Protein AF-0000000070788300 (afdb_homodimer)

InterPro domains:
  IPR000768 NAD:arginine ADP-ribosyltransferase, ART [PF01129] (28-247)
  IPR000768 NAD:arginine ADP-ribosyltransferase, ART [PR00970] (29-50)
  IPR000768 NAD:arginine ADP-ribosyltransferase, ART [PR00970] (87-101)
  IPR000768 NAD:arginine ADP-ribosyltransferase, ART [PR00970] (126-142)
  IPR000768 NAD:arginine ADP-ribosyltransferase, ART [PR00970] (170-185)
  IPR000768 NAD:arginine ADP-ribosyltransferase, ART [PR00970] (192-208)
  IPR000768 NAD:arginine ADP-ribosyltransferase, ART [PR00970] (213-228)
  IPR000768 NAD:arginine ADP-ribosyltransferase, ART [PS01291] (126-138)
  IPR050999 Arg-specific ADP-ribosyltransferase [PTHR10339] (3-259)

Nearest PDB structures (foldseek):
  6gnk-assembly1_C  TM=7.078E-01  e=1.134E-10  Pseudomonas aeruginosa
  6drh-assembly3_F  TM=7.535E-01  e=4.298E-09  Serratia proteamaculans 568
  6dre-assembly1_B  TM=7.570E-01  e=4.053E-09  Serratia proteamaculans 568
  6drh-assembly4_H  TM=7.034E-01  e=7.285E-09  Serratia proteamaculans 568
  6gn8-assembly1_C  TM=6.584E-01  e=7.285E-09  Pseudomonas aeruginosa

Structure (mmCIF, N/CA/C/O backbone):
data_AF-0000000070788300-model_v1
#
loop_
_entity.id
_entity.type
_entity.pdbx_description
1 polymer 'NAD(P)(+)--arginine ADP-ribosyltransferase'
#
loop_
_atom_site.group_PDB
_atom_site.id
_atom_site.type_symbol
_atom_site.label_atom_id
_atom_site.label_alt_id
_atom_site.label_comp_id
_atom_site.label_asym_id
_atom_site.label_entity_id
_atom_site.label_seq_id
_atom_site.pdbx_PDB_ins_code
_atom_site.Cartn_x
_atom_site.Cartn_y
_atom_site.Cartn_z
_atom_site.occupancy
_atom_site.B_iso_or_equiv
_atom_site.auth_seq_id
_atom_site.auth_comp_id
_atom_site.auth_asym_id
_atom_site.auth_atom_id
_atom_site.pdbx_PDB_model_num
ATOM 1 N N . PRO A 1 1 ? 12.633 0.857 -17.484 1 13.09 1 PRO A N 1
ATOM 2 C CA . PRO A 1 1 ? 13.727 -0.118 -17.406 1 13.09 1 PRO A CA 1
ATOM 3 C C . PRO A 1 1 ? 14.43 -0.106 -16.047 1 13.09 1 PRO A C 1
ATOM 5 O O . PRO A 1 1 ? 14.484 -1.135 -15.367 1 13.09 1 PRO A O 1
ATOM 8 N N . ILE A 1 2 ? 15.875 0.257 -16.109 1 16 2 ILE A N 1
ATOM 9 C CA . ILE A 1 2 ? 17.047 -0.441 -16.609 1 16 2 ILE A CA 1
ATOM 10 C C . ILE A 1 2 ? 18.125 -0.491 -15.523 1 16 2 ILE A C 1
ATOM 12 O O . ILE A 1 2 ? 19.156 -1.132 -15.703 1 16 2 ILE A O 1
ATOM 16 N N . PHE A 1 3 ? 18.188 0.513 -14.758 1 18.77 3 PHE A N 1
ATOM 17 C CA . PHE A 1 3 ? 19.234 0.702 -13.758 1 18.77 3 PHE A CA 1
ATOM 18 C C . PHE A 1 3 ? 19.125 -0.352 -12.656 1 18.77 3 PHE A C 1
ATOM 20 O O . PHE A 1 3 ? 18.172 -0.355 -11.883 1 18.77 3 PHE A O 1
ATOM 27 N N . ARG A 1 4 ? 19.625 -1.566 -12.977 1 19.88 4 ARG A N 1
ATOM 28 C CA . ARG A 1 4 ? 20.062 -2.898 -12.555 1 19.88 4 ARG A CA 1
ATOM 29 C C . ARG A 1 4 ? 20.734 -2.854 -11.188 1 19.88 4 ARG A C 1
ATOM 31 O O . ARG A 1 4 ? 21.938 -2.611 -11.086 1 19.88 4 ARG A O 1
ATOM 38 N N . HIS A 1 5 ? 20.391 -1.975 -10.227 1 21.88 5 HIS A N 1
ATOM 39 C CA . HIS A 1 5 ? 21.312 -2.252 -9.125 1 21.88 5 HIS A CA 1
ATOM 40 C C . HIS A 1 5 ? 21.391 -3.748 -8.836 1 21.88 5 HIS A C 1
ATOM 42 O O . HIS A 1 5 ? 20.359 -4.426 -8.766 1 21.88 5 HIS A O 1
ATOM 48 N N . LEU A 1 6 ? 22.297 -4.434 -9.516 1 23.8 6 LEU A N 1
ATOM 49 C CA . LEU A 1 6 ? 22.891 -5.727 -9.203 1 23.8 6 LEU A CA 1
ATOM 50 C C . LEU A 1 6 ? 22.812 -6.012 -7.707 1 23.8 6 LEU A C 1
ATOM 52 O O . LEU A 1 6 ? 23.438 -5.312 -6.902 1 23.8 6 LEU A O 1
ATOM 56 N N . TRP A 1 7 ? 21.688 -6.195 -7.27 1 24.55 7 TRP A N 1
ATOM 57 C CA . TRP A 1 7 ? 21.766 -6.699 -5.902 1 24.55 7 TRP A CA 1
ATOM 58 C C . TRP A 1 7 ? 22.688 -7.902 -5.812 1 24.55 7 TRP A C 1
ATOM 60 O O . TRP A 1 7 ? 22.391 -8.977 -6.344 1 24.55 7 TRP A O 1
ATOM 70 N N . SER A 1 8 ? 24.047 -7.711 -6.219 1 24.8 8 SER A N 1
ATOM 71 C CA . SER A 1 8 ? 25.047 -8.656 -5.711 1 24.8 8 SER A CA 1
ATOM 72 C C . SER A 1 8 ? 24.562 -9.328 -4.43 1 24.8 8 SER A C 1
ATOM 74 O O . SER A 1 8 ? 23.922 -8.688 -3.59 1 24.8 8 SER A O 1
ATOM 76 N N . CYS A 1 9 ? 24.203 -10.523 -4.625 1 30.78 9 CYS A N 1
ATOM 77 C CA . CYS A 1 9 ? 24.281 -11.328 -3.412 1 30.78 9 CYS A CA 1
ATOM 78 C C . CYS A 1 9 ? 25.453 -10.867 -2.537 1 30.78 9 CYS A C 1
ATOM 80 O O . CYS A 1 9 ? 26.609 -11.016 -2.914 1 30.78 9 CYS A O 1
ATOM 82 N N . CYS A 1 10 ? 25.562 -9.594 -2.215 1 30.41 10 CYS A N 1
ATOM 83 C CA . CYS A 1 10 ? 26.688 -9.227 -1.367 1 30.41 10 CYS A CA 1
ATOM 84 C C . CYS A 1 10 ? 27.172 -10.422 -0.556 1 30.41 10 CYS A C 1
ATOM 86 O O . CYS A 1 10 ? 26.375 -11.141 0.036 1 30.41 10 CYS A O 1
ATOM 88 N N . PRO A 1 11 ? 28.266 -11.148 -1.001 1 29.61 11 PRO A N 1
ATOM 89 C CA . PRO A 1 11 ? 28.906 -11.953 0.049 1 29.61 11 PRO A CA 1
ATOM 90 C C . PRO A 1 11 ? 28.594 -11.43 1.452 1 29.61 11 PRO A C 1
ATOM 92 O O . PRO A 1 11 ? 28.656 -10.219 1.692 1 29.61 11 PRO A O 1
ATOM 95 N N . MET A 1 12 ? 27.703 -12.094 2.098 1 28.84 12 MET A N 1
ATOM 96 C CA . MET A 1 12 ? 27.812 -11.828 3.529 1 28.84 12 MET A CA 1
ATOM 97 C C . MET A 1 12 ? 29.266 -11.773 3.965 1 28.84 12 MET A C 1
ATOM 99 O O . MET A 1 12 ? 29.938 -12.805 4.047 1 28.84 12 MET A O 1
ATOM 103 N N . GLN A 1 13 ? 30.172 -11.078 3.469 1 27.64 13 GLN A N 1
ATOM 104 C CA . GLN A 1 13 ? 31.188 -10.914 4.496 1 27.64 13 GLN A CA 1
ATOM 105 C C . GLN A 1 13 ? 30.609 -11.117 5.891 1 27.64 13 GLN A C 1
ATOM 107 O O . GLN A 1 13 ? 29.422 -10.898 6.109 1 27.64 13 GLN A O 1
ATOM 112 N N . SER A 1 14 ? 31.25 -11.906 6.773 1 27.66 14 SER A N 1
ATOM 113 C CA . SER A 1 14 ? 31 -11.953 8.211 1 27.66 14 SER A CA 1
ATOM 114 C C . SER A 1 14 ? 30.422 -10.625 8.703 1 27.66 14 SER A C 1
ATOM 116 O O . SER A 1 14 ? 31.172 -9.727 9.086 1 27.66 14 SER A O 1
ATOM 118 N N . PHE A 1 15 ? 29.703 -10.031 7.945 1 29.98 15 PHE A N 1
ATOM 119 C CA . PHE A 1 15 ? 29.141 -8.914 8.688 1 29.98 15 PHE A CA 1
ATOM 120 C C . PHE A 1 15 ? 28.484 -9.398 9.977 1 29.98 15 PHE A C 1
ATOM 122 O O . PHE A 1 15 ? 27.719 -10.359 9.969 1 29.98 15 PHE A O 1
ATOM 129 N N . SER A 1 16 ? 29.094 -9.445 11.039 1 30.36 16 SER A N 1
ATOM 130 C CA . SER A 1 16 ? 28.453 -9.5 12.344 1 30.36 16 SER A CA 1
ATOM 131 C C . SER A 1 16 ? 27.031 -8.938 12.273 1 30.36 16 SER A C 1
ATOM 133 O O . SER A 1 16 ? 26.828 -7.797 11.852 1 30.36 16 SER A O 1
ATOM 135 N N . PHE A 1 17 ? 26.031 -9.664 11.82 1 34.34 17 PHE A N 1
ATOM 136 C CA . PHE A 1 17 ? 24.578 -9.555 11.883 1 34.34 17 PHE A CA 1
ATOM 137 C C . PHE A 1 17 ? 24.156 -8.602 12.992 1 34.34 17 PHE A C 1
ATOM 139 O O . PHE A 1 17 ? 22.969 -8.555 13.359 1 34.34 17 PHE A O 1
ATOM 146 N N . ASN A 1 18 ? 25.078 -8.266 13.797 1 33.75 18 ASN A N 1
ATOM 147 C CA . ASN A 1 18 ? 24.656 -7.172 14.672 1 33.75 18 ASN A CA 1
ATOM 148 C C . ASN A 1 18 ? 24.156 -5.977 13.867 1 33.75 18 ASN A C 1
ATOM 150 O O . ASN A 1 18 ? 24.875 -4.977 13.734 1 33.75 18 ASN A O 1
ATOM 154 N N . GLN A 1 19 ? 23.844 -6.148 12.672 1 36.19 19 GLN A N 1
ATOM 155 C CA . GLN A 1 19 ? 23.297 -4.906 12.125 1 36.19 19 GLN A CA 1
ATOM 156 C C . GLN A 1 19 ? 22.344 -4.242 13.117 1 36.19 19 GLN A C 1
ATOM 158 O O . GLN A 1 19 ? 21.219 -4.699 13.297 1 36.19 19 GLN A O 1
ATOM 163 N N . VAL A 1 20 ? 22.688 -3.834 14.109 1 39.84 20 VAL A N 1
ATOM 164 C CA . VAL A 1 20 ? 21.969 -2.818 14.883 1 39.84 20 VAL A CA 1
ATOM 165 C C . VAL A 1 20 ? 21.156 -1.937 13.938 1 39.84 20 VAL A C 1
ATOM 167 O O . VAL A 1 20 ? 21.703 -1.294 13.047 1 39.84 20 VAL A O 1
ATOM 170 N N . LEU A 1 21 ? 20.109 -2.477 13.414 1 52.16 21 LEU A N 1
ATOM 171 C CA . LEU A 1 21 ? 19.172 -1.57 12.758 1 52.16 21 LEU A CA 1
ATOM 172 C C . LEU A 1 21 ? 19.453 -0.124 13.156 1 52.16 21 LEU A C 1
ATOM 174 O O . LEU A 1 21 ? 19.312 0.238 14.328 1 52.16 21 LEU A O 1
ATOM 178 N N . ARG A 1 22 ? 20.516 0.427 12.656 1 61.66 22 ARG A N 1
ATOM 179 C CA . ARG A 1 22 ? 20.969 1.78 12.977 1 61.66 22 ARG A CA 1
ATOM 180 C C . ARG A 1 22 ? 19.812 2.77 12.891 1 61.66 22 ARG A C 1
ATOM 182 O O . ARG A 1 22 ? 19.125 2.85 11.875 1 61.66 22 ARG A O 1
ATOM 189 N N . LEU A 1 23 ? 19.328 3.133 13.961 1 81.12 23 LEU A N 1
ATOM 190 C CA . LEU A 1 23 ? 18.391 4.234 14.141 1 81.12 23 LEU A CA 1
ATOM 191 C C . LEU A 1 23 ? 18.906 5.504 13.469 1 81.12 23 LEU A C 1
ATOM 193 O O . LEU A 1 23 ? 20.109 5.801 13.523 1 81.12 23 LEU A O 1
ATOM 197 N N . THR A 1 24 ? 18.172 6.086 12.562 1 88.75 24 THR A N 1
ATOM 198 C CA . THR A 1 24 ? 18.484 7.375 11.953 1 88.75 24 THR A CA 1
ATOM 199 C C . THR A 1 24 ? 17.984 8.523 12.82 1 88.75 24 THR A C 1
ATOM 201 O O . THR A 1 24 ? 16.828 8.531 13.234 1 88.75 24 THR A O 1
ATOM 204 N N . ASP A 1 25 ? 18.875 9.453 13.07 1 92.12 25 ASP A N 1
ATOM 205 C CA . ASP A 1 25 ? 18.469 10.633 13.828 1 92.12 25 ASP A CA 1
ATOM 206 C C . ASP A 1 25 ? 17.719 11.625 12.938 1 92.12 25 ASP A C 1
ATOM 208 O O . ASP A 1 25 ? 18.172 11.938 11.828 1 92.12 25 ASP A O 1
ATOM 212 N N . VAL A 1 26 ? 16.594 12.102 13.453 1 95 26 VAL A N 1
ATOM 213 C CA . VAL A 1 26 ? 15.773 13.078 12.742 1 95 26 VAL A CA 1
ATOM 214 C C . VAL A 1 26 ? 15.5 14.273 13.656 1 95 26 VAL A C 1
ATOM 216 O O . VAL A 1 26 ? 14.68 14.18 14.57 1 95 26 VAL A O 1
ATOM 219 N N . PRO A 1 27 ? 16.125 15.375 13.359 1 96.19 27 PRO A N 1
ATOM 220 C CA . PRO A 1 27 ? 15.844 16.547 14.188 1 96.19 27 PRO A CA 1
ATOM 221 C C . PRO A 1 27 ? 14.445 17.125 13.945 1 96.19 27 PRO A C 1
ATOM 223 O O . PRO A 1 27 ? 14.047 17.312 12.797 1 96.19 27 PRO A O 1
ATOM 226 N N . LEU A 1 28 ? 13.727 17.359 15.016 1 97.5 28 LEU A N 1
ATOM 227 C CA . LEU A 1 28 ? 12.469 18.094 14.953 1 97.5 28 LEU A CA 1
ATOM 228 C C . LEU A 1 28 ? 12.719 19.609 14.977 1 97.5 28 LEU A C 1
ATOM 230 O O . LEU A 1 28 ? 13.25 20.125 15.953 1 97.5 28 LEU A O 1
ATOM 234 N N . THR A 1 29 ? 12.383 20.25 13.906 1 97.62 29 THR A N 1
ATOM 235 C CA . THR A 1 29 ? 12.578 21.688 13.727 1 97.62 29 THR A CA 1
ATOM 236 C C . THR A 1 29 ? 11.281 22.359 13.266 1 97.62 29 THR A C 1
ATOM 238 O O . THR A 1 29 ? 10.203 21.766 13.352 1 97.62 29 THR A O 1
ATOM 241 N N . MET A 1 30 ? 11.367 23.578 12.844 1 98.12 30 MET A N 1
ATOM 242 C CA . ME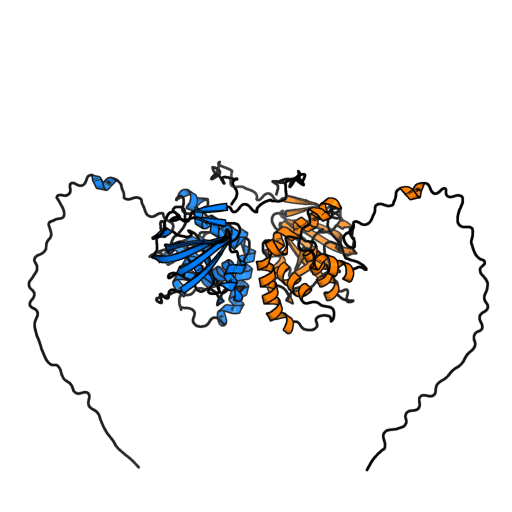T A 1 30 ? 10.211 24.266 12.297 1 98.12 30 MET A CA 1
ATOM 243 C C . MET A 1 30 ? 9.992 23.906 10.836 1 98.12 30 MET A C 1
ATOM 245 O O . MET A 1 30 ? 9.211 24.547 10.133 1 98.12 30 MET A O 1
ATOM 249 N N . ALA A 1 31 ? 10.703 22.953 10.297 1 97.81 31 ALA A N 1
ATOM 250 C CA . ALA A 1 31 ? 10.555 22.391 8.961 1 97.81 31 ALA A CA 1
ATOM 251 C C . ALA A 1 31 ? 10.523 23.484 7.898 1 97.81 31 ALA A C 1
ATOM 253 O O . ALA A 1 31 ? 9.539 23.625 7.168 1 97.81 31 ALA A O 1
ATOM 254 N N . PRO A 1 32 ? 11.578 24.203 7.746 1 97.06 32 PRO A N 1
ATOM 255 C CA . PRO A 1 32 ? 11.578 25.375 6.863 1 97.06 32 PRO A CA 1
ATOM 256 C C . PRO A 1 32 ? 11.359 25.016 5.398 1 97.06 32 PRO A C 1
ATOM 258 O O . PRO A 1 32 ? 10.953 25.859 4.602 1 97.06 32 PRO A O 1
ATOM 261 N N . ASN A 1 33 ? 11.578 23.797 5.023 1 97.5 33 ASN A N 1
ATOM 262 C CA . ASN A 1 33 ? 11.492 23.406 3.621 1 97.5 33 ASN A CA 1
ATOM 263 C C . ASN A 1 33 ? 10.133 22.766 3.299 1 97.5 33 ASN A C 1
ATOM 265 O O . ASN A 1 33 ? 9.898 22.344 2.166 1 97.5 33 ASN A O 1
ATOM 269 N N . SER A 1 34 ? 9.219 22.75 4.227 1 98.25 34 SER A N 1
ATOM 270 C CA . SER A 1 34 ? 7.926 22.109 4.059 1 98.25 34 SER A CA 1
ATOM 271 C C . SER A 1 34 ? 7.031 22.891 3.102 1 98.25 34 SER A C 1
ATOM 273 O O . SER A 1 34 ? 6.992 24.109 3.148 1 98.25 34 SER A O 1
ATOM 275 N N . TYR A 1 35 ? 6.434 22.172 2.168 1 98.38 35 TYR A N 1
ATOM 276 C CA . TYR A 1 35 ? 5.293 22.797 1.503 1 98.38 35 TYR A CA 1
ATOM 277 C C . TYR A 1 35 ? 4.059 22.766 2.396 1 98.38 35 TYR A C 1
ATOM 279 O O . TYR A 1 35 ? 3.387 21.734 2.502 1 98.38 35 TYR A O 1
ATOM 287 N N . ASP A 1 36 ? 3.717 23.906 2.92 1 98.31 36 ASP A N 1
ATOM 288 C CA . ASP A 1 36 ? 2.779 23.984 4.035 1 98.31 36 ASP A CA 1
ATOM 289 C C . ASP A 1 36 ? 1.624 24.922 3.719 1 98.31 36 ASP A C 1
ATOM 291 O O . ASP A 1 36 ? 1.098 25.594 4.609 1 98.31 36 ASP A O 1
ATOM 295 N N . ASP A 1 37 ? 1.242 25 2.443 1 98.06 37 ASP A N 1
ATOM 296 C CA . ASP A 1 37 ? 0.211 25.922 1.977 1 98.06 37 ASP A CA 1
ATOM 297 C C . ASP A 1 37 ? -1.139 25.594 2.615 1 98.06 37 ASP A C 1
ATOM 299 O O . ASP A 1 37 ? -1.554 24.438 2.658 1 98.06 37 ASP A O 1
ATOM 303 N N . GLN A 1 38 ? -1.784 26.641 3.113 1 97.31 38 GLN A N 1
ATOM 304 C CA . GLN A 1 38 ? -3.131 26.516 3.658 1 97.31 38 GLN A CA 1
ATOM 305 C C . GLN A 1 38 ? -4.176 27.031 2.674 1 97.31 38 GLN A C 1
ATOM 307 O O . GLN A 1 38 ? -5.379 26.844 2.885 1 97.31 38 GLN A O 1
ATOM 312 N N . TYR A 1 39 ? -3.73 27.656 1.678 1 97.31 39 TYR A N 1
ATOM 313 C CA . TYR A 1 39 ? -4.582 28.188 0.624 1 97.31 39 TYR A CA 1
ATOM 314 C C . TYR A 1 39 ? -5.59 29.188 1.191 1 97.31 39 TYR A C 1
ATOM 316 O O . TYR A 1 39 ? -6.785 29.109 0.896 1 97.31 39 TYR A O 1
ATOM 324 N N . GLU A 1 40 ? -5.074 30.031 2.043 1 96.06 40 GLU A N 1
ATOM 325 C CA . GLU A 1 40 ? -5.906 31.062 2.662 1 96.06 40 GLU A CA 1
ATOM 326 C C . GLU A 1 40 ? -6.359 32.094 1.634 1 96.06 40 GLU A C 1
ATOM 328 O O . GLU A 1 40 ? -5.543 32.656 0.898 1 96.06 40 GLU A O 1
ATOM 333 N N . LYS A 1 41 ? -7.664 32.312 1.54 1 96.06 41 LYS A N 1
ATOM 334 C CA . LYS A 1 41 ? -8.32 33.344 0.729 1 96.06 41 LYS A CA 1
ATOM 335 C C . LYS A 1 41 ? -8.195 33.031 -0.759 1 96.06 41 LYS A C 1
ATOM 337 O O . LYS A 1 41 ? -8.328 33.906 -1.601 1 96.06 41 LYS A O 1
ATOM 342 N N . CYS A 1 42 ? -7.902 31.812 -1.091 1 97.31 42 CYS A N 1
ATOM 343 C CA . CYS A 1 42 ? -7.789 31.5 -2.512 1 97.31 42 CYS A CA 1
ATOM 344 C C . CYS A 1 42 ? -8.25 30.078 -2.797 1 97.31 42 CYS A C 1
ATOM 346 O O . CYS A 1 42 ? -7.738 29.422 -3.709 1 97.31 42 CYS A O 1
ATOM 348 N N . PRO A 1 43 ? -9.047 29.453 -2.037 1 96.06 43 PRO A N 1
ATOM 349 C CA . PRO A 1 43 ? -9.367 28.031 -2.246 1 96.06 43 PRO A CA 1
ATOM 350 C C . PRO A 1 43 ? -9.992 27.766 -3.613 1 96.06 43 PRO A C 1
ATOM 352 O O . PRO A 1 43 ? -9.656 26.781 -4.266 1 96.06 43 PRO A O 1
ATOM 355 N N . SER A 1 44 ? -10.891 28.609 -4.047 1 95.25 44 SER A N 1
ATOM 356 C CA . SER A 1 44 ? -11.57 28.391 -5.316 1 95.25 44 SER A CA 1
ATOM 357 C C . SER A 1 44 ? -10.609 28.562 -6.492 1 95.25 44 SER A C 1
ATOM 359 O O . SER A 1 44 ? -10.625 27.766 -7.434 1 95.25 44 SER A O 1
ATOM 361 N N . GLU A 1 45 ? -9.867 29.594 -6.406 1 95.69 45 GLU A N 1
ATOM 362 C CA . GLU A 1 45 ? -8.891 29.859 -7.461 1 95.69 45 GLU A CA 1
ATOM 363 C C . GLU A 1 45 ? -7.891 28.703 -7.574 1 95.69 45 GLU A C 1
ATOM 365 O O . GLU A 1 45 ? -7.598 28.234 -8.68 1 95.69 45 GLU A O 1
ATOM 370 N N . MET A 1 46 ? -7.367 28.25 -6.453 1 96.25 46 MET A N 1
ATOM 371 C CA . MET A 1 46 ? -6.375 27.188 -6.441 1 96.25 46 MET A CA 1
ATOM 372 C C . MET A 1 46 ? -6.992 25.875 -6.914 1 96.25 46 MET A C 1
ATOM 374 O O . MET A 1 46 ? -6.34 25.078 -7.609 1 96.25 46 MET A O 1
ATOM 378 N N . GLU A 1 47 ? -8.195 25.641 -6.551 1 94.69 47 GLU A N 1
ATOM 379 C CA . GLU A 1 47 ? -8.883 24.438 -7.031 1 94.69 47 GLU A CA 1
ATOM 380 C C . GLU A 1 47 ? -8.953 24.422 -8.555 1 94.69 47 GLU A C 1
ATOM 382 O O . GLU A 1 47 ? -8.633 23.406 -9.18 1 94.69 47 GLU A O 1
ATOM 387 N N . ASN A 1 48 ? -9.398 25.484 -9.086 1 93 48 ASN A N 1
ATOM 388 C CA . ASN A 1 48 ? -9.492 25.578 -10.539 1 93 48 ASN A CA 1
ATOM 389 C C . ASN A 1 48 ? -8.133 25.375 -11.203 1 93 48 ASN A C 1
ATOM 391 O O . ASN A 1 48 ? -8.031 24.672 -12.211 1 93 48 ASN A O 1
ATOM 395 N N . LYS A 1 49 ? -7.156 25.922 -10.656 1 92 49 LYS A N 1
ATOM 396 C CA . LYS A 1 49 ? -5.805 25.828 -11.203 1 92 49 LYS A CA 1
ATOM 397 C C . LYS A 1 49 ? -5.258 24.406 -11.078 1 92 49 LYS A C 1
ATOM 399 O O . LYS A 1 49 ? -4.719 23.859 -12.047 1 92 49 LYS A O 1
ATOM 404 N N . LEU A 1 50 ? -5.426 23.734 -9.945 1 91.81 50 LEU A N 1
ATOM 405 C CA . LEU A 1 50 ? -4.73 22.5 -9.625 1 91.81 50 LEU A CA 1
ATOM 406 C C . LEU A 1 50 ? -5.508 21.281 -10.133 1 91.81 50 LEU A C 1
ATOM 408 O O . LEU A 1 50 ? -4.926 20.25 -10.422 1 91.81 50 LEU A O 1
ATOM 412 N N . MET A 1 51 ? -6.801 21.359 -10.25 1 88.12 51 MET A N 1
ATOM 413 C CA . MET A 1 51 ? -7.594 20.25 -10.758 1 88.12 51 MET A CA 1
ATOM 414 C C . MET A 1 51 ? -7.453 20.125 -12.273 1 88.12 51 MET A C 1
ATOM 416 O O . MET A 1 51 ? -7.773 19.094 -12.852 1 88.12 51 MET A O 1
ATOM 420 N N . ASN A 1 52 ? -6.973 21.062 -12.836 1 79.06 52 ASN A N 1
ATOM 421 C CA . ASN A 1 52 ? -6.793 21.062 -14.281 1 79.06 52 ASN A CA 1
ATOM 422 C C . ASN A 1 52 ? -5.332 20.859 -14.664 1 79.06 52 ASN A C 1
ATOM 424 O O . ASN A 1 52 ? -4.973 20.953 -15.844 1 79.06 52 ASN A O 1
ATOM 428 N N . LEU A 1 53 ? -4.637 20.609 -13.586 1 72 53 LEU A N 1
ATOM 429 C CA . LEU A 1 53 ? -3.223 20.359 -13.859 1 72 53 LEU A CA 1
ATOM 430 C C . LEU A 1 53 ? -3.029 19.031 -14.57 1 72 53 LEU A C 1
ATOM 432 O O . LEU A 1 53 ? -3.52 18 -14.094 1 72 53 LEU A O 1
ATOM 436 N N . THR A 1 54 ? -2.689 18.953 -15.805 1 57.84 54 THR A N 1
ATOM 437 C CA . THR A 1 54 ? -2.4 17.734 -16.562 1 57.84 54 THR A CA 1
ATOM 438 C C . THR A 1 54 ? -1.025 17.188 -16.203 1 57.84 54 THR A C 1
ATOM 440 O O . THR A 1 54 ? -0.757 16 -16.406 1 57.84 54 THR A O 1
ATOM 443 N N . THR A 1 55 ? -0.218 18.016 -15.641 1 50.59 55 THR A N 1
ATOM 444 C CA . THR A 1 55 ? 1.208 17.734 -15.531 1 50.59 55 THR A CA 1
ATOM 445 C C . THR A 1 55 ? 1.54 17.141 -14.164 1 50.59 55 THR A C 1
ATOM 447 O O . THR A 1 55 ? 2.703 16.844 -13.875 1 50.59 55 THR A O 1
ATOM 450 N N . ASP A 1 56 ? 0.641 16.953 -13.305 1 58.44 56 ASP A N 1
ATOM 451 C CA . ASP A 1 56 ? 1.191 16.625 -11.992 1 58.44 56 ASP A CA 1
ATOM 452 C C . ASP A 1 56 ? 1.539 15.141 -11.906 1 58.44 56 ASP A C 1
ATOM 454 O O . ASP A 1 56 ? 2.236 14.711 -10.984 1 58.44 56 ASP A O 1
ATOM 458 N N . GLY A 1 57 ? 1.602 14.477 -12.969 1 62.28 57 GLY A N 1
ATOM 459 C CA . GLY A 1 57 ? 2.018 13.078 -13.016 1 62.28 57 GLY A CA 1
ATOM 460 C C . GLY A 1 57 ? 1.375 12.227 -11.945 1 62.28 57 GLY A C 1
ATOM 461 O O . GLY A 1 57 ? 1.489 11 -11.961 1 62.28 57 GLY A O 1
ATOM 462 N N . PHE A 1 58 ? 0.754 12.852 -10.922 1 70.75 58 PHE A N 1
ATOM 463 C CA . PHE A 1 58 ? 0.11 12.141 -9.82 1 70.75 58 PHE A CA 1
ATOM 464 C C . PHE A 1 58 ? -0.921 11.148 -10.352 1 70.75 58 PHE A C 1
ATOM 466 O O . PHE A 1 58 ? -0.907 9.969 -9.977 1 70.75 58 PHE A O 1
ATOM 473 N N . LYS A 1 59 ? -1.675 11.602 -11.242 1 67.62 59 LYS A N 1
ATOM 474 C CA . LYS A 1 59 ? -2.781 10.789 -11.742 1 67.62 59 LYS A CA 1
ATOM 475 C C . LYS A 1 59 ? -2.268 9.586 -12.531 1 67.62 59 LYS A C 1
ATOM 477 O O . LYS A 1 59 ? -2.889 8.523 -12.523 1 67.62 59 LYS A O 1
ATOM 482 N N . GLU A 1 60 ? -1.203 9.852 -13.094 1 71.44 60 GLU A N 1
ATOM 483 C CA . GLU A 1 60 ? -0.672 8.742 -13.883 1 71.44 60 GLU A CA 1
ATOM 484 C C . GLU A 1 60 ? -0.001 7.699 -13 1 71.44 60 GLU A C 1
ATOM 486 O O . GLU A 1 60 ? -0.245 6.5 -13.148 1 71.44 60 GLU A O 1
ATOM 491 N N . ARG A 1 61 ? 0.736 8.172 -12.07 1 76.88 61 ARG A N 1
ATOM 492 C CA . ARG A 1 61 ? 1.537 7.27 -11.242 1 76.88 61 ARG A CA 1
ATOM 493 C C . ARG A 1 61 ? 0.673 6.57 -10.203 1 76.88 61 ARG A C 1
ATOM 495 O O . ARG A 1 61 ? 0.924 5.414 -9.859 1 76.88 61 ARG A O 1
ATOM 502 N N . TYR A 1 62 ? -0.353 7.27 -9.805 1 87.62 62 TYR A N 1
ATOM 503 C CA . TYR A 1 62 ? -1.145 6.723 -8.711 1 87.62 62 TYR A CA 1
ATOM 504 C C . TYR A 1 62 ? -2.59 6.5 -9.141 1 87.62 62 TYR A C 1
ATOM 506 O O . TYR A 1 62 ? -3.51 6.625 -8.328 1 87.62 62 TYR A O 1
ATOM 514 N N . ASN A 1 63 ? -2.771 6.172 -10.414 1 85.69 63 ASN A N 1
ATOM 515 C CA . ASN A 1 63 ? -4.102 6.02 -10.984 1 85.69 63 ASN A CA 1
ATOM 516 C C . ASN A 1 63 ? -4.875 4.883 -10.32 1 85.69 63 ASN A C 1
ATOM 518 O O . ASN A 1 63 ? -6.066 5.023 -10.039 1 85.69 63 ASN A O 1
ATOM 522 N N . ILE A 1 64 ? -4.195 3.812 -10.086 1 86.44 64 ILE A N 1
ATOM 523 C CA . ILE A 1 64 ? -4.859 2.664 -9.484 1 86.44 64 ILE A CA 1
ATOM 524 C C . ILE A 1 64 ? -5.289 3.006 -8.062 1 86.44 64 ILE A C 1
ATOM 526 O O . ILE A 1 64 ? -6.422 2.719 -7.66 1 86.44 64 ILE A O 1
ATOM 530 N N . THR A 1 65 ? -4.398 3.613 -7.34 1 89.81 65 THR A N 1
ATOM 531 C CA . THR A 1 65 ? -4.734 4.047 -5.988 1 89.81 65 THR A CA 1
ATOM 532 C C . THR A 1 65 ? -5.945 4.973 -6.004 1 89.81 65 THR A C 1
ATOM 534 O O . THR A 1 65 ? -6.863 4.82 -5.1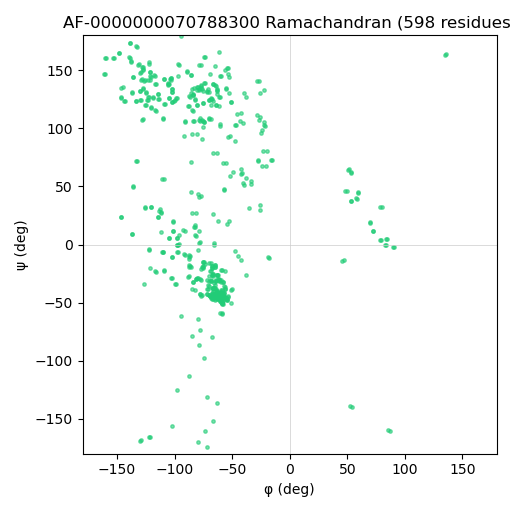91 1 89.81 65 THR A O 1
ATOM 537 N N . TRP A 1 66 ? -5.926 5.875 -6.922 1 91.19 66 TRP A N 1
ATOM 538 C CA . TRP A 1 66 ? -7.027 6.828 -7.012 1 91.19 66 TRP A CA 1
ATOM 539 C C . TRP A 1 66 ? -8.328 6.125 -7.391 1 91.19 66 TRP A C 1
ATOM 541 O O . TRP A 1 66 ? -9.383 6.418 -6.836 1 91.19 66 TRP A O 1
ATOM 551 N N . GLU A 1 67 ? -8.266 5.242 -8.289 1 89.88 67 GLU A N 1
ATOM 552 C CA . GLU A 1 67 ? -9.445 4.488 -8.703 1 89.88 67 GLU A CA 1
ATOM 553 C C . GLU A 1 67 ? -10.008 3.66 -7.555 1 89.88 67 GLU A C 1
ATOM 555 O O . GLU A 1 67 ? -11.227 3.623 -7.344 1 89.88 67 GLU A O 1
ATOM 560 N N . ASN A 1 68 ? -9.133 2.992 -6.906 1 90.56 68 ASN A N 1
ATOM 561 C CA . ASN A 1 68 ? -9.562 2.225 -5.742 1 90.56 68 ASN A CA 1
ATOM 562 C C . ASN A 1 68 ? -10.25 3.113 -4.711 1 90.56 68 ASN A C 1
ATOM 564 O O . ASN A 1 68 ? -11.289 2.746 -4.156 1 90.56 68 ASN A O 1
ATOM 568 N N . ALA A 1 69 ? -9.648 4.23 -4.473 1 93.69 69 ALA A N 1
ATOM 569 C CA . ALA A 1 69 ? -10.219 5.168 -3.51 1 93.69 69 ALA A CA 1
ATOM 570 C C . ALA A 1 69 ? -11.578 5.672 -3.977 1 93.69 69 ALA A C 1
ATOM 572 O O . ALA A 1 69 ? -12.5 5.836 -3.17 1 93.69 69 ALA A O 1
ATOM 573 N N . THR A 1 70 ? -11.695 5.934 -5.242 1 94.12 70 THR A N 1
ATOM 574 C CA . THR A 1 70 ? -12.961 6.371 -5.812 1 94.12 70 THR A CA 1
ATOM 575 C C . THR A 1 70 ? -14.039 5.312 -5.602 1 94.12 70 THR A C 1
ATOM 577 O O . THR A 1 70 ? -15.148 5.625 -5.16 1 94.12 70 THR A O 1
ATOM 580 N N . ASN A 1 71 ? -13.703 4.094 -5.922 1 92.56 71 ASN A N 1
ATOM 581 C CA . ASN A 1 71 ? -14.648 3 -5.734 1 92.56 71 ASN A CA 1
ATOM 582 C C . ASN A 1 71 ? -15.062 2.857 -4.27 1 92.56 71 ASN A C 1
ATOM 584 O O . ASN A 1 71 ? -16.234 2.629 -3.969 1 92.56 71 ASN A O 1
ATOM 588 N N . ARG A 1 72 ? -14.141 2.996 -3.434 1 92.94 72 ARG A N 1
ATOM 589 C CA . ARG A 1 72 ? -14.438 2.93 -2.008 1 92.94 72 ARG A CA 1
ATOM 590 C C . ARG A 1 72 ? -15.336 4.09 -1.581 1 92.94 72 ARG A C 1
ATOM 592 O O . ARG A 1 72 ? -16.266 3.906 -0.8 1 92.94 72 ARG A O 1
ATOM 599 N N . TRP A 1 73 ? -15.039 5.25 -2.035 1 95.94 73 TRP A N 1
ATOM 600 C CA . TRP A 1 73 ? -15.844 6.426 -1.717 1 95.94 73 TRP A CA 1
ATOM 601 C C . TRP A 1 73 ? -17.297 6.211 -2.107 1 95.94 73 TRP A C 1
ATOM 603 O O . TRP A 1 73 ? -18.203 6.465 -1.311 1 95.94 73 TRP A O 1
ATOM 613 N N . ILE A 1 74 ? -17.531 5.715 -3.262 1 95.56 74 ILE A N 1
ATOM 614 C CA . ILE A 1 74 ? -18.891 5.469 -3.752 1 95.56 74 ILE A CA 1
ATOM 615 C C . ILE A 1 74 ? -19.625 4.539 -2.791 1 95.56 74 ILE A C 1
ATOM 617 O O . ILE A 1 74 ? -20.812 4.719 -2.535 1 95.56 74 ILE A O 1
ATOM 621 N N . LYS A 1 75 ? -18.938 3.691 -2.195 1 91.94 75 LYS A N 1
ATOM 622 C CA . LYS A 1 75 ? -19.547 2.686 -1.327 1 91.94 75 LYS A CA 1
ATOM 623 C C . LYS A 1 75 ? -19.844 3.264 0.051 1 91.94 75 LYS A C 1
ATOM 625 O O . LYS A 1 75 ? -20.828 2.865 0.693 1 91.94 75 LYS A O 1
ATOM 630 N N . ILE A 1 76 ? -19.031 4.227 0.445 1 94.31 76 ILE A N 1
ATOM 631 C CA . ILE A 1 76 ? -19.156 4.566 1.858 1 94.31 76 ILE A CA 1
ATOM 632 C C . ILE A 1 76 ? -19.812 5.938 2.002 1 94.31 76 ILE A C 1
ATOM 634 O O . ILE A 1 76 ? -20.266 6.305 3.09 1 94.31 76 ILE A O 1
ATOM 638 N N . GLU A 1 77 ? -19.75 6.738 1.011 1 94.62 77 GLU A N 1
ATOM 639 C CA . GLU A 1 77 ? -20.203 8.125 1.108 1 94.62 77 GLU A CA 1
ATOM 640 C C . GLU A 1 77 ? -21.609 8.203 1.692 1 94.62 77 GLU A C 1
ATOM 642 O O . GLU A 1 77 ? -21.906 9.086 2.508 1 94.62 77 GLU A O 1
ATOM 647 N N . GLY A 1 78 ? -22.469 7.324 1.349 1 92.75 78 GLY A N 1
ATOM 648 C CA . GLY A 1 78 ? -23.844 7.344 1.827 1 92.75 78 GLY A CA 1
ATOM 649 C C . GLY A 1 78 ? -23.969 7.059 3.312 1 92.75 78 GLY A C 1
ATOM 650 O O . GLY A 1 78 ? -24.938 7.465 3.953 1 92.75 78 GLY A O 1
ATOM 651 N N . SER A 1 79 ? -23.031 6.375 3.773 1 91.62 79 SER A N 1
ATOM 652 C CA . SER A 1 79 ? -23.094 5.98 5.176 1 91.62 79 SER A CA 1
ATOM 653 C C . SER A 1 79 ? -22.5 7.062 6.078 1 91.62 79 SER A C 1
ATOM 655 O O . SER A 1 79 ? -22.656 7.016 7.301 1 91.62 79 SER A O 1
ATOM 657 N N . LEU A 1 80 ? -21.734 7.918 5.449 1 91 80 LEU A N 1
ATOM 658 C CA . LEU A 1 80 ? -21.125 8.984 6.23 1 91 80 LEU A CA 1
ATOM 659 C C . LEU A 1 80 ? -22.156 10.055 6.586 1 91 80 LEU A C 1
ATOM 661 O O . LEU A 1 80 ? -22.766 10.656 5.699 1 91 80 LEU A O 1
ATOM 665 N N . LYS A 1 81 ? -22.609 10.008 7.762 1 80.12 81 LYS A N 1
ATOM 666 C CA . LYS A 1 81 ? -23.609 10.945 8.258 1 80.12 81 LYS A CA 1
ATOM 667 C C . LYS A 1 81 ? -22.984 12.312 8.539 1 80.12 81 LYS A C 1
ATOM 669 O O . LYS A 1 81 ? -21.844 12.391 9 1 80.12 81 LYS A O 1
ATOM 674 N N . SER A 1 82 ? -23.609 13.305 8.07 1 82.94 82 SER A N 1
ATOM 675 C CA . SER A 1 82 ? -23.359 14.648 8.562 1 82.94 82 SER A CA 1
ATOM 676 C C . SER A 1 82 ? -22.094 15.242 7.938 1 82.94 82 SER A C 1
ATOM 678 O O . SER A 1 82 ? -21.312 15.898 8.617 1 82.94 82 SER A O 1
ATOM 680 N N . LEU A 1 83 ? -21.781 14.898 6.703 1 89.44 83 LEU A N 1
ATOM 681 C CA . LEU A 1 83 ? -20.703 15.656 6.055 1 89.44 83 LEU A CA 1
ATOM 682 C C . LEU A 1 83 ? -21.125 17.109 5.828 1 89.44 83 LEU A C 1
ATOM 684 O O . LEU A 1 83 ? -22.297 17.391 5.574 1 89.44 83 LEU A O 1
ATOM 688 N N . PRO A 1 84 ? -20.188 18 6.086 1 90.81 84 PRO A N 1
ATOM 689 C CA . PRO A 1 84 ? -20.516 19.406 5.809 1 90.81 84 PRO A CA 1
ATOM 690 C C . PRO A 1 84 ? -21.016 19.625 4.383 1 90.81 84 PRO A C 1
ATOM 692 O O . PRO A 1 84 ? -20.641 18.875 3.475 1 90.81 84 PRO A O 1
ATOM 695 N N . ASN A 1 85 ? -21.828 20.609 4.184 1 89.5 85 ASN A N 1
ATOM 696 C CA . ASN A 1 85 ? -22.438 20.891 2.887 1 89.5 85 ASN A CA 1
ATOM 697 C C . ASN A 1 85 ? -21.375 21.156 1.822 1 89.5 85 ASN A C 1
ATOM 699 O O . ASN A 1 85 ? -21.578 20.844 0.648 1 89.5 85 ASN A O 1
ATOM 703 N N . ASP A 1 86 ? -20.297 21.719 2.24 1 90.94 86 ASP A N 1
ATOM 704 C CA . ASP A 1 86 ? -19.266 22.094 1.269 1 90.94 86 ASP A CA 1
ATOM 705 C C . ASP A 1 86 ? -18.25 20.969 1.071 1 90.94 86 ASP A C 1
ATOM 707 O O . ASP A 1 86 ? -17.234 21.156 0.406 1 90.94 86 ASP A O 1
ATOM 711 N N . PHE A 1 87 ? -18.562 19.828 1.572 1 95.12 87 PHE A N 1
ATOM 712 C CA . PHE A 1 87 ? -17.641 18.703 1.413 1 95.12 87 PHE A CA 1
ATOM 713 C C . PHE A 1 87 ? -17.797 18.078 0.031 1 95.12 87 PHE A C 1
ATOM 715 O O . PHE A 1 87 ? -18.859 17.578 -0.319 1 95.12 87 PHE A O 1
ATOM 722 N N . LYS A 1 88 ? -16.734 18.078 -0.708 1 95.81 88 LYS A N 1
ATOM 723 C CA . LYS A 1 88 ? -16.781 17.594 -2.08 1 95.81 88 LYS A CA 1
ATOM 724 C C . LYS A 1 88 ? -16.312 16.141 -2.154 1 95.81 88 LYS A C 1
ATOM 726 O O . LYS A 1 88 ? -15.5 15.695 -1.341 1 95.81 88 LYS A O 1
ATOM 731 N N . ASP A 1 89 ? -16.781 15.445 -3.189 1 96.25 89 ASP A N 1
ATOM 732 C CA . ASP A 1 89 ? -16.422 14.047 -3.387 1 96.25 89 ASP A CA 1
ATOM 733 C C . ASP A 1 89 ? -14.906 13.867 -3.479 1 96.25 89 ASP A C 1
ATOM 735 O O . ASP A 1 89 ? -14.352 12.93 -2.898 1 96.25 89 ASP A O 1
ATOM 739 N N . LYS A 1 90 ? -14.266 14.781 -4.184 1 95.69 90 LYS A N 1
ATOM 740 C CA . LYS A 1 90 ? -12.828 14.664 -4.395 1 95.69 90 LYS A CA 1
ATOM 741 C C . LYS A 1 90 ? -12.07 14.742 -3.072 1 95.69 90 LYS A C 1
ATOM 743 O O . LYS A 1 90 ? -10.977 14.195 -2.945 1 95.69 90 LYS A O 1
ATOM 748 N N . TYR A 1 91 ? -12.633 15.414 -2.043 1 96.19 91 TYR A N 1
ATOM 749 C CA . TYR A 1 91 ? -12.023 15.453 -0.718 1 96.19 91 TYR A CA 1
ATOM 750 C C . TYR A 1 91 ? -12.039 14.078 -0.062 1 96.19 91 TYR A C 1
ATOM 752 O O . TYR A 1 91 ? -11.023 13.625 0.469 1 96.19 91 TYR A O 1
ATOM 760 N N . GLY A 1 92 ? -13.227 13.438 -0.143 1 96.12 92 GLY A N 1
ATOM 761 C CA . GLY A 1 92 ? -13.352 12.094 0.404 1 96.12 92 GLY A CA 1
ATOM 762 C C . GLY A 1 92 ? -12.43 11.094 -0.266 1 96.12 92 GLY A C 1
ATOM 763 O O . GLY A 1 92 ? -11.781 10.289 0.409 1 96.12 92 GLY A O 1
ATOM 764 N N . ILE A 1 93 ? -12.336 11.188 -1.536 1 95.75 93 ILE A N 1
ATOM 765 C CA . ILE A 1 93 ? -11.484 10.297 -2.309 1 95.75 93 ILE A CA 1
ATOM 766 C C . ILE A 1 93 ? -10.023 10.5 -1.902 1 95.75 93 ILE A C 1
ATOM 768 O O . ILE A 1 93 ? -9.281 9.531 -1.709 1 95.75 93 ILE A O 1
ATOM 772 N N . ALA A 1 94 ? -9.602 11.727 -1.743 1 95.25 94 ALA A N 1
ATOM 773 C CA . ALA A 1 94 ? -8.227 12.031 -1.349 1 95.25 94 ALA A CA 1
ATOM 774 C C . ALA A 1 94 ? -7.918 11.469 0.035 1 95.25 94 ALA A C 1
ATOM 776 O O . ALA A 1 94 ? -6.844 10.906 0.257 1 95.25 94 ALA A O 1
ATOM 777 N N . LEU A 1 95 ? -8.852 11.602 0.955 1 95.56 95 LEU A N 1
ATOM 778 C CA . LEU A 1 95 ? -8.656 11.07 2.299 1 95.56 95 LEU A CA 1
ATOM 779 C C . LEU A 1 95 ? -8.508 9.547 2.268 1 95.56 95 LEU A C 1
ATOM 781 O O . LEU A 1 95 ? -7.602 9 2.898 1 95.56 95 LEU A O 1
ATOM 785 N N . ILE A 1 96 ? -9.305 8.922 1.517 1 94.62 96 ILE A N 1
ATOM 786 C CA . ILE A 1 96 ? -9.242 7.469 1.395 1 94.62 96 ILE A CA 1
ATOM 787 C C . ILE A 1 96 ? -7.914 7.059 0.765 1 94.62 96 ILE A C 1
ATOM 789 O O . ILE A 1 96 ? -7.242 6.145 1.255 1 94.62 96 ILE A O 1
ATOM 793 N N . ALA A 1 97 ? -7.539 7.703 -0.308 1 93.25 97 ALA A N 1
ATOM 794 C CA . ALA A 1 97 ? -6.277 7.398 -0.983 1 93.25 97 ALA A CA 1
ATOM 795 C C . ALA A 1 97 ? -5.098 7.52 -0.023 1 93.25 97 ALA A C 1
ATOM 797 O O . ALA A 1 97 ? -4.18 6.699 -0.055 1 93.25 97 ALA A O 1
ATOM 798 N N . TYR A 1 98 ? -5.141 8.445 0.805 1 92.88 98 TYR A N 1
ATOM 799 C CA . TYR A 1 98 ? -4.059 8.68 1.758 1 92.88 98 TYR A CA 1
ATOM 800 C C . TYR A 1 98 ? -3.92 7.512 2.723 1 92.88 98 TYR A C 1
ATOM 802 O O . TYR A 1 98 ? -2.814 7.188 3.16 1 92.88 98 TYR A O 1
ATOM 810 N N . THR A 1 99 ? -4.977 6.816 3.07 1 90.88 99 THR A N 1
ATOM 811 C CA . THR A 1 99 ? -4.957 5.785 4.098 1 90.88 99 THR A CA 1
ATOM 812 C C . THR A 1 99 ? -4.562 4.438 3.504 1 90.88 99 THR A C 1
ATOM 814 O O . THR A 1 99 ? -4.328 3.473 4.234 1 90.88 99 THR A O 1
ATOM 817 N N . ALA A 1 100 ? -4.504 4.203 2.225 1 82.5 100 ALA A N 1
ATOM 818 C CA . ALA A 1 100 ? -4.312 2.924 1.547 1 82.5 100 ALA A CA 1
ATOM 819 C C . ALA A 1 100 ? -2.93 2.35 1.839 1 82.5 100 ALA A C 1
ATOM 821 O O . ALA A 1 100 ? -2.662 1.181 1.551 1 82.5 100 ALA A O 1
ATOM 822 N N . ASN A 1 101 ? -2.078 2.938 2.619 1 68.88 101 ASN A N 1
ATOM 823 C CA . ASN A 1 101 ? -0.777 2.432 3.043 1 68.88 101 ASN A CA 1
ATOM 824 C C . ASN A 1 101 ? 0.033 1.908 1.861 1 68.88 101 ASN A C 1
ATOM 826 O O . ASN A 1 101 ? 0.564 0.797 1.911 1 68.88 101 ASN A O 1
ATOM 830 N N . ASN A 1 102 ? 0.127 2.58 0.779 1 78.88 102 ASN A N 1
ATOM 831 C CA . ASN A 1 102 ? 0.858 2.191 -0.422 1 78.88 102 ASN A CA 1
ATOM 832 C C . ASN A 1 102 ? 1.913 3.227 -0.796 1 78.88 102 ASN A C 1
ATOM 834 O O . ASN A 1 102 ? 2.334 4.023 0.045 1 78.88 102 ASN A O 1
ATOM 838 N N . SER A 1 103 ? 2.398 3.115 -1.986 1 77.56 103 SER A N 1
ATOM 839 C CA . SER A 1 103 ? 3.518 3.941 -2.43 1 77.56 103 SER A CA 1
ATOM 840 C C . SER A 1 103 ? 3.156 5.422 -2.398 1 77.56 103 SER A C 1
ATOM 842 O O . SER A 1 103 ? 4.023 6.273 -2.184 1 77.56 103 SER A O 1
ATOM 844 N N . LEU A 1 104 ? 1.85 5.73 -2.623 1 84.06 104 LEU A N 1
ATOM 845 C CA . LEU A 1 104 ? 1.432 7.125 -2.527 1 84.06 104 LEU A CA 1
ATOM 846 C C . LEU A 1 104 ? 1.741 7.691 -1.146 1 84.06 104 LEU A C 1
ATOM 848 O O . LEU A 1 104 ? 2.346 8.766 -1.03 1 84.06 104 LEU A O 1
ATOM 852 N N . TYR A 1 105 ? 1.374 6.98 -0.178 1 81.44 105 TYR A N 1
ATOM 853 C CA . TYR A 1 105 ? 1.627 7.387 1.2 1 81.44 105 TYR A CA 1
ATOM 854 C C . TYR A 1 105 ? 3.121 7.531 1.461 1 81.44 105 TYR A C 1
ATOM 856 O O . TYR A 1 105 ? 3.562 8.531 2.035 1 81.44 105 TYR A O 1
ATOM 864 N N . GLU A 1 106 ? 3.889 6.633 0.97 1 84.38 106 GLU A N 1
ATOM 865 C CA . GLU A 1 106 ? 5.324 6.59 1.228 1 84.38 106 GLU A CA 1
ATOM 866 C C . GL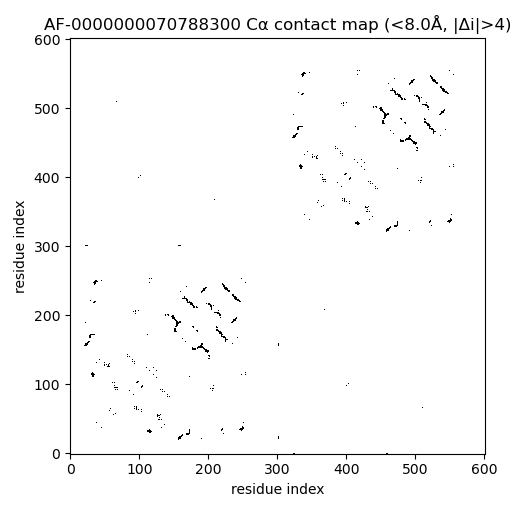U A 1 106 ? 6.051 7.73 0.518 1 84.38 106 GLU A C 1
ATOM 868 O O . GLU A 1 106 ? 7.031 8.266 1.037 1 84.38 106 GLU A O 1
ATOM 873 N N . ASP A 1 107 ? 5.586 8.086 -0.652 1 88.31 107 ASP A N 1
ATOM 874 C CA . ASP A 1 107 ? 6.246 9.102 -1.467 1 88.31 107 ASP A CA 1
ATOM 875 C C . ASP A 1 107 ? 5.812 10.5 -1.052 1 88.31 107 ASP A C 1
ATOM 877 O O . ASP A 1 107 ? 6.586 11.453 -1.159 1 88.31 107 ASP A O 1
ATOM 881 N N . PHE A 1 108 ? 4.625 10.617 -0.628 1 94.12 108 PHE A N 1
ATOM 882 C CA . PHE A 1 108 ? 3.982 11.914 -0.438 1 94.12 108 PHE A CA 1
ATOM 883 C C . PHE A 1 108 ? 4.609 12.656 0.734 1 94.12 108 PHE A C 1
ATOM 885 O O . PHE A 1 108 ? 4.926 13.844 0.623 1 94.12 108 PHE A O 1
ATOM 892 N N . GLY A 1 109 ? 4.879 12.016 1.834 1 93.62 109 GLY A N 1
ATOM 893 C CA . GLY A 1 109 ? 5.422 12.641 3.029 1 93.62 109 GLY A CA 1
ATOM 894 C C . GLY A 1 109 ? 6.754 13.328 2.793 1 93.62 109 GLY A C 1
ATOM 895 O O . GLY A 1 109 ? 6.867 14.547 2.949 1 93.62 109 GLY A O 1
ATOM 896 N N . PRO A 1 110 ? 7.738 12.547 2.359 1 93.19 110 PRO A N 1
ATOM 897 C CA . PRO A 1 110 ? 9.031 13.156 2.057 1 93.19 110 PRO A CA 1
ATOM 898 C C . PRO A 1 110 ? 8.938 14.273 1.021 1 93.19 110 PRO A C 1
ATOM 900 O O . PRO A 1 110 ? 9.633 15.289 1.133 1 93.19 110 PRO A O 1
ATOM 903 N N . ALA A 1 111 ? 8.062 14.094 0.064 1 94.19 111 ALA A N 1
ATOM 904 C CA . ALA A 1 111 ? 7.883 15.133 -0.945 1 94.19 111 ALA A CA 1
ATOM 905 C C . ALA A 1 111 ? 7.387 16.438 -0.313 1 94.19 111 ALA A C 1
ATOM 907 O O . ALA A 1 111 ? 7.871 17.516 -0.646 1 94.19 111 ALA A O 1
ATOM 908 N N . VAL A 1 112 ? 6.473 16.359 0.589 1 97.56 112 VAL A N 1
ATOM 909 C CA . VAL A 1 112 ? 5.918 17.531 1.249 1 97.56 112 VAL A CA 1
ATOM 910 C C . VAL A 1 112 ? 6.984 18.188 2.125 1 97.56 112 VAL A C 1
ATOM 912 O O . VAL A 1 112 ? 7.102 19.406 2.166 1 97.56 112 VAL A O 1
ATOM 915 N N . ARG A 1 113 ? 7.801 17.438 2.762 1 96.94 113 ARG A N 1
ATOM 916 C CA . ARG A 1 113 ? 8.836 17.953 3.652 1 96.94 113 ARG A CA 1
ATOM 917 C C . ARG A 1 113 ? 9.828 18.812 2.893 1 96.94 113 ARG A C 1
ATOM 919 O O . ARG A 1 113 ? 10.383 19.766 3.447 1 96.94 113 ARG A O 1
ATOM 926 N N . GLU A 1 114 ? 9.984 18.484 1.665 1 96.56 114 GLU A N 1
ATOM 927 C CA . GLU A 1 114 ? 11 19.188 0.888 1 96.56 114 GLU A CA 1
ATOM 928 C C . GLU A 1 114 ? 10.359 20.109 -0.157 1 96.56 114 GLU A C 1
ATOM 930 O O . GLU A 1 114 ? 11.062 20.875 -0.827 1 96.56 114 GLU A O 1
ATOM 935 N N . GLY A 1 115 ? 9.086 20.047 -0.304 1 96.25 115 GLY A N 1
ATOM 936 C CA . GLY A 1 115 ? 8.398 20.656 -1.431 1 96.25 115 GLY A CA 1
ATOM 937 C C . GLY A 1 115 ? 8.469 22.172 -1.427 1 96.25 115 GLY A C 1
ATOM 938 O O . GLY A 1 115 ? 8.344 22.812 -2.475 1 96.25 115 GLY A O 1
ATOM 939 N N . GLY A 1 116 ? 8.641 22.781 -0.252 1 96.56 116 GLY A N 1
ATOM 940 C CA . GLY A 1 116 ? 8.68 24.234 -0.13 1 96.56 116 GLY A CA 1
ATOM 941 C C . GLY A 1 116 ? 10.086 24.781 0.006 1 96.56 116 GLY A C 1
ATOM 942 O O . GLY A 1 116 ? 10.273 25.891 0.502 1 96.56 116 GLY A O 1
ATOM 943 N N . ARG A 1 117 ? 11.086 24.062 -0.375 1 96.31 117 ARG A N 1
ATOM 944 C CA . ARG A 1 117 ? 12.461 24.516 -0.179 1 96.31 117 ARG A CA 1
ATOM 945 C C . ARG A 1 117 ? 12.75 25.766 -1.017 1 96.31 117 ARG A C 1
ATOM 947 O O . ARG A 1 117 ? 13.523 26.625 -0.6 1 96.31 117 ARG A O 1
ATOM 954 N N . SER A 1 118 ? 12.203 25.797 -2.197 1 94.06 118 SER A N 1
ATOM 955 C CA . SER A 1 118 ? 12.266 26.969 -3.062 1 94.06 118 SER A CA 1
ATOM 956 C C . SER A 1 118 ? 11.078 27.016 -4.012 1 94.06 118 SER A C 1
ATOM 958 O O . SER A 1 118 ? 10.383 26.016 -4.203 1 94.06 118 SER A O 1
ATOM 960 N N . SER A 1 119 ? 10.891 28.203 -4.492 1 94.12 119 SER A N 1
ATOM 961 C CA . SER A 1 119 ? 9.836 28.344 -5.492 1 94.12 119 SER A CA 1
ATOM 962 C C . SER A 1 119 ? 10.109 27.469 -6.707 1 94.12 119 SER A C 1
ATOM 964 O O . SER A 1 119 ? 9.188 26.875 -7.27 1 94.12 119 SER A O 1
ATOM 966 N N . GLU A 1 120 ? 11.305 27.406 -7.082 1 93.62 120 GLU A N 1
ATOM 967 C CA . GLU A 1 120 ? 11.703 26.594 -8.227 1 93.62 120 GLU A CA 1
ATOM 968 C C . GLU A 1 120 ? 11.438 25.109 -7.98 1 93.62 120 GLU A C 1
ATOM 970 O O . GLU A 1 120 ? 10.906 24.422 -8.852 1 93.62 120 GLU A O 1
ATOM 975 N N . HIS A 1 121 ? 11.82 24.703 -6.832 1 93.5 121 HIS A N 1
ATOM 976 C CA . HIS A 1 121 ? 11.594 23.297 -6.504 1 93.5 121 HIS A CA 1
ATOM 977 C C . HIS A 1 121 ? 10.109 22.969 -6.48 1 93.5 121 HIS A C 1
ATOM 979 O O . HIS A 1 121 ? 9.688 21.922 -6.988 1 93.5 121 HIS A O 1
ATOM 985 N N . TYR A 1 122 ? 9.344 23.828 -5.879 1 93.94 122 TYR A N 1
ATOM 986 C CA . TYR A 1 122 ? 7.898 23.641 -5.871 1 93.94 122 TYR A CA 1
ATOM 987 C C . TYR A 1 122 ? 7.359 23.516 -7.293 1 93.94 122 TYR A C 1
ATOM 989 O O . TYR A 1 122 ? 6.602 22.594 -7.594 1 93.94 122 TYR A O 1
ATOM 997 N N . GLU A 1 123 ? 7.781 24.359 -8.117 1 90.88 123 GLU A N 1
ATOM 998 C CA . GLU A 1 123 ? 7.234 24.422 -9.477 1 90.88 123 GLU A CA 1
ATOM 999 C C . GLU A 1 123 ? 7.68 23.219 -10.305 1 90.88 123 GLU A C 1
ATOM 1001 O O . GLU A 1 123 ? 6.875 22.625 -11.016 1 90.88 123 GLU A O 1
ATOM 1006 N N . LYS A 1 124 ? 8.844 22.828 -10.133 1 88.06 124 LYS A N 1
ATOM 1007 C CA . LYS A 1 124 ? 9.422 21.891 -11.102 1 88.06 124 LYS A CA 1
ATOM 1008 C C . LYS A 1 124 ? 9.438 20.469 -10.547 1 88.06 124 LYS A C 1
ATOM 1010 O O . LYS A 1 124 ? 9.383 19.5 -11.305 1 88.06 124 LYS A O 1
ATOM 1015 N N . CYS A 1 125 ? 9.523 20.438 -9.203 1 88.25 125 CYS A N 1
ATOM 1016 C CA . CYS A 1 125 ? 9.844 19.109 -8.664 1 88.25 125 CYS A CA 1
ATOM 1017 C C . CYS A 1 125 ? 8.703 18.594 -7.793 1 88.25 125 CYS A C 1
ATOM 1019 O O . CYS A 1 125 ? 8.586 17.391 -7.578 1 88.25 125 CYS A O 1
ATOM 1021 N N . PHE A 1 126 ? 7.879 19.422 -7.266 1 92.75 126 PHE A N 1
ATOM 1022 C CA . PHE A 1 126 ? 6.781 18.969 -6.414 1 92.75 126 PHE A CA 1
ATOM 1023 C C . PHE A 1 126 ? 5.582 18.547 -7.254 1 92.75 126 PHE A C 1
ATOM 1025 O O . PHE A 1 126 ? 4.797 19.391 -7.688 1 92.75 126 PHE A O 1
ATOM 1032 N N . THR A 1 127 ? 5.348 17.234 -7.352 1 89.81 127 THR A N 1
ATOM 1033 C CA . THR A 1 127 ? 4.359 16.719 -8.289 1 89.81 127 THR A CA 1
ATOM 1034 C C . THR A 1 127 ? 3.062 16.359 -7.566 1 89.81 127 THR A C 1
ATOM 1036 O O . THR A 1 127 ? 2.164 15.758 -8.148 1 89.81 127 THR A O 1
ATOM 1039 N N . PHE A 1 128 ? 2.924 16.781 -6.27 1 93.75 128 PHE A N 1
ATOM 1040 C CA . PHE A 1 128 ? 1.759 16.391 -5.48 1 93.75 128 PHE A CA 1
ATOM 1041 C C . PHE A 1 128 ? 0.878 17.594 -5.188 1 93.75 128 PHE A C 1
ATOM 1043 O O . PHE A 1 128 ? 0.174 17.625 -4.176 1 93.75 128 PHE A O 1
ATOM 1050 N N . LYS A 1 129 ? 0.92 18.562 -6.059 1 94.38 129 LYS A N 1
ATOM 1051 C CA . LYS A 1 129 ? 0.231 19.828 -5.797 1 94.38 129 LYS A CA 1
ATOM 1052 C C . LYS A 1 129 ? -1.266 19.609 -5.602 1 94.38 129 LYS A C 1
ATOM 1054 O O . LYS A 1 129 ? -1.844 20.078 -4.617 1 94.38 129 LYS A O 1
ATOM 1059 N N . SER A 1 130 ? -1.863 18.891 -6.492 1 93.75 130 SER A N 1
ATOM 1060 C CA . SER A 1 130 ? -3.305 18.672 -6.418 1 93.75 130 SER A CA 1
ATOM 1061 C C . SER A 1 130 ? -3.676 17.844 -5.199 1 93.75 130 SER A C 1
ATOM 1063 O O . SER A 1 130 ? -4.645 18.141 -4.5 1 93.75 130 SER A O 1
ATOM 1065 N N . PHE A 1 131 ? -2.922 16.797 -4.973 1 94.75 131 PHE A N 1
ATOM 1066 C CA . PHE A 1 131 ? -3.219 15.922 -3.85 1 94.75 131 P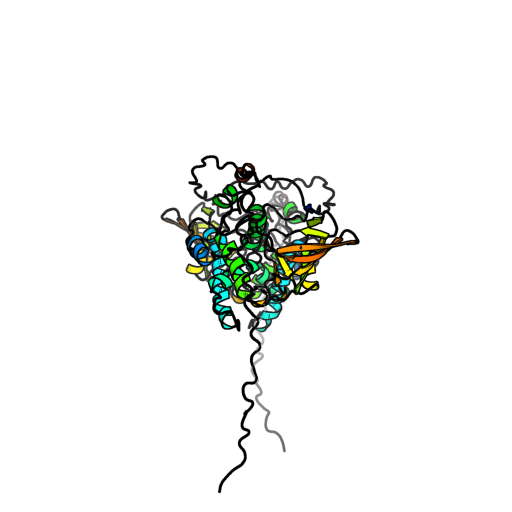HE A CA 1
ATOM 1067 C C . PHE A 1 131 ? -3.061 16.656 -2.527 1 94.75 131 PHE A C 1
ATOM 1069 O O . PHE A 1 131 ? -3.898 16.531 -1.633 1 94.75 131 PHE A O 1
ATOM 1076 N N . HIS A 1 132 ? -1.967 17.438 -2.357 1 96.19 132 HIS A N 1
ATOM 1077 C CA . HIS A 1 132 ? -1.771 18.281 -1.183 1 96.19 132 HIS A CA 1
ATOM 1078 C C . HIS A 1 132 ? -2.961 19.219 -0.968 1 96.19 132 HIS A C 1
ATOM 1080 O O . HIS A 1 132 ? -3.467 19.328 0.15 1 96.19 132 HIS A O 1
ATOM 1086 N N . PHE A 1 133 ? -3.377 19.859 -2.01 1 96.38 133 PHE A N 1
ATOM 1087 C CA . PHE A 1 133 ? -4.508 20.781 -1.951 1 96.38 133 PHE A CA 1
ATOM 1088 C C . PHE A 1 133 ? -5.762 20.062 -1.459 1 96.38 133 PHE A C 1
ATOM 1090 O O . PHE A 1 133 ? -6.438 20.547 -0.545 1 96.38 133 PHE A O 1
ATOM 1097 N N . LEU A 1 134 ? -6.055 18.969 -2.072 1 95.81 134 LEU A N 1
ATOM 1098 C CA . LEU A 1 134 ? -7.277 18.25 -1.752 1 95.81 134 LEU A CA 1
ATOM 1099 C C . LEU A 1 134 ? -7.277 17.797 -0.295 1 95.81 134 LEU A C 1
ATOM 1101 O O . LEU A 1 134 ? -8.289 17.906 0.397 1 95.81 134 LEU A O 1
ATOM 1105 N N . LEU A 1 135 ? -6.164 17.297 0.229 1 96 135 LEU A N 1
ATOM 1106 C CA . LEU A 1 135 ? -6.086 16.859 1.619 1 96 135 LEU A CA 1
ATOM 1107 C C . LEU A 1 135 ? -6.234 18.047 2.568 1 96 135 LEU A C 1
ATOM 1109 O O . LEU A 1 135 ? -6.914 17.953 3.592 1 96 135 LEU A O 1
ATOM 1113 N N . THR A 1 136 ? -5.559 19.109 2.23 1 96.75 136 THR A N 1
ATOM 1114 C CA . THR A 1 136 ? -5.641 20.312 3.053 1 96.75 136 THR A CA 1
ATOM 1115 C C . THR A 1 136 ? -7.078 20.812 3.125 1 96.75 136 THR A C 1
ATOM 1117 O O . THR A 1 136 ? -7.602 21.062 4.215 1 96.75 136 THR A O 1
ATOM 1120 N N . ARG A 1 137 ? -7.695 20.875 1.99 1 95.88 137 ARG A N 1
ATOM 1121 C CA . ARG A 1 137 ? -9.062 21.375 1.949 1 95.88 137 ARG A CA 1
ATOM 1122 C C . ARG A 1 137 ? -10.016 20.406 2.652 1 95.88 137 ARG A C 1
ATOM 1124 O O . ARG A 1 137 ? -10.93 20.844 3.369 1 95.88 137 ARG A O 1
ATOM 1131 N N . ALA A 1 138 ? -9.812 19.109 2.385 1 95.19 138 ALA A N 1
ATOM 1132 C CA . ALA A 1 138 ? -10.641 18.109 3.076 1 95.19 138 ALA A CA 1
ATOM 1133 C C . ALA A 1 138 ? -10.578 18.312 4.586 1 95.19 138 ALA A C 1
ATOM 1135 O O . ALA A 1 138 ? -11.617 18.312 5.258 1 95.19 138 ALA A O 1
ATOM 1136 N N . SER A 1 139 ? -9.414 18.516 5.043 1 90.94 139 SER A N 1
ATOM 1137 C CA . SER A 1 139 ? -9.195 18.703 6.473 1 90.94 139 SER A CA 1
ATOM 1138 C C . SER A 1 139 ? -9.859 19.984 6.977 1 90.94 139 SER A C 1
ATOM 1140 O O . SER A 1 139 ? -10.516 19.969 8.023 1 90.94 139 SER A O 1
ATOM 1142 N N . GLN A 1 140 ? -9.75 20.969 6.297 1 92.12 140 GLN A N 1
ATOM 1143 C CA . GLN A 1 140 ? -10.312 22.266 6.676 1 92.12 140 GLN A CA 1
ATOM 1144 C C . GLN A 1 140 ? -11.836 22.234 6.664 1 92.12 140 GLN A C 1
ATOM 1146 O O . GLN A 1 140 ? -12.484 22.766 7.574 1 92.12 140 GLN A O 1
ATOM 1151 N N . VAL A 1 141 ? -12.359 21.609 5.688 1 91.94 141 VAL A N 1
ATOM 1152 C CA . VAL A 1 141 ? -13.805 21.562 5.555 1 91.94 141 VAL A CA 1
ATOM 1153 C C . VAL A 1 141 ? -14.398 20.656 6.629 1 91.94 141 VAL A C 1
ATOM 1155 O O . VAL A 1 141 ? -15.438 20.969 7.219 1 91.94 141 VAL A O 1
ATOM 1158 N N . LEU A 1 142 ? -13.797 19.531 6.879 1 88.75 142 LEU A N 1
ATOM 1159 C CA . LEU A 1 142 ? -14.266 18.609 7.906 1 88.75 142 LEU A CA 1
ATOM 1160 C C . LEU A 1 142 ? -14.234 19.266 9.281 1 88.75 142 LEU A C 1
ATOM 1162 O O . LEU A 1 142 ? -15.125 19.047 10.109 1 88.75 142 LEU A O 1
ATOM 1166 N N . LYS A 1 143 ? -13.219 19.953 9.578 1 84.94 143 LYS A N 1
ATOM 1167 C CA . LYS A 1 143 ? -13.062 20.578 10.883 1 84.94 143 LYS A CA 1
ATOM 1168 C C . LYS A 1 143 ? -14.109 21.672 11.094 1 84.94 143 LYS A C 1
ATOM 1170 O O . LYS A 1 143 ? -14.648 21.812 12.195 1 84.94 143 LYS A O 1
ATOM 1175 N N . GLY A 1 144 ? -14.438 22.297 10.039 1 78.44 144 GLY A N 1
ATOM 1176 C CA . GLY A 1 144 ? -15.375 23.406 10.172 1 78.44 144 GLY A CA 1
ATOM 1177 C C . GLY A 1 144 ? -14.945 24.422 11.211 1 78.44 144 GLY A C 1
ATOM 1178 O O . GLY A 1 144 ? -13.805 24.875 11.211 1 78.44 144 GLY A O 1
ATOM 1179 N N . SER A 1 145 ? -16.078 24.875 11.992 1 64.25 145 SER A N 1
ATOM 1180 C CA . SER A 1 145 ? -15.836 25.922 12.977 1 64.25 145 SER A CA 1
ATOM 1181 C C . SER A 1 145 ? -15.5 25.344 14.344 1 64.25 145 SER A C 1
ATOM 1183 O O . SER A 1 145 ? -15.109 26.078 15.258 1 64.25 145 SER A O 1
ATOM 1185 N N . LYS A 1 146 ? -15.664 23.984 14.406 1 63.91 146 LYS A N 1
ATOM 1186 C CA . LYS A 1 146 ? -15.383 23.359 15.688 1 63.91 146 LYS A CA 1
ATOM 1187 C C . LYS A 1 146 ? -13.891 23.109 15.867 1 63.91 146 LYS A C 1
ATOM 1189 O O . LYS A 1 146 ? -13.188 22.828 14.898 1 63.91 146 LYS A O 1
ATOM 1194 N N . GLU A 1 147 ? -13.344 23.688 17.062 1 62.69 147 GLU A N 1
ATOM 1195 C CA . GLU A 1 147 ? -11.898 23.531 17.219 1 62.69 147 GLU A CA 1
ATOM 1196 C C . GLU A 1 147 ? -11.562 22.578 18.359 1 62.69 147 GLU A C 1
ATOM 1198 O O . GLU A 1 147 ? -10.883 22.969 19.312 1 62.69 147 GLU A O 1
ATOM 1203 N N . PRO A 1 148 ? -12.109 21.328 18.281 1 78 148 PRO A N 1
ATOM 1204 C CA . PRO A 1 148 ? -11.648 20.484 19.375 1 78 148 PRO A CA 1
ATOM 1205 C C . PRO A 1 148 ? -10.203 20.031 19.219 1 78 148 PRO A C 1
ATOM 1207 O O . PRO A 1 148 ? -9.68 20 18.094 1 78 148 PRO A O 1
ATOM 1210 N N . CYS A 1 149 ? -9.523 20.062 20.375 1 92 149 CYS A N 1
ATOM 1211 C CA . CYS A 1 149 ? -8.203 19.453 20.406 1 92 149 CYS A CA 1
ATOM 1212 C C . CYS A 1 149 ? -8.289 17.969 20.781 1 92 149 CYS A C 1
ATOM 1214 O O . CYS A 1 149 ? -9.227 17.562 21.453 1 92 149 CYS A O 1
ATOM 1216 N N . TYR A 1 150 ? -7.387 17.203 20.266 1 94 150 TYR A N 1
ATOM 1217 C CA . TYR A 1 150 ? -7.316 15.781 20.578 1 94 150 TYR A CA 1
ATOM 1218 C C . TYR A 1 150 ? -5.965 15.414 21.172 1 94 150 TYR A C 1
ATOM 1220 O O . TYR A 1 150 ? -4.941 15.992 20.812 1 94 150 TYR A O 1
ATOM 1228 N N . ASP A 1 151 ? -6.02 14.523 22.156 1 97.12 151 ASP A N 1
ATOM 1229 C CA . ASP A 1 151 ? -4.809 13.836 22.578 1 97.12 151 ASP A CA 1
ATOM 1230 C C . ASP A 1 151 ? -4.574 12.57 21.75 1 97.12 151 ASP A C 1
ATOM 1232 O O . ASP A 1 151 ? -5.395 11.648 21.781 1 97.12 151 ASP A O 1
ATOM 1236 N N . VAL A 1 152 ? -3.434 12.578 21.078 1 98.25 152 VAL A N 1
ATOM 1237 C CA . VAL A 1 152 ? -3.182 11.461 20.172 1 98.25 152 VAL A CA 1
ATOM 1238 C C . VAL A 1 152 ? -1.767 10.93 20.375 1 98.25 152 VAL A C 1
ATOM 1240 O O . VAL A 1 152 ? -0.979 11.531 21.125 1 98.25 152 VAL A O 1
ATOM 1243 N N . TYR A 1 153 ? -1.488 9.82 19.766 1 98.44 153 TYR A N 1
ATOM 1244 C CA . TYR A 1 153 ? -0.214 9.117 19.891 1 98.44 153 TYR A CA 1
ATOM 1245 C C . TYR A 1 153 ? 0.377 8.836 18.516 1 98.44 153 TYR A C 1
ATOM 1247 O O . TYR A 1 153 ? -0.358 8.672 17.531 1 98.44 153 TYR A O 1
ATOM 1255 N N . ARG A 1 154 ? 1.644 8.781 18.469 1 97.81 154 ARG A N 1
ATOM 1256 C CA . ARG A 1 154 ? 2.346 8.383 17.25 1 97.81 154 ARG A CA 1
ATOM 1257 C C . ARG A 1 154 ? 3.59 7.566 17.578 1 97.81 154 ARG A C 1
ATOM 1259 O O . ARG A 1 154 ? 4.43 7.996 18.375 1 97.81 154 ARG A O 1
ATOM 1266 N N . GLY A 1 155 ? 3.646 6.367 17.016 1 96.5 155 GLY A N 1
ATOM 1267 C CA . GLY A 1 155 ? 4.84 5.539 17.094 1 96.5 155 GLY A CA 1
ATOM 1268 C C . GLY A 1 155 ? 5.652 5.527 15.82 1 96.5 155 GLY A C 1
ATOM 1269 O O . GLY A 1 155 ? 5.094 5.582 14.719 1 96.5 155 GLY A O 1
ATOM 1270 N N . THR A 1 156 ? 6.961 5.52 16 1 94.56 156 THR A N 1
ATOM 1271 C CA . THR A 1 156 ? 7.848 5.477 14.844 1 94.56 156 THR A CA 1
ATOM 1272 C C . THR A 1 156 ? 8.891 4.367 14.992 1 94.56 156 THR A C 1
ATOM 1274 O O . THR A 1 156 ? 9.258 4.008 16.109 1 94.56 156 THR A O 1
ATOM 1277 N N . ARG A 1 157 ? 9.25 3.83 13.836 1 88.75 157 ARG A N 1
ATOM 1278 C CA . ARG A 1 157 ? 10.273 2.793 13.781 1 88.75 157 ARG A CA 1
ATOM 1279 C C . ARG A 1 157 ? 11.484 3.26 12.984 1 88.75 157 ARG A C 1
ATOM 1281 O O . ARG A 1 157 ? 11.344 3.938 11.969 1 88.75 157 ARG A O 1
ATOM 1288 N N . ASP A 1 158 ? 12.68 2.986 13.414 1 87.19 158 ASP A N 1
ATOM 1289 C CA . ASP A 1 158 ? 13.953 3.184 12.734 1 87.19 158 ASP A CA 1
ATOM 1290 C C . ASP A 1 158 ? 14.32 4.664 12.672 1 87.19 158 ASP A C 1
ATOM 1292 O O . ASP A 1 158 ? 15.141 5.074 11.852 1 87.19 158 ASP A O 1
ATOM 1296 N N . LYS A 1 159 ? 13.594 5.461 13.43 1 91.88 159 LYS A N 1
ATOM 1297 C CA . LYS A 1 159 ? 13.867 6.895 13.523 1 91.88 159 LYS A CA 1
ATOM 1298 C C . LYS A 1 159 ? 13.938 7.352 14.977 1 91.88 159 LYS A C 1
ATOM 1300 O O . LYS A 1 159 ? 13.078 6.988 15.789 1 91.88 159 LYS A O 1
ATOM 1305 N N . ARG A 1 160 ? 14.945 8.055 15.227 1 93.88 160 ARG A N 1
ATOM 1306 C CA . ARG A 1 160 ? 15.055 8.742 16.516 1 93.88 160 ARG A CA 1
ATOM 1307 C C . ARG A 1 160 ? 14.914 10.25 16.328 1 93.88 160 ARG A C 1
ATOM 1309 O O . ARG A 1 160 ? 15.836 10.914 15.852 1 93.88 160 ARG A O 1
ATOM 1316 N N . PHE A 1 161 ? 13.867 10.711 16.75 1 96.12 161 PHE A N 1
ATOM 1317 C CA . PHE A 1 161 ? 13.633 12.148 16.688 1 96.12 161 PHE A CA 1
ATOM 1318 C C . PHE A 1 161 ? 14.336 12.859 17.844 1 96.12 161 PHE A C 1
ATOM 1320 O O . PHE A 1 161 ? 14.328 12.375 18.969 1 96.12 161 PHE A O 1
ATOM 1327 N N . THR A 1 162 ? 14.953 13.922 17.453 1 95.75 162 THR A N 1
ATOM 1328 C CA . THR A 1 162 ? 15.656 14.727 18.453 1 95.75 162 THR A CA 1
ATOM 1329 C C . THR A 1 162 ? 15.109 16.156 18.469 1 95.75 162 THR A C 1
ATOM 1331 O O . THR A 1 162 ? 14.57 16.641 17.469 1 95.75 162 THR A O 1
ATOM 1334 N N . VAL A 1 163 ? 15.156 16.734 19.625 1 96.38 163 VAL A N 1
ATOM 1335 C CA . VAL A 1 163 ? 14.719 18.125 19.766 1 96.38 163 VAL A CA 1
ATOM 1336 C C . VAL A 1 163 ? 15.867 18.953 20.328 1 96.38 163 VAL A C 1
ATOM 1338 O O . VAL A 1 163 ? 16.766 18.438 20.984 1 96.38 163 VAL A O 1
ATOM 1341 N N . SER A 1 164 ? 15.82 20.25 20.078 1 93.88 164 SER A N 1
ATOM 1342 C CA . SER A 1 164 ? 16.875 21.141 20.547 1 93.88 164 SER A CA 1
ATOM 1343 C C . SER A 1 164 ? 16.719 21.438 22.031 1 93.88 164 SER A C 1
ATOM 1345 O O . SER A 1 164 ? 17.719 21.484 22.766 1 93.88 164 SER A O 1
ATOM 1347 N N . ASP A 1 165 ? 15.562 21.703 22.453 1 94.94 165 ASP A N 1
ATOM 1348 C CA . ASP A 1 165 ? 15.305 22.062 23.844 1 94.94 165 ASP A CA 1
ATOM 1349 C C . ASP A 1 165 ? 13.836 21.844 24.203 1 94.94 165 ASP A C 1
ATOM 1351 O O . ASP A 1 165 ? 12.984 21.766 23.312 1 94.94 165 ASP A O 1
ATOM 1355 N N . ILE A 1 166 ? 13.648 21.766 25.5 1 96 166 ILE A N 1
ATOM 1356 C CA . ILE A 1 166 ? 12.281 21.844 26 1 96 166 ILE A CA 1
ATOM 1357 C C . ILE A 1 166 ? 11.703 23.234 25.672 1 96 166 ILE A C 1
ATOM 1359 O O . ILE A 1 166 ? 12.414 24.234 25.75 1 96 166 ILE A O 1
ATOM 1363 N N . ASN A 1 167 ? 10.523 23.266 25.234 1 97.19 167 ASN A N 1
ATOM 1364 C CA . ASN A 1 167 ? 9.766 24.469 24.875 1 97.19 167 ASN A CA 1
ATOM 1365 C C . ASN A 1 167 ? 10.094 24.922 23.453 1 97.19 167 ASN A C 1
ATOM 1367 O O . ASN A 1 167 ? 9.539 25.922 22.984 1 97.19 167 ASN A O 1
ATOM 1371 N N . ALA A 1 168 ? 10.977 24.172 22.828 1 98.06 168 ALA A N 1
ATOM 1372 C CA . ALA A 1 168 ? 11.234 24.5 21.422 1 98.06 168 ALA A CA 1
ATOM 1373 C C . ALA A 1 168 ? 9.961 24.375 20.594 1 98.06 168 ALA A C 1
ATOM 1375 O O . ALA A 1 168 ? 9.109 23.516 20.875 1 98.06 168 ALA A O 1
ATOM 1376 N N . ARG A 1 169 ? 9.82 25.266 19.594 1 98.44 169 ARG A N 1
ATOM 1377 C CA . ARG A 1 169 ? 8.742 25.156 18.609 1 98.44 169 ARG A CA 1
ATOM 1378 C C . ARG A 1 169 ? 9.141 24.266 17.453 1 98.44 169 ARG A C 1
ATOM 1380 O O . ARG A 1 169 ? 10.203 24.438 16.859 1 98.44 169 ARG A O 1
ATOM 1387 N N . VAL A 1 170 ? 8.336 23.312 17.172 1 98.62 170 VAL A N 1
ATOM 1388 C CA . VAL A 1 170 ? 8.672 22.328 16.141 1 98.62 170 VAL A CA 1
ATOM 1389 C C . VAL A 1 170 ? 7.438 22.016 15.305 1 98.62 170 VAL A C 1
ATOM 1391 O O . VAL A 1 170 ? 6.312 22.312 15.703 1 98.62 170 VAL A O 1
ATOM 1394 N N . ARG A 1 171 ? 7.625 21.453 14.086 1 98.12 171 ARG A N 1
ATOM 1395 C CA . ARG A 1 171 ? 6.609 20.922 13.188 1 98.12 171 ARG A CA 1
ATOM 1396 C C . ARG A 1 171 ? 7.059 19.609 12.562 1 98.12 171 ARG A C 1
ATOM 1398 O O . ARG A 1 171 ? 8.258 19.328 12.469 1 98.12 171 ARG A O 1
ATOM 1405 N N . PHE A 1 172 ? 6.078 18.875 12.156 1 97.62 172 PHE A N 1
ATOM 1406 C CA . PHE A 1 172 ? 6.43 17.656 11.445 1 97.62 172 PHE A CA 1
ATOM 1407 C C . PHE A 1 172 ? 6.785 17.953 9.992 1 97.62 172 PHE A C 1
ATOM 1409 O O . PHE A 1 172 ? 7.535 17.203 9.367 1 97.62 172 PHE A O 1
ATOM 1416 N N . GLY A 1 173 ? 6.215 19 9.422 1 97.31 173 GLY A N 1
ATOM 1417 C CA . GLY A 1 173 ? 6.562 19.422 8.07 1 97.31 173 GLY A CA 1
ATOM 1418 C C . GLY A 1 173 ? 5.914 18.578 6.992 1 97.31 173 GLY A C 1
ATOM 1419 O O . GLY A 1 173 ? 6.203 18.75 5.805 1 97.31 173 GLY A O 1
ATOM 1420 N N . GLN A 1 174 ? 5.125 17.688 7.27 1 97.69 174 GLN A N 1
ATOM 1421 C CA . GLN A 1 174 ? 4.332 16.828 6.402 1 97.69 174 GLN A CA 1
ATOM 1422 C C . GLN A 1 174 ? 3.008 16.453 7.062 1 97.69 174 GLN A C 1
ATOM 1424 O O . GLN A 1 174 ? 2.803 16.719 8.25 1 97.69 174 GLN A O 1
ATOM 1429 N N . PHE A 1 175 ? 2.047 15.922 6.227 1 96.94 175 PHE A N 1
ATOM 1430 C CA . PHE A 1 175 ? 0.901 15.281 6.863 1 96.94 175 PHE A CA 1
ATOM 1431 C C . PHE A 1 175 ? 1.349 14.102 7.723 1 96.94 175 PHE A C 1
ATOM 1433 O O . PHE A 1 175 ? 2.111 13.25 7.266 1 96.94 175 PHE A O 1
ATOM 1440 N N . THR A 1 176 ? 0.928 14.141 8.938 1 96.31 176 THR A N 1
ATOM 1441 C CA . THR A 1 176 ? 1.433 13.156 9.891 1 96.31 176 THR A CA 1
ATOM 1442 C C . THR A 1 176 ? 0.284 12.375 10.516 1 96.31 176 THR A C 1
ATOM 1444 O O . THR A 1 176 ? -0.644 12.961 11.078 1 96.31 176 THR A O 1
ATOM 1447 N N . SER A 1 177 ? 0.445 11.047 10.336 1 94.88 177 SER A N 1
ATOM 1448 C CA . SER A 1 177 ? -0.546 10.148 10.93 1 94.88 177 SER A CA 1
ATOM 1449 C C . SER A 1 177 ? -0.33 10 12.43 1 94.88 177 SER A C 1
ATOM 1451 O O . SER A 1 177 ? 0.81 9.906 12.891 1 94.88 177 SER A O 1
ATOM 1453 N N . SER A 1 178 ? -1.369 10.039 13.133 1 96.94 178 SER A N 1
ATOM 1454 C CA . SER A 1 178 ? -1.444 9.75 14.562 1 96.94 178 SER A CA 1
ATOM 1455 C C . SER A 1 178 ? -2.693 8.938 14.898 1 96.94 178 SER A C 1
ATOM 1457 O O . SER A 1 178 ? -3.502 8.641 14.016 1 96.94 178 SER A O 1
ATOM 1459 N N . SER A 1 179 ? -2.734 8.523 16.188 1 97.44 179 SER A N 1
ATOM 1460 C CA . SER A 1 179 ? -3.85 7.66 16.562 1 97.44 179 SER A CA 1
ATOM 1461 C C . SER A 1 179 ? -4.441 8.078 17.906 1 97.44 179 SER A C 1
ATOM 1463 O O . SER A 1 179 ? -3.711 8.5 18.797 1 97.44 179 SER A O 1
ATOM 1465 N N . LEU A 1 180 ? -5.734 7.953 18.031 1 97 180 LEU A N 1
ATOM 1466 C CA . LEU A 1 180 ? -6.395 8.102 19.312 1 97 180 LEU A CA 1
ATOM 1467 C C . LEU A 1 180 ? -6.02 6.957 20.25 1 97 180 LEU A C 1
ATOM 1469 O O . LEU A 1 180 ? -6.184 7.07 21.469 1 97 180 LEU A O 1
ATOM 1473 N N . SER A 1 181 ? -5.559 5.871 19.734 1 97.19 181 SER A N 1
ATOM 1474 C CA . SER A 1 181 ? -5.223 4.672 20.5 1 97.19 181 SER A CA 1
ATOM 1475 C C . SER A 1 181 ? -3.715 4.547 20.703 1 97.19 181 SER A C 1
ATOM 1477 O O . SER A 1 181 ? -2.971 4.395 19.719 1 97.19 181 SER A O 1
ATOM 1479 N N . GLN A 1 182 ? -3.357 4.492 21.938 1 97.56 182 GLN A N 1
ATOM 1480 C CA . GLN A 1 182 ? -1.942 4.285 22.234 1 97.56 182 GLN A CA 1
ATOM 1481 C C . GLN A 1 182 ? -1.467 2.928 21.719 1 97.56 182 GLN A C 1
ATOM 1483 O O . GLN A 1 182 ? -0.379 2.818 21.156 1 97.56 182 GLN A O 1
ATOM 1488 N N . GLN A 1 183 ? -2.254 1.95 21.906 1 95.62 183 GLN A N 1
ATOM 1489 C CA . GLN A 1 183 ? -1.911 0.595 21.484 1 95.62 183 GLN A CA 1
ATOM 1490 C C . GLN A 1 183 ? -1.738 0.513 19.969 1 95.62 183 GLN A C 1
ATOM 1492 O O . GLN A 1 183 ? -0.801 -0.122 19.484 1 95.62 183 GLN A O 1
ATOM 1497 N N . ALA A 1 184 ? -2.609 1.15 19.297 1 94.06 184 ALA A N 1
ATOM 1498 C CA . ALA A 1 184 ? -2.506 1.158 17.844 1 94.06 184 ALA A CA 1
ATOM 1499 C C . ALA A 1 184 ? -1.229 1.858 17.391 1 94.06 184 ALA A C 1
ATOM 1501 O O . ALA A 1 184 ? -0.546 1.388 16.469 1 94.06 184 ALA A O 1
ATOM 1502 N N . ALA A 1 185 ? -0.907 2.906 18 1 96.25 185 ALA A N 1
ATOM 1503 C CA . ALA A 1 185 ? 0.29 3.664 17.656 1 96.25 185 ALA A CA 1
ATOM 1504 C C . ALA A 1 185 ? 1.554 2.85 17.906 1 96.25 185 ALA A C 1
ATOM 1506 O O . ALA A 1 185 ? 2.514 2.916 17.141 1 96.25 185 ALA A O 1
ATOM 1507 N N . GLN A 1 186 ? 1.572 2.109 18.922 1 94.69 186 GLN A N 1
ATOM 1508 C CA . GLN A 1 186 ? 2.742 1.329 19.312 1 94.69 186 GLN A CA 1
ATOM 1509 C C . GLN A 1 186 ? 3.088 0.288 18.25 1 94.69 186 GLN A C 1
ATOM 1511 O O . GLN A 1 186 ? 4.254 -0.07 18.078 1 94.69 186 GLN A O 1
ATOM 1516 N N . LYS A 1 187 ? 2.156 -0.114 17.531 1 89 187 LYS A N 1
ATOM 1517 C CA . LYS A 1 187 ? 2.377 -1.106 16.484 1 89 187 LYS A CA 1
ATOM 1518 C C . LYS A 1 187 ? 3.227 -0.532 15.352 1 89 187 LYS A C 1
ATOM 1520 O O . LYS A 1 187 ? 3.848 -1.28 14.594 1 89 187 LYS A O 1
ATOM 1525 N N . PHE A 1 188 ? 3.23 0.722 15.227 1 90.62 188 PHE A N 1
ATOM 1526 C CA . PHE A 1 188 ? 3.99 1.371 14.164 1 90.62 188 PHE A CA 1
ATOM 1527 C C . PHE A 1 188 ? 5.422 1.636 14.609 1 90.62 188 PHE A C 1
ATOM 1529 O O . PHE A 1 188 ? 6.258 2.066 13.805 1 90.62 188 PHE A O 1
ATOM 1536 N N . GLY A 1 189 ? 5.73 1.427 15.922 1 91.12 189 GLY A N 1
ATOM 1537 C CA . GLY A 1 189 ? 7.086 1.562 16.438 1 91.12 189 GLY A CA 1
ATOM 1538 C C . GLY A 1 189 ? 7.16 2.326 17.734 1 91.12 189 GLY A C 1
ATOM 1539 O O . GLY A 1 189 ? 6.223 3.045 18.094 1 91.12 189 GLY A O 1
ATOM 1540 N N . GLU A 1 190 ? 8.359 2.121 18.359 1 93.19 190 GLU A N 1
ATOM 1541 C CA . GLU A 1 190 ? 8.523 2.756 19.656 1 93.19 190 GLU A CA 1
ATOM 1542 C C . GLU A 1 190 ? 9.906 3.389 19.797 1 93.19 190 GLU A C 1
ATOM 1544 O O . GLU A 1 190 ? 10.289 3.826 20.875 1 93.19 190 GLU A O 1
ATOM 1549 N N . ASP A 1 191 ? 10.609 3.42 18.672 1 94.69 191 ASP A N 1
ATOM 1550 C CA . ASP A 1 191 ? 11.922 4.059 18.734 1 94.69 191 ASP A CA 1
ATOM 1551 C C . ASP A 1 191 ? 11.797 5.516 19.188 1 94.69 191 ASP A C 1
ATOM 1553 O O . ASP A 1 191 ? 12.57 5.984 20.016 1 94.69 191 ASP A O 1
ATOM 1557 N N . THR A 1 192 ? 10.977 6.215 18.625 1 97 192 THR A N 1
ATOM 1558 C CA . THR A 1 192 ? 10.43 7.449 19.172 1 97 192 THR A CA 1
ATOM 1559 C C . THR A 1 192 ? 8.906 7.371 19.281 1 97 192 THR A C 1
ATOM 1561 O O . THR A 1 192 ? 8.234 7.004 18.312 1 97 192 THR A O 1
ATOM 1564 N N . PHE A 1 193 ? 8.445 7.637 20.422 1 98 193 PHE A N 1
ATOM 1565 C CA . PHE A 1 193 ? 7.008 7.609 20.672 1 98 193 PHE A CA 1
ATOM 1566 C C . PHE A 1 193 ? 6.508 8.984 21.109 1 98 193 PHE A C 1
ATOM 1568 O O . PHE A 1 193 ? 7.004 9.555 22.078 1 98 193 PHE A O 1
ATOM 1575 N N . PHE A 1 194 ? 5.504 9.469 20.422 1 98.5 194 PHE A N 1
ATOM 1576 C CA . PHE A 1 194 ? 4.988 10.805 20.656 1 98.5 194 PHE A CA 1
ATOM 1577 C C . PHE A 1 194 ? 3.654 10.758 21.391 1 98.5 194 PHE A C 1
ATOM 1579 O O . PHE A 1 194 ? 2.809 9.906 21.094 1 98.5 194 PHE A O 1
ATOM 1586 N N . ARG A 1 195 ? 3.504 11.602 22.312 1 98.38 195 ARG A N 1
ATOM 1587 C CA . ARG A 1 195 ? 2.217 12.047 22.844 1 98.38 195 ARG A CA 1
ATOM 1588 C C . ARG A 1 195 ? 1.916 13.477 22.422 1 98.38 195 ARG A C 1
ATOM 1590 O O . ARG A 1 195 ? 2.67 14.398 22.75 1 98.38 195 ARG A O 1
ATOM 1597 N N . ILE A 1 196 ? 0.817 13.648 21.734 1 98.5 196 ILE A N 1
ATOM 1598 C CA . ILE A 1 196 ? 0.604 14.914 21.047 1 98.5 196 ILE A CA 1
ATOM 1599 C C . ILE A 1 196 ? -0.782 15.461 21.391 1 98.5 196 ILE A C 1
ATOM 1601 O O . ILE A 1 196 ? -1.787 14.766 21.234 1 98.5 196 ILE A O 1
ATOM 1605 N N . LYS A 1 197 ? -0.828 16.625 21.875 1 97.81 197 LYS A N 1
ATOM 1606 C CA . LYS A 1 197 ? -2.072 17.391 21.875 1 97.81 197 LYS A CA 1
ATOM 1607 C C . LYS A 1 197 ? -2.191 18.234 20.609 1 97.81 197 LYS A C 1
ATOM 1609 O O . LYS A 1 197 ? -1.494 19.25 20.453 1 97.81 197 LYS A O 1
ATOM 1614 N N . THR A 1 198 ? -3.027 17.844 19.688 1 96.75 198 THR A N 1
ATOM 1615 C CA . THR A 1 198 ? -3.195 18.531 18.406 1 96.75 198 THR A CA 1
ATOM 1616 C C . THR A 1 198 ? -4.551 19.234 18.359 1 96.75 198 THR A C 1
ATOM 1618 O O . THR A 1 198 ? -5.551 18.703 18.844 1 96.75 198 THR A O 1
ATOM 1621 N N . CYS A 1 199 ? -4.562 20.438 17.734 1 93.88 199 CYS A N 1
ATOM 1622 C CA . CYS A 1 199 ? -5.785 21.219 17.688 1 93.88 199 CYS A CA 1
ATOM 1623 C C . CYS A 1 199 ? -6.191 21.531 16.25 1 93.88 199 CYS A C 1
ATOM 1625 O O . CYS A 1 199 ? -7.199 22.203 16.016 1 93.88 199 CYS A O 1
ATOM 1627 N N . LEU A 1 200 ? -5.406 21.156 15.289 1 82.44 200 LEU A N 1
ATOM 1628 C CA . LEU A 1 200 ? -5.727 21.344 13.875 1 82.44 200 LEU A CA 1
ATOM 1629 C C . LEU A 1 200 ? -5.93 20 13.188 1 82.44 200 LEU A C 1
ATOM 1631 O O . LEU A 1 200 ? -5.754 19.891 11.969 1 82.44 200 LEU A O 1
ATOM 1635 N N . GLU A 1 201 ? -6.359 19.031 13.945 1 71 201 GLU A N 1
ATOM 1636 C CA . GLU A 1 201 ? -6.418 17.625 13.562 1 71 201 GLU A CA 1
ATOM 1637 C C . GLU A 1 201 ? -7.605 17.359 12.641 1 71 201 GLU A C 1
ATOM 1639 O O . GLU A 1 201 ? -8.555 18.141 12.594 1 71 201 GLU A O 1
ATOM 1644 N N . ASN A 1 202 ? -7.402 16.328 11.898 1 81.69 202 ASN A N 1
ATOM 1645 C CA . ASN A 1 202 ? -8.523 15.766 11.148 1 81.69 202 ASN A CA 1
ATOM 1646 C C . ASN A 1 202 ? -8.773 14.312 11.531 1 81.69 202 ASN A C 1
ATOM 1648 O O . ASN A 1 202 ? -7.875 13.477 11.445 1 81.69 202 ASN A O 1
ATOM 1652 N N . ASN A 1 203 ? -9.961 14.148 12.047 1 88.56 203 ASN A N 1
ATOM 1653 C CA . ASN A 1 203 ? -10.414 12.789 12.297 1 88.56 203 ASN A CA 1
ATOM 1654 C C . ASN A 1 203 ? -10.82 12.086 11.008 1 88.56 203 ASN A C 1
ATOM 1656 O O . ASN A 1 203 ? -11.883 12.367 10.445 1 88.56 203 ASN A O 1
ATOM 1660 N N . ILE A 1 204 ? -9.969 11.141 10.539 1 91.44 204 ILE A N 1
ATOM 1661 C CA . ILE A 1 204 ? -10.242 10.539 9.242 1 91.44 204 ILE A CA 1
ATOM 1662 C C . ILE A 1 204 ? -10.562 9.055 9.414 1 91.44 204 ILE A C 1
ATOM 1664 O O . ILE A 1 204 ? -10.406 8.266 8.484 1 91.44 204 ILE A O 1
ATOM 1668 N N . ILE A 1 205 ? -11.008 8.648 10.555 1 92.88 205 ILE A N 1
ATOM 1669 C CA . ILE A 1 205 ? -11.266 7.254 10.898 1 92.88 205 ILE A CA 1
ATOM 1670 C C . ILE A 1 205 ? -12.297 6.672 9.93 1 92.88 205 ILE A C 1
ATOM 1672 O O . ILE A 1 205 ? -12.109 5.582 9.391 1 92.88 205 ILE A O 1
ATOM 1676 N N . LYS A 1 206 ? -13.305 7.398 9.648 1 92.56 206 LYS A N 1
ATOM 1677 C CA . LYS A 1 206 ? -14.422 6.895 8.844 1 92.56 206 LYS A CA 1
ATOM 1678 C C . LYS A 1 206 ? -14.031 6.773 7.375 1 92.56 206 LYS A C 1
ATOM 1680 O O . LYS A 1 206 ? -14.727 6.129 6.59 1 92.56 206 LYS A O 1
ATOM 1685 N N . PHE A 1 207 ? -12.969 7.406 7.012 1 94.06 207 PHE A N 1
ATOM 1686 C CA . PHE A 1 207 ? -12.523 7.391 5.621 1 94.06 207 PHE A CA 1
ATOM 1687 C C . PHE A 1 207 ? -11.438 6.336 5.414 1 94.06 207 PHE A C 1
ATOM 1689 O O . PHE A 1 207 ? -11.031 6.074 4.281 1 94.06 207 PHE A O 1
ATOM 1696 N N . SER A 1 208 ? -10.984 5.73 6.461 1 92.31 208 SER A N 1
ATOM 1697 C CA . SER A 1 208 ? -9.789 4.895 6.406 1 92.31 208 SER A CA 1
ATOM 1698 C C . SER A 1 208 ? -10.125 3.473 5.977 1 92.31 208 SER A C 1
ATOM 1700 O O . SER A 1 208 ? -11.156 2.928 6.367 1 92.31 208 SER A O 1
ATOM 1702 N N . TYR A 1 209 ? -9.164 2.84 5.203 1 87.56 209 TYR A N 1
ATOM 1703 C CA . TYR A 1 209 ? -9.234 1.41 4.926 1 87.56 209 TYR A CA 1
ATOM 1704 C C . TYR A 1 209 ? -9.07 0.596 6.203 1 87.56 209 TYR A C 1
ATOM 1706 O O . TYR A 1 209 ? -9.477 -0.566 6.262 1 87.56 209 TYR A O 1
ATOM 1714 N N . PHE A 1 210 ? -8.539 1.26 7.23 1 90.19 210 PHE A N 1
ATOM 1715 C CA . PHE A 1 210 ? -8.188 0.573 8.469 1 90.19 210 PHE A CA 1
ATOM 1716 C C . PHE A 1 210 ? -8.703 1.34 9.68 1 90.19 210 PHE A C 1
ATOM 1718 O O . PHE A 1 210 ? -7.918 1.847 10.484 1 90.19 210 PHE A O 1
ATOM 1725 N N . PRO A 1 211 ? -9.969 1.31 9.852 1 91.25 211 PRO A N 1
ATOM 1726 C CA . PRO A 1 211 ? -10.57 2.113 10.922 1 91.25 211 PRO A CA 1
ATOM 1727 C C . PRO A 1 211 ? -10.031 1.751 12.305 1 91.25 211 PRO A C 1
ATOM 1729 O O . PRO A 1 211 ? -10.047 2.586 13.211 1 91.25 211 PRO A O 1
ATOM 1732 N N . GLU A 1 212 ? -9.5 0.566 12.461 1 90.69 212 GLU A N 1
ATOM 1733 C CA . GLU A 1 212 ? -8.992 0.128 13.758 1 90.69 212 GLU A CA 1
ATOM 1734 C C . GLU A 1 212 ? -7.754 0.93 14.156 1 90.69 212 GLU A C 1
ATOM 1736 O O . GLU A 1 212 ? -7.383 0.959 15.336 1 90.69 212 GLU A O 1
ATOM 1741 N N . GLN A 1 213 ? -7.168 1.528 13.25 1 92.94 213 GLN A N 1
ATOM 1742 C CA . GLN A 1 213 ? -5.996 2.35 13.531 1 92.94 213 GLN A CA 1
ATOM 1743 C C . GLN A 1 213 ? -6.398 3.666 14.188 1 92.94 213 GLN A C 1
ATOM 1745 O O . GLN A 1 213 ? -5.559 4.352 14.773 1 92.94 213 GLN A O 1
ATOM 1750 N N . GLN A 1 214 ? -7.645 4.098 14.062 1 94.94 214 GLN A N 1
ATOM 1751 C CA . GLN A 1 214 ? -8.172 5.312 14.672 1 94.94 214 GLN A CA 1
ATOM 1752 C C . GLN A 1 214 ? -7.312 6.523 14.328 1 94.94 214 GLN A C 1
ATOM 1754 O O . GLN A 1 214 ? -6.875 7.258 15.219 1 94.94 214 GLN A O 1
ATOM 1759 N N . GLU A 1 215 ? -7.273 6.762 13.094 1 94.19 215 GLU A N 1
ATOM 1760 C CA . GLU A 1 215 ? -6.289 7.691 12.547 1 94.19 215 GLU A CA 1
ATOM 1761 C C . GLU A 1 215 ? -6.77 9.133 12.664 1 94.19 215 GLU A C 1
ATOM 1763 O O . GLU A 1 215 ? -7.902 9.453 12.289 1 94.19 215 GLU A O 1
ATOM 1768 N N . ILE A 1 216 ? -5.922 9.945 13.219 1 94.94 216 ILE A N 1
ATOM 1769 C CA . ILE A 1 216 ? -6.02 11.406 13.234 1 94.94 216 ILE A CA 1
ATOM 1770 C C . ILE A 1 216 ? -4.879 12.008 12.414 1 94.94 216 ILE A C 1
ATOM 1772 O O . ILE A 1 216 ? -3.707 11.695 12.648 1 94.94 216 ILE A O 1
ATOM 1776 N N . LEU A 1 217 ? -5.238 12.828 11.453 1 95.5 217 LEU A N 1
ATOM 1777 C CA . LEU A 1 217 ? -4.254 13.391 10.531 1 95.5 217 LEU A CA 1
ATOM 1778 C C . LEU A 1 217 ? -3.883 14.812 10.945 1 95.5 217 LEU A C 1
ATOM 1780 O O . LEU A 1 217 ? -4.758 15.664 11.086 1 95.5 217 LEU A O 1
ATOM 1784 N N . ILE A 1 218 ? -2.564 15.031 11.148 1 96.69 218 ILE A N 1
ATOM 1785 C CA . ILE A 1 218 ? -2.031 16.344 11.516 1 96.69 218 ILE A CA 1
ATOM 1786 C C . ILE A 1 218 ? -1.493 17.047 10.281 1 96.69 218 ILE A C 1
ATOM 1788 O O . ILE A 1 218 ? -0.676 16.484 9.539 1 96.69 218 ILE A O 1
ATOM 1792 N N . PRO A 1 219 ? -1.94 18.266 10.016 1 96.94 219 PRO A N 1
ATOM 1793 C CA . PRO A 1 219 ? -1.448 18.969 8.82 1 96.94 219 PRO A CA 1
ATOM 1794 C C . PRO A 1 219 ? -0.02 19.469 8.992 1 96.94 219 PRO A C 1
ATOM 1796 O O . PRO A 1 219 ? 0.465 19.609 10.117 1 96.94 219 PRO A O 1
ATOM 1799 N N . PRO A 1 220 ? 0.631 19.766 7.828 1 97.88 220 PRO A N 1
ATOM 1800 C CA . PRO A 1 220 ? 2.041 20.156 7.895 1 97.88 220 PRO A CA 1
ATOM 1801 C C . PRO A 1 220 ? 2.244 21.531 8.531 1 97.88 220 PRO A C 1
ATOM 1803 O O . PRO A 1 220 ? 3.354 21.859 8.969 1 97.88 220 PRO A O 1
ATOM 1806 N N . TYR A 1 221 ? 1.224 22.328 8.641 1 97.5 221 TYR A N 1
ATOM 1807 C CA . TYR A 1 221 ? 1.392 23.703 9.07 1 97.5 221 TYR A CA 1
ATOM 1808 C C . TYR A 1 221 ? 1.108 23.844 10.562 1 97.5 221 TYR A C 1
ATOM 1810 O O . TYR A 1 221 ? 1.224 24.938 11.125 1 97.5 221 TYR A O 1
ATOM 1818 N N . GLU A 1 222 ? 0.744 22.734 11.25 1 97.12 222 GLU A N 1
ATOM 1819 C CA . GLU A 1 222 ? 0.545 22.828 12.695 1 97.12 222 GLU A CA 1
ATOM 1820 C C . GLU A 1 222 ? 1.88 22.891 13.43 1 97.12 222 GLU A C 1
ATOM 1822 O O . GLU A 1 222 ? 2.793 22.125 13.141 1 97.12 222 GLU A O 1
ATOM 1827 N N . VAL A 1 223 ? 1.935 23.828 14.367 1 98.38 223 VAL A N 1
ATOM 1828 C CA . VAL A 1 223 ? 3.129 24.047 15.18 1 98.38 223 VAL A CA 1
ATOM 1829 C C . VAL A 1 223 ? 2.922 23.453 16.578 1 98.38 223 VAL A C 1
ATOM 1831 O O . VAL A 1 223 ? 1.817 23.516 17.125 1 98.38 223 VAL A O 1
ATOM 1834 N N . PHE A 1 224 ? 4.031 22.906 17.094 1 98.56 224 PHE A N 1
ATOM 1835 C CA . PHE A 1 224 ? 3.961 22.344 18.438 1 98.56 224 PHE A CA 1
ATOM 1836 C C . PHE A 1 224 ? 5.07 22.891 19.312 1 98.56 224 PHE A C 1
ATOM 1838 O O . PHE A 1 224 ? 6.141 23.266 18.828 1 98.56 224 PHE A O 1
ATOM 1845 N N . LYS A 1 225 ? 4.777 22.906 20.578 1 98.75 225 LYS A N 1
ATOM 1846 C CA . LYS A 1 225 ? 5.781 23.141 21.609 1 98.75 225 LYS A CA 1
ATOM 1847 C C . LYS A 1 225 ? 6.188 21.828 22.281 1 98.75 225 LYS A C 1
ATOM 1849 O O . LYS A 1 225 ? 5.332 21.016 22.625 1 98.75 225 LYS A O 1
ATOM 1854 N N . VAL A 1 226 ? 7.496 21.656 22.438 1 98.75 226 VAL A N 1
ATOM 1855 C CA . VAL A 1 226 ? 7.992 20.469 23.125 1 98.75 226 VAL A CA 1
ATOM 1856 C C . VAL A 1 226 ? 7.781 20.609 24.625 1 98.75 226 VAL A C 1
ATOM 1858 O O . VAL A 1 226 ? 8.328 21.516 25.25 1 98.75 226 VAL A O 1
ATOM 1861 N N . LYS A 1 227 ? 7.07 19.688 25.203 1 98.69 227 LYS A N 1
ATOM 1862 C CA . LYS A 1 227 ? 6.762 19.781 26.641 1 98.69 227 LYS A CA 1
ATOM 1863 C C . LYS A 1 227 ? 7.695 18.891 27.453 1 98.69 227 LYS A C 1
ATOM 1865 O O . LYS A 1 227 ? 8.016 19.219 28.609 1 98.69 227 LYS A O 1
ATOM 1870 N N . ASP A 1 228 ? 8.062 17.781 26.891 1 98 228 ASP A N 1
ATOM 1871 C CA . ASP A 1 228 ? 8.906 16.844 27.625 1 98 228 ASP A CA 1
ATOM 1872 C C . ASP A 1 228 ? 9.602 15.867 26.672 1 98 228 ASP A C 1
ATOM 1874 O O . ASP A 1 228 ? 9.086 15.578 25.578 1 98 228 ASP A O 1
ATOM 1878 N N . VAL A 1 229 ? 10.82 15.453 27.016 1 97.38 229 VAL A N 1
ATOM 1879 C CA . VAL A 1 229 ? 11.57 14.414 26.328 1 97.38 229 VAL A CA 1
ATOM 1880 C C . VAL A 1 229 ? 12.172 13.445 27.344 1 97.38 229 VAL A C 1
ATOM 1882 O O . VAL A 1 229 ? 12.922 13.852 28.234 1 97.38 229 VAL A O 1
ATOM 1885 N N . THR A 1 230 ? 11.844 12.219 27.172 1 95.62 230 THR A N 1
ATOM 1886 C CA . THR A 1 230 ? 12.398 11.195 28.062 1 95.62 230 THR A CA 1
ATOM 1887 C C . THR A 1 230 ? 13.008 10.055 27.266 1 95.62 230 THR A C 1
ATOM 1889 O O . THR A 1 230 ? 12.523 9.711 26.188 1 95.62 230 THR A O 1
ATOM 1892 N N . ASN A 1 231 ? 14.078 9.57 27.75 1 91.81 231 ASN A N 1
ATOM 1893 C CA . ASN A 1 231 ? 14.734 8.398 27.172 1 91.81 231 ASN A CA 1
ATOM 1894 C C . ASN A 1 231 ? 14.75 7.23 28.156 1 91.81 231 ASN A C 1
ATOM 1896 O O . ASN A 1 231 ? 15.328 7.324 29.234 1 91.81 231 ASN A O 1
ATOM 1900 N N . VAL A 1 232 ? 14.031 6.184 27.75 1 86.06 232 VAL A N 1
ATOM 1901 C CA . VAL A 1 232 ? 13.977 4.996 28.609 1 86.06 232 VAL A CA 1
ATOM 1902 C C . VAL A 1 232 ? 14.398 3.768 27.812 1 86.06 232 VAL A C 1
ATOM 1904 O O . VAL A 1 232 ? 13.719 3.371 26.859 1 86.06 232 VAL A O 1
ATOM 1907 N N . SER A 1 233 ? 15.422 3.061 28.188 1 88.25 233 SER A N 1
ATOM 1908 C CA . SER A 1 233 ? 15.883 1.809 27.594 1 88.25 233 SER A CA 1
ATOM 1909 C C . SER A 1 233 ? 16.078 1.944 26.094 1 88.25 233 SER A C 1
ATOM 1911 O O . SER A 1 233 ? 15.617 1.098 25.312 1 88.25 233 SER A O 1
ATOM 1913 N N . GLY A 1 234 ? 16.562 3.107 25.703 1 87.25 234 GLY A N 1
ATOM 1914 C CA . GLY A 1 234 ? 16.906 3.281 24.297 1 87.25 234 GLY A CA 1
ATOM 1915 C C . GLY A 1 234 ? 15.742 3.809 23.469 1 87.25 234 GLY A C 1
ATOM 1916 O O . GLY A 1 234 ? 15.883 4.023 22.266 1 87.25 234 GLY A O 1
ATOM 1917 N N . LYS A 1 235 ? 14.609 4 24.094 1 93 235 LYS A N 1
ATOM 1918 C CA . LYS A 1 235 ? 13.438 4.559 23.422 1 93 235 LYS A CA 1
ATOM 1919 C C . LYS A 1 235 ? 13.203 6.004 23.859 1 93 235 LYS A C 1
ATOM 1921 O O . LYS A 1 235 ? 13.383 6.352 25.031 1 93 235 LYS A O 1
ATOM 1926 N N . THR A 1 236 ? 12.875 6.793 22.922 1 95.94 236 THR A N 1
ATOM 1927 C CA . THR A 1 236 ? 12.625 8.203 23.188 1 95.94 236 THR A CA 1
ATOM 1928 C C . THR A 1 236 ? 11.125 8.492 23.219 1 95.94 236 THR A C 1
ATOM 1930 O O . THR A 1 236 ? 10.375 8.023 22.375 1 95.94 236 THR A O 1
ATOM 1933 N N . GLN A 1 237 ? 10.719 9.188 24.25 1 97.38 237 GLN A N 1
ATOM 1934 C CA . GLN A 1 237 ? 9.344 9.672 24.328 1 97.38 237 GLN A CA 1
ATOM 1935 C C . GLN A 1 237 ? 9.297 11.195 24.281 1 97.38 237 GLN A C 1
ATOM 1937 O O . GLN A 1 237 ? 10.016 11.867 25.031 1 97.38 237 GLN A O 1
ATOM 1942 N N . ILE A 1 238 ? 8.477 11.719 23.422 1 98.25 238 ILE A N 1
ATOM 1943 C CA . ILE A 1 238 ? 8.367 13.164 23.266 1 98.25 238 ILE A CA 1
ATOM 1944 C C . ILE A 1 238 ? 6.914 13.594 23.453 1 98.25 238 ILE A C 1
ATOM 1946 O O . ILE A 1 238 ? 6.004 12.992 22.875 1 98.25 238 ILE A O 1
ATOM 1950 N N . GLU A 1 239 ? 6.707 14.578 24.25 1 98.69 239 GLU A N 1
ATOM 1951 C CA . GLU A 1 239 ? 5.383 15.172 24.438 1 98.69 239 GLU A CA 1
ATOM 1952 C C . GLU A 1 239 ? 5.277 16.516 23.734 1 98.69 239 GLU A C 1
ATOM 1954 O O . GLU A 1 239 ? 6.098 17.406 23.953 1 98.69 239 GLU A O 1
ATOM 1959 N N . LEU A 1 240 ? 4.254 16.625 22.906 1 98.69 240 LEU A N 1
ATOM 1960 C CA . LEU A 1 240 ? 4.043 17.844 22.125 1 98.69 240 LEU A CA 1
ATOM 1961 C C . LEU A 1 240 ? 2.68 18.453 22.438 1 98.69 240 LEU A C 1
ATOM 1963 O O . LEU A 1 240 ? 1.697 17.734 22.625 1 98.69 240 LEU A O 1
ATOM 1967 N N . GLU A 1 241 ? 2.676 19.781 22.422 1 98.38 241 GLU A N 1
ATOM 1968 C CA . GLU A 1 241 ? 1.438 20.531 22.594 1 98.38 241 GLU A CA 1
ATOM 1969 C C . GLU A 1 241 ? 1.247 21.547 21.453 1 98.38 241 GLU A C 1
ATOM 1971 O O . GLU A 1 241 ? 2.178 22.266 21.109 1 98.38 241 GLU A O 1
ATOM 1976 N N . SER A 1 242 ? 0.037 21.547 20.953 1 97.69 242 SER A N 1
ATOM 1977 C CA . SER A 1 242 ? -0.248 22.453 19.859 1 97.69 242 SER A CA 1
ATOM 1978 C C . SER A 1 242 ? 0.09 23.891 20.219 1 97.69 242 SER A C 1
ATOM 1980 O O . SER A 1 242 ? -0.198 24.344 21.328 1 97.69 242 SER A O 1
ATOM 1982 N N . ASP A 1 243 ? 0.755 24.547 19.312 1 97.75 243 ASP A N 1
ATOM 1983 C CA . ASP A 1 243 ? 1.161 25.938 19.516 1 97.75 243 ASP A CA 1
ATOM 1984 C C . ASP A 1 243 ? 0.91 26.766 18.25 1 97.75 243 ASP A C 1
ATOM 1986 O O . ASP A 1 243 ? 1.812 27.453 17.766 1 97.75 243 ASP A O 1
ATOM 1990 N N . GLY A 1 244 ? -0.29 26.688 17.688 1 95.56 244 GLY A N 1
ATOM 1991 C CA . GLY A 1 244 ? -0.708 27.484 16.562 1 95.56 244 GLY A CA 1
ATOM 1992 C C . GLY A 1 244 ? -0.317 26.891 15.219 1 95.56 244 GLY A C 1
ATOM 1993 O O . GLY A 1 244 ? -0.233 25.672 15.078 1 95.56 244 GLY A O 1
ATOM 1994 N N . LYS A 1 245 ? -0.291 27.75 14.172 1 96.19 245 LYS A N 1
ATOM 1995 C CA . LYS A 1 245 ? 0.033 27.328 12.812 1 96.19 245 LYS A CA 1
ATOM 1996 C C . LYS A 1 245 ? 1.066 28.266 12.18 1 96.19 245 LYS A C 1
ATOM 1998 O O . LYS A 1 245 ? 1.227 29.406 12.617 1 96.19 245 LYS A O 1
ATOM 2003 N N . HIS A 1 246 ? 1.728 27.75 11.305 1 96.25 246 HIS A N 1
ATOM 2004 C CA . HIS A 1 246 ? 2.715 28.484 10.523 1 96.25 246 HIS A CA 1
ATOM 2005 C C . HIS A 1 246 ? 2.771 27.984 9.086 1 96.25 246 HIS A C 1
ATOM 2007 O O . HIS A 1 246 ? 2.727 26.766 8.844 1 96.25 246 HIS A O 1
ATOM 2013 N N . SER A 1 247 ? 2.809 28.953 8.07 1 96.5 247 SER A N 1
ATOM 2014 C CA . SER A 1 247 ? 2.947 28.609 6.66 1 96.5 247 SER A CA 1
ATOM 2015 C C . SER A 1 247 ? 3.938 29.531 5.957 1 96.5 247 SER A C 1
ATOM 2017 O O . SER A 1 247 ? 3.877 30.75 6.113 1 96.5 247 SER A O 1
ATOM 2019 N N . ASN A 1 248 ? 4.812 28.906 5.262 1 96.31 248 ASN A N 1
ATOM 2020 C CA . ASN A 1 248 ? 5.707 29.656 4.391 1 96.31 248 ASN A CA 1
ATOM 2021 C C . ASN A 1 248 ? 5.098 29.875 3.008 1 96.31 248 ASN A C 1
ATOM 2023 O O . ASN A 1 248 ? 5.551 30.719 2.248 1 96.31 248 ASN A O 1
ATOM 2027 N N . PHE A 1 249 ? 4.121 29.094 2.668 1 97.44 249 PHE A N 1
ATOM 2028 C CA . PHE A 1 249 ? 3.467 29.172 1.368 1 97.44 249 PHE A CA 1
ATOM 2029 C C . PHE A 1 249 ? 2 29.562 1.525 1 97.44 249 PHE A C 1
ATOM 2031 O O . PHE A 1 249 ? 1.373 29.234 2.535 1 97.44 249 PHE A O 1
ATOM 2038 N N . ASN A 1 250 ? 1.57 30.297 0.571 1 97.19 250 ASN A N 1
ATOM 2039 C CA . ASN A 1 250 ? 0.143 30.562 0.411 1 97.19 250 ASN A CA 1
ATOM 2040 C C . ASN A 1 250 ? -0.239 30.703 -1.06 1 97.19 250 ASN A C 1
ATOM 2042 O O . ASN A 1 250 ? 0.388 31.469 -1.799 1 97.19 250 ASN A O 1
ATOM 2046 N N . CYS A 1 251 ? -1.201 29.938 -1.452 1 97.19 251 CYS A N 1
ATOM 2047 C CA . CYS A 1 251 ? -1.749 29.953 -2.805 1 97.19 251 CYS A CA 1
ATOM 2048 C C . CYS A 1 251 ? -0.665 29.656 -3.834 1 97.19 251 CYS A C 1
ATOM 2050 O O . CYS A 1 251 ? -0.582 30.328 -4.863 1 97.19 251 CYS A O 1
ATOM 2052 N N . GLY A 1 252 ? 0.152 28.781 -3.488 1 94.31 252 GLY A N 1
ATOM 2053 C CA . GLY A 1 252 ? 1.148 28.297 -4.426 1 94.31 252 GLY A CA 1
ATOM 2054 C C . GLY A 1 252 ? 2.385 29.172 -4.496 1 94.31 252 GLY A C 1
ATOM 2055 O O . GLY A 1 252 ? 3.291 28.906 -5.289 1 94.31 252 GLY A O 1
ATOM 2056 N N . SER A 1 253 ? 2.422 30.203 -3.615 1 94.62 253 SER A N 1
ATOM 2057 C CA . SER A 1 253 ? 3.564 31.109 -3.648 1 94.62 253 SER A CA 1
ATOM 2058 C C . SER A 1 253 ? 4.219 31.219 -2.273 1 94.62 253 SER A C 1
ATOM 2060 O O . SER A 1 253 ? 3.527 31.25 -1.254 1 94.62 253 SER A O 1
ATOM 2062 N N . LYS A 1 254 ? 5.496 31.281 -2.285 1 93.62 254 LYS A N 1
ATOM 2063 C CA . LYS A 1 254 ? 6.223 31.469 -1.031 1 93.62 254 LYS A CA 1
ATOM 2064 C C . LYS A 1 254 ? 6.012 32.875 -0.484 1 93.62 254 LYS A C 1
ATOM 2066 O O . LYS A 1 254 ? 6.113 33.844 -1.224 1 93.62 254 LYS A O 1
ATOM 2071 N N . ARG A 1 255 ? 5.574 33.031 0.645 1 84.94 255 ARG A N 1
ATOM 2072 C CA . ARG A 1 255 ? 5.316 34.312 1.289 1 84.94 255 ARG A CA 1
ATOM 2073 C C . ARG A 1 255 ? 6.594 35.125 1.402 1 84.94 255 ARG A C 1
ATOM 2075 O O . ARG A 1 255 ? 7.68 34.562 1.592 1 84.94 255 ARG A O 1
ATOM 2082 N N . GLY A 1 256 ? 6.766 36.281 0.404 1 61.12 256 GLY A N 1
ATOM 2083 C CA . GLY A 1 256 ? 7.891 37.188 0.266 1 61.12 256 GLY A CA 1
ATOM 2084 C C . GLY A 1 256 ? 8.656 37.375 1.561 1 61.12 256 GLY A C 1
ATOM 2085 O O . GLY A 1 256 ? 8.117 37.156 2.646 1 61.12 256 GLY A O 1
ATOM 2086 N N . LYS A 1 257 ? 10.039 37.438 1.459 1 47.62 257 LYS A N 1
ATOM 2087 C CA . LYS A 1 257 ? 11 38.188 2.268 1 47.62 257 LYS A CA 1
ATOM 2088 C C . LYS A 1 257 ? 10.484 39.562 2.6 1 47.62 257 LYS A C 1
ATOM 2090 O O . LYS A 1 257 ? 9.688 40.125 1.848 1 47.62 257 LYS A O 1
ATOM 2095 N N . THR A 1 258 ? 10.406 40.156 3.652 1 40.72 258 THR A N 1
ATOM 2096 C CA . THR A 1 258 ? 10.359 41.594 3.789 1 40.72 258 THR A CA 1
ATOM 2097 C C . THR A 1 258 ? 11.094 42.281 2.639 1 40.72 258 THR A C 1
ATOM 2099 O O . THR A 1 258 ? 12.234 41.906 2.322 1 40.72 258 THR A O 1
ATOM 2102 N N . PRO A 1 259 ? 10.516 43 1.699 1 37.19 259 PRO A N 1
ATOM 2103 C CA . PRO A 1 259 ? 11.289 43.844 0.781 1 37.19 259 PRO A CA 1
ATOM 2104 C C . PRO A 1 259 ? 12.398 44.625 1.486 1 37.19 259 PRO A C 1
ATOM 2106 O O . PRO A 1 259 ? 12.164 45.188 2.547 1 37.19 259 PRO A O 1
ATOM 2109 N N . ILE A 1 260 ? 13.641 44.406 1.444 1 35.84 260 ILE A N 1
ATOM 2110 C CA . ILE A 1 260 ? 14.711 45.281 1.897 1 35.84 260 ILE A CA 1
ATOM 2111 C C . ILE A 1 260 ? 14.461 46.719 1.418 1 35.84 260 ILE A C 1
ATOM 2113 O O . ILE A 1 260 ? 15.25 47.625 1.696 1 35.84 260 ILE A O 1
ATOM 2117 N N . TRP A 1 261 ? 13.523 47.125 0.528 1 34.03 261 TRP A N 1
ATOM 2118 C CA . TRP A 1 261 ? 13.508 48.531 0.141 1 34.03 261 TRP A CA 1
ATOM 2119 C C . TRP A 1 261 ? 13.047 49.406 1.297 1 34.03 261 TRP A C 1
ATOM 2121 O O . TRP A 1 261 ? 13.141 50.625 1.229 1 34.03 261 TRP A O 1
ATOM 2131 N N . ALA A 1 262 ? 12.258 48.938 2.221 1 32.72 262 ALA A N 1
ATOM 2132 C CA . ALA A 1 262 ? 11.656 50 3.027 1 32.72 262 ALA A CA 1
ATOM 2133 C C . ALA A 1 262 ? 12.641 50.531 4.07 1 32.72 262 ALA A C 1
ATOM 2135 O O . ALA A 1 262 ? 12.25 51.25 5.004 1 32.72 262 ALA A O 1
ATOM 2136 N N . ASP A 1 263 ? 13.914 50.219 4.043 1 31.38 263 ASP A N 1
ATOM 2137 C CA . ASP A 1 263 ? 14.742 50.844 5.047 1 31.38 263 ASP A CA 1
ATOM 2138 C C . ASP A 1 263 ? 14.891 52.344 4.754 1 31.38 263 ASP A C 1
ATOM 2140 O O . ASP A 1 263 ? 15.438 53.094 5.57 1 31.38 263 ASP A O 1
ATOM 2144 N N . ASN A 1 264 ? 14.883 52.844 3.494 1 30.98 264 ASN A N 1
ATOM 2145 C CA . ASN A 1 264 ? 15.289 54.25 3.48 1 30.98 264 ASN A CA 1
ATOM 2146 C C . ASN A 1 264 ? 14.141 55.156 3.881 1 30.98 264 ASN A C 1
ATOM 2148 O O . ASN A 1 264 ? 14.125 56.344 3.516 1 30.98 264 ASN A O 1
ATOM 2152 N N . LEU A 1 265 ? 12.852 54.719 4.121 1 26.81 265 LEU A N 1
ATOM 2153 C CA . LEU A 1 265 ? 12.016 55.844 4.551 1 26.81 265 LEU A CA 1
ATOM 2154 C C . LEU A 1 265 ? 12.43 56.344 5.934 1 26.81 265 LEU A C 1
ATOM 2156 O O . LEU A 1 265 ? 12.719 55.531 6.82 1 26.81 265 LEU A O 1
ATOM 2160 N N . ASP A 1 266 ? 12.859 57.656 6.125 1 30.5 266 ASP A N 1
ATOM 2161 C CA . ASP A 1 266 ? 13.047 58.531 7.293 1 30.5 266 ASP A CA 1
ATOM 2162 C C . ASP A 1 266 ? 11.844 58.438 8.227 1 30.5 266 ASP A C 1
ATOM 2164 O O . ASP A 1 266 ? 10.695 58.5 7.781 1 30.5 266 ASP A O 1
ATOM 2168 N N . PRO A 1 267 ? 11.766 57.938 9.445 1 27.89 267 PRO A N 1
ATOM 2169 C CA . PRO A 1 267 ? 10.719 57.812 10.453 1 27.89 267 PRO A CA 1
ATOM 2170 C C . PRO A 1 267 ? 9.945 59.125 10.672 1 27.89 267 PRO A C 1
ATOM 2172 O O . PRO A 1 267 ? 9.133 59.219 11.586 1 27.89 267 PRO A O 1
ATOM 2175 N N . ALA A 1 268 ? 10.203 60.312 10.125 1 31.52 268 ALA A N 1
ATOM 2176 C CA . ALA A 1 268 ? 9.453 61.344 10.844 1 31.52 268 ALA A CA 1
ATOM 2177 C C . ALA A 1 268 ? 7.949 61.125 10.68 1 31.52 268 ALA A C 1
ATOM 2179 O O . ALA A 1 268 ? 7.16 61.688 11.445 1 31.52 268 ALA A O 1
ATOM 2180 N N . ALA A 1 269 ? 7.453 60.531 9.477 1 25.36 269 ALA A N 1
ATOM 2181 C CA . ALA A 1 269 ? 6.277 61.062 8.797 1 25.36 269 ALA A CA 1
ATOM 2182 C C . ALA A 1 269 ? 4.992 60.594 9.477 1 25.36 269 ALA A C 1
ATOM 2184 O O . ALA A 1 269 ? 4.023 61.344 9.562 1 25.36 269 ALA A O 1
ATOM 2185 N N . SER A 1 270 ? 4.516 59.312 9.602 1 23.28 270 SER A N 1
ATOM 2186 C CA . SER A 1 270 ? 3.057 59.25 9.555 1 23.28 270 SER A CA 1
ATOM 2187 C C . SER A 1 270 ? 2.451 59.594 10.914 1 23.28 270 SER A C 1
ATOM 2189 O O . SER A 1 270 ? 2.006 58.688 11.633 1 23.28 270 SER A O 1
ATOM 2191 N N . ALA A 1 271 ? 3.07 60.375 11.758 1 24.61 271 ALA A N 1
ATOM 2192 C CA . ALA A 1 271 ? 2.506 60.719 13.062 1 24.61 271 ALA A CA 1
ATOM 2193 C C . ALA A 1 271 ? 1.124 61.344 12.906 1 24.61 271 ALA A C 1
ATOM 2195 O O . ALA A 1 271 ? 0.442 61.625 13.898 1 24.61 271 ALA A O 1
ATOM 2196 N N . LEU A 1 272 ? 0.743 61.938 11.734 1 21.72 272 LEU A N 1
ATOM 2197 C CA . LEU A 1 272 ? -0.008 63.156 11.984 1 21.72 272 LEU A CA 1
ATOM 2198 C C . LEU A 1 272 ? -1.47 62.844 12.289 1 21.72 272 LEU A C 1
ATOM 2200 O O . LEU A 1 272 ? -2.225 63.719 12.695 1 21.72 272 LEU A O 1
ATOM 2204 N N . PHE A 1 273 ? -2.133 61.844 11.586 1 21.11 273 PHE A N 1
ATOM 2205 C CA . PHE A 1 273 ? -3.51 62.281 11.422 1 21.11 273 PHE A CA 1
ATOM 2206 C C . PHE A 1 273 ? -4.32 62.031 12.688 1 21.11 273 PHE A C 1
ATOM 2208 O O . PHE A 1 273 ? -4.871 60.938 12.875 1 21.11 273 PHE A O 1
ATOM 2215 N N . LEU A 1 274 ? -3.834 62.312 13.883 1 20.02 274 LEU A N 1
ATOM 2216 C CA . LEU A 1 274 ? -4.59 62.094 15.109 1 20.02 274 LEU A CA 1
ATOM 2217 C C . LEU A 1 274 ? -5.926 62.812 15.062 1 20.02 274 LEU A C 1
ATOM 2219 O O . LEU A 1 274 ? -5.961 64.062 15.062 1 20.02 274 LEU A O 1
ATOM 2223 N N . ALA A 1 275 ? -6.902 62.281 14.164 1 22.27 275 ALA A N 1
ATOM 2224 C CA . ALA A 1 275 ? -8.156 63.031 14.156 1 22.27 275 ALA A CA 1
ATOM 2225 C C . ALA A 1 275 ? -8.703 63.188 15.578 1 22.27 275 ALA A C 1
ATOM 2227 O O . ALA A 1 275 ? -8.492 62.344 16.438 1 22.27 275 ALA A O 1
ATOM 2228 N N . PRO A 1 276 ? -9.297 64.312 15.859 1 22.12 276 PRO A N 1
ATOM 2229 C CA . PRO A 1 276 ? -9.797 64.875 17.141 1 22.12 276 PRO A CA 1
ATOM 2230 C C . PRO A 1 276 ? -10.938 64 17.719 1 22.12 276 PRO A C 1
ATOM 2232 O O . PRO A 1 276 ? -11.703 63.438 16.969 1 22.12 276 PRO A O 1
ATOM 2235 N N . LYS A 1 277 ? -10.695 63.5 18.891 1 22.92 277 LYS A N 1
ATOM 2236 C CA . LYS A 1 277 ? -11.578 62.812 19.828 1 22.92 277 LYS A CA 1
ATOM 2237 C C . LYS A 1 277 ? -12.938 63.5 19.922 1 22.92 277 LYS A C 1
ATOM 2239 O O . LYS A 1 277 ? -13.055 64.562 20.531 1 22.92 277 LYS A O 1
ATOM 2244 N N . LEU A 1 278 ? -13.68 63.562 18.672 1 19.94 278 LEU A N 1
ATOM 2245 C CA . LEU A 1 278 ? -14.953 64.188 19.016 1 19.94 278 LEU A CA 1
ATOM 2246 C C . LEU A 1 278 ? -15.641 63.469 20.172 1 19.94 278 LEU A C 1
ATOM 2248 O O . LEU A 1 278 ? -15.602 62.219 20.234 1 19.94 278 LEU A O 1
ATOM 2252 N N . GLN A 1 279 ? -16.047 64.125 21.125 1 19.36 279 GLN A N 1
ATOM 2253 C CA . GLN A 1 279 ? -16.625 64 22.469 1 19.36 279 GLN A CA 1
ATOM 2254 C C . GLN A 1 279 ? -18.031 63.406 22.406 1 19.36 279 GLN A C 1
ATOM 2256 O O . GLN A 1 279 ? -18.891 63.75 23.219 1 19.36 279 GLN A O 1
ATOM 2261 N N . VAL A 1 280 ? -18.297 62.594 21.312 1 20.95 280 VAL A N 1
ATOM 2262 C CA . VAL A 1 280 ? -19.766 62.562 21.312 1 20.95 280 VAL A CA 1
ATOM 2263 C C . VAL A 1 280 ? -20.266 61.906 22.594 1 20.95 280 VAL A C 1
ATOM 2265 O O . VAL A 1 280 ? -19.688 60.938 23.062 1 20.95 280 VAL A O 1
ATOM 2268 N N . SER A 1 281 ? -21.172 62.594 23.234 1 19.12 281 SER A N 1
ATOM 2269 C CA . SER A 1 281 ? -21.969 62.562 24.453 1 19.12 281 SER A CA 1
ATOM 2270 C C . SER A 1 281 ? -22.891 61.344 24.5 1 19.12 281 SER A C 1
ATOM 2272 O O . SER A 1 281 ? -23.406 60.938 23.469 1 19.12 281 SER A O 1
ATOM 2274 N N . THR A 1 282 ? -22.719 60.5 25.5 1 19.88 282 THR A N 1
ATOM 2275 C CA . THR A 1 282 ? -23.203 59.219 25.953 1 19.88 282 THR A CA 1
ATOM 2276 C C . THR A 1 282 ? -24.719 59.219 26.125 1 19.88 282 THR A C 1
ATOM 2278 O O . THR A 1 282 ? -25.297 58.25 26.609 1 19.88 282 THR A O 1
ATOM 2281 N N . PRO A 1 283 ? -25.5 59.781 25.016 1 19.5 283 PRO A N 1
ATOM 2282 C CA . PRO A 1 283 ? -26.75 60 25.734 1 19.5 283 PRO A CA 1
ATOM 2283 C C . PRO A 1 283 ? -27.281 58.719 26.391 1 19.5 283 PRO A C 1
ATOM 2285 O O . PRO A 1 283 ? -26.953 57.625 25.969 1 19.5 283 PRO A O 1
ATOM 2288 N N . SER A 1 284 ? -28.031 58.844 27.562 1 18.45 284 SER A N 1
ATOM 2289 C CA . SER A 1 284 ? -28.531 58.156 28.75 1 18.45 284 SER A CA 1
ATOM 2290 C C . SER A 1 284 ? -29.656 57.156 28.406 1 18.45 284 SER A C 1
ATOM 2292 O O . SER A 1 284 ? -29.906 56.219 29.141 1 18.45 284 SER A O 1
ATOM 2294 N N . ASN A 1 285 ? -30.516 57.438 27.281 1 17.23 285 ASN A N 1
ATOM 2295 C CA . ASN A 1 285 ? -31.922 57.344 27.703 1 17.23 285 ASN A CA 1
ATOM 2296 C C . ASN A 1 285 ? -32.312 55.906 27.953 1 17.23 285 ASN A C 1
ATOM 2298 O O . ASN A 1 285 ? -31.672 54.969 27.469 1 17.23 285 ASN A O 1
ATOM 2302 N N . LEU A 1 286 ? -33.781 55.625 28.266 1 17.64 286 LEU A N 1
ATOM 2303 C CA . LEU A 1 286 ? -34.812 55.156 29.172 1 17.64 286 LEU A CA 1
ATOM 2304 C C . LEU A 1 286 ? -35.281 53.75 28.812 1 17.64 286 LEU A C 1
ATOM 2306 O O . LEU A 1 286 ? -35.031 53.281 27.703 1 17.64 286 LEU A O 1
ATOM 2310 N N . ALA A 1 287 ? -36.531 53.344 29.203 1 19.08 287 ALA A N 1
ATOM 2311 C CA . ALA A 1 287 ? -37.281 52.438 30.062 1 19.08 287 ALA A CA 1
ATOM 2312 C C . ALA A 1 287 ? -38.031 51.375 29.234 1 19.08 287 ALA A C 1
ATOM 2314 O O . ALA A 1 287 ? -38.688 50.5 29.797 1 19.08 287 ALA A O 1
ATOM 2315 N N . ILE A 1 288 ? -37.75 51.25 27.859 1 17.77 288 ILE A N 1
ATOM 2316 C CA . ILE A 1 288 ? -39.031 50.812 27.297 1 17.77 288 ILE A CA 1
ATOM 2317 C C . ILE A 1 288 ? -39.438 49.469 27.891 1 17.77 288 ILE A C 1
ATOM 2319 O O . ILE A 1 288 ? -38.594 48.625 28.172 1 17.77 288 ILE A O 1
ATOM 2323 N N . ALA A 1 289 ? -40.844 49.125 27.641 1 18.64 289 ALA A N 1
ATOM 2324 C CA . ALA A 1 289 ? -42.094 48.562 28.156 1 18.64 289 ALA A CA 1
ATOM 2325 C C . ALA A 1 289 ? -42.062 47.062 28.047 1 18.64 289 ALA A C 1
ATOM 2327 O O . ALA A 1 289 ? -41.594 46.5 27.047 1 18.64 289 ALA A O 1
ATOM 2328 N N . ARG A 1 290 ? -42.5 46.375 29.156 1 17.84 290 ARG A N 1
ATOM 2329 C CA . ARG A 1 290 ? -42.688 45.156 29.938 1 17.84 290 ARG A CA 1
ATOM 2330 C C . ARG A 1 290 ? -43.562 44.156 29.203 1 17.84 290 ARG A C 1
ATOM 2332 O O . ARG A 1 290 ? -43.438 42.938 29.375 1 17.84 290 ARG A O 1
ATOM 2339 N N . ASP A 1 291 ? -44.594 44.5 28.328 1 16.91 291 ASP A N 1
ATOM 2340 C CA . ASP A 1 291 ? -45.844 43.812 28.719 1 16.91 291 ASP A CA 1
ATOM 2341 C C . ASP A 1 291 ? -45.906 42.438 28.109 1 16.91 291 ASP A C 1
ATOM 2343 O O . ASP A 1 291 ? -45.969 42.281 26.891 1 16.91 291 ASP A O 1
ATOM 2347 N N . VAL A 1 292 ? -45.125 41.5 28.531 1 17.95 292 VAL A N 1
ATOM 2348 C CA . VAL A 1 292 ? -45.344 40.125 28.031 1 17.95 292 VAL A CA 1
ATOM 2349 C C . VAL A 1 292 ? -46.719 39.656 28.484 1 17.95 292 VAL A C 1
ATOM 2351 O O . VAL A 1 292 ? -46.969 39.469 29.688 1 17.95 292 VAL A O 1
ATOM 2354 N N . VAL A 1 293 ? -47.938 40.031 27.859 1 17.22 293 VAL A N 1
ATOM 2355 C CA . VAL A 1 293 ? -49.219 39.562 28.312 1 17.22 293 VAL A CA 1
ATOM 2356 C C . VAL A 1 293 ? -49.312 38.031 28.172 1 17.22 293 VAL A C 1
ATOM 2358 O O . VAL A 1 293 ? -48.875 37.469 27.156 1 17.22 293 VAL A O 1
ATOM 2361 N N . ILE A 1 294 ? -49.844 37.219 29.297 1 18.7 294 ILE A N 1
ATOM 2362 C CA . ILE A 1 294 ? -50.062 35.938 29.922 1 18.7 294 ILE A CA 1
ATOM 2363 C C . ILE A 1 294 ? -51.312 35.281 29.297 1 18.7 294 ILE A C 1
ATOM 2365 O O . ILE A 1 294 ? -51.594 34.125 29.547 1 18.7 294 ILE A O 1
ATOM 2369 N N . PRO A 1 295 ? -52.031 35.562 28.078 1 19.03 295 PRO A N 1
ATOM 2370 C CA . PRO A 1 295 ? -53.406 35.25 28.344 1 19.03 295 PRO A CA 1
ATOM 2371 C C . PRO A 1 295 ? -53.625 33.75 28.625 1 19.03 295 PRO A C 1
ATOM 2373 O O . PRO A 1 295 ? -52.812 32.906 28.188 1 19.03 295 PRO A O 1
ATOM 2376 N N . HIS A 1 296 ? -54.812 33.406 29.484 1 19.64 296 HIS A N 1
ATOM 2377 C CA . HIS A 1 296 ? -55.594 32.5 30.312 1 19.64 296 HIS A CA 1
ATOM 2378 C C . HIS A 1 296 ? -56.094 31.297 29.516 1 19.64 296 HIS A C 1
ATOM 2380 O O . HIS A 1 296 ? -55.969 31.281 28.281 1 19.64 296 HIS A O 1
ATOM 2386 N N . LYS A 1 297 ? -57.406 31.031 29.812 1 19.52 297 LYS A N 1
ATOM 2387 C CA . LYS A 1 297 ? -58.25 29.953 30.312 1 19.52 297 LYS A CA 1
ATOM 2388 C C . LYS A 1 297 ? -58.875 29.141 29.172 1 19.52 297 LYS A C 1
ATOM 2390 O O . LYS A 1 297 ? -58.938 27.922 29.234 1 19.52 297 LYS A O 1
ATOM 2395 N N . LYS A 1 298 ? -59.719 29.609 28.234 1 17.75 298 LYS A N 1
ATOM 2396 C CA . LYS A 1 298 ? -61.125 29.328 28.5 1 17.75 298 LYS A CA 1
ATOM 2397 C C . LYS A 1 298 ? -61.531 27.969 27.938 1 17.75 298 LYS A C 1
ATOM 2399 O O . LYS A 1 298 ? -62.094 27.141 28.641 1 17.75 298 LYS A O 1
ATOM 2404 N N . GLU A 1 299 ? -62.312 27.844 27.016 1 18.14 299 GLU A N 1
ATOM 2405 C CA . GLU A 1 299 ? -63.719 27.516 27.062 1 18.14 299 GLU A CA 1
ATOM 2406 C C . GLU A 1 299 ? -63.969 26.047 26.797 1 18.14 299 GLU A C 1
ATOM 2408 O O . GLU A 1 299 ? -64.625 25.359 27.578 1 18.14 299 GLU A O 1
ATOM 2413 N N . CYS A 1 300 ? -64.875 25.641 25.734 1 19.58 300 CYS A N 1
ATOM 2414 C CA . CYS A 1 300 ? -66.188 24.953 25.891 1 19.58 300 CYS A CA 1
ATOM 2415 C C . CYS A 1 300 ? -65.938 23.469 26.125 1 19.58 300 CYS A C 1
ATOM 2417 O O . CYS A 1 300 ? -64.875 22.922 25.844 1 19.58 300 CYS A O 1
ATOM 2419 N N . GLY A 1 301 ? -67.188 22.938 26.016 1 19.2 301 GLY A N 1
ATOM 2420 C CA . GLY A 1 301 ? -68.438 22.344 25.656 1 19.2 301 GLY A CA 1
ATOM 2421 C C . GLY A 1 301 ? -68.375 21.562 24.359 1 19.2 301 GLY A C 1
ATOM 2422 O O . GLY A 1 301 ? -67.625 21.859 23.469 1 19.2 301 GLY A O 1
ATOM 2423 N N . PRO B 1 1 ? 17.938 5.523 10.344 1 14.87 1 PRO B N 1
ATOM 2424 C CA . PRO B 1 1 ? 18.516 6.723 9.734 1 14.87 1 PRO B CA 1
ATOM 2425 C C . PRO B 1 1 ? 19 6.48 8.305 1 14.87 1 PRO B C 1
ATOM 2427 O O . PRO B 1 1 ? 19.172 7.43 7.539 1 14.87 1 PRO B O 1
ATOM 2430 N N . ILE B 1 2 ? 20 5.543 7.785 1 16.86 2 ILE B N 1
ATOM 2431 C CA . ILE B 1 2 ? 21.391 5.965 7.617 1 16.86 2 ILE B CA 1
ATOM 2432 C C . ILE B 1 2 ? 21.5 6.898 6.41 1 16.86 2 ILE B C 1
ATOM 2434 O O . ILE B 1 2 ? 20.609 6.918 5.551 1 16.86 2 ILE B O 1
ATOM 2438 N N . PHE B 1 3 ? 22.75 7.18 5.707 1 18.2 3 PHE B N 1
ATOM 2439 C CA . PHE B 1 3 ? 23.328 8.328 5.02 1 18.2 3 PHE B CA 1
ATOM 2440 C C . PHE B 1 3 ? 22.547 8.648 3.748 1 18.2 3 PHE B C 1
ATOM 2442 O O . PHE B 1 3 ? 22.203 9.805 3.5 1 18.2 3 PHE B O 1
ATOM 2449 N N . ARG B 1 4 ? 22.734 7.926 2.586 1 18.38 4 ARG B N 1
ATOM 2450 C CA . ARG B 1 4 ? 23.578 8.414 1.497 1 18.38 4 ARG B CA 1
ATOM 2451 C C . ARG B 1 4 ? 22.797 9.336 0.572 1 18.38 4 ARG B C 1
ATOM 2453 O O . ARG B 1 4 ? 23.281 10.414 0.203 1 18.38 4 ARG B O 1
ATOM 2460 N N . HIS B 1 5 ? 21.859 8.859 -0.474 1 20.75 5 HIS B N 1
ATOM 2461 C CA . HIS B 1 5 ? 22 9.508 -1.772 1 20.75 5 HIS B CA 1
ATOM 2462 C C . HIS B 1 5 ? 21.297 10.859 -1.785 1 20.75 5 HIS B C 1
ATOM 2464 O O . HIS B 1 5 ? 20.172 10.984 -1.271 1 20.75 5 HIS B O 1
ATOM 2470 N N . LEU B 1 6 ? 21.969 11.961 -1.54 1 23.92 6 LEU B N 1
ATOM 2471 C CA . LEU B 1 6 ? 21.812 13.359 -1.928 1 23.92 6 LEU B CA 1
ATOM 2472 C C . LEU B 1 6 ? 20.938 13.484 -3.17 1 23.92 6 LEU B C 1
ATOM 2474 O O . LEU B 1 6 ? 21.328 13.07 -4.262 1 23.92 6 LEU B O 1
ATOM 2478 N N . TRP B 1 7 ? 19.75 13.188 -3.043 1 24.17 7 TRP B N 1
ATOM 2479 C CA . TRP B 1 7 ? 18.984 13.539 -4.234 1 24.17 7 TRP B CA 1
ATOM 2480 C C . TRP B 1 7 ? 19.266 14.977 -4.66 1 24.17 7 TRP B C 1
ATOM 2482 O O . TRP B 1 7 ? 18.891 15.922 -3.961 1 24.17 7 TRP B O 1
ATOM 2492 N N . SER B 1 8 ? 20.641 15.266 -5.035 1 24.67 8 SER B N 1
ATOM 2493 C CA . SER B 1 8 ? 20.859 16.438 -5.871 1 24.67 8 SER B CA 1
ATOM 2494 C C . SER B 1 8 ? 19.625 16.781 -6.691 1 24.67 8 SER B C 1
ATOM 2496 O O . SER B 1 8 ? 18.938 15.883 -7.195 1 24.67 8 SER B O 1
ATOM 2498 N N . CYS B 1 9 ? 19.078 17.812 -6.324 1 30.12 9 CYS B N 1
ATOM 2499 C CA . CYS B 1 9 ? 18.281 18.484 -7.344 1 30.12 9 CYS B CA 1
ATOM 2500 C C . CYS B 1 9 ? 18.891 18.297 -8.727 1 30.12 9 CYS B C 1
ATOM 2502 O O . CYS B 1 9 ? 19.984 18.766 -9 1 30.12 9 CYS B O 1
ATOM 2504 N N . CYS B 1 10 ? 19.125 17.031 -9.148 1 30.64 10 CYS B N 1
ATOM 2505 C CA . CYS B 1 10 ? 19.719 16.906 -10.469 1 30.64 10 CYS B CA 1
ATOM 2506 C C . CYS B 1 10 ? 19.391 18.125 -11.328 1 30.64 10 CYS B C 1
ATOM 2508 O O . CYS B 1 10 ? 18.234 18.547 -11.414 1 30.64 10 CYS B O 1
ATOM 2510 N N . PRO B 1 11 ? 20.297 19.156 -11.406 1 29.14 11 PRO B N 1
ATOM 2511 C CA . PRO B 1 11 ? 20.109 20.031 -12.57 1 29.14 11 PRO B CA 1
ATOM 2512 C C . PRO B 1 11 ? 19.344 19.344 -13.703 1 29.14 11 PRO B C 1
ATOM 2514 O O . PRO B 1 11 ? 19.625 18.188 -14.023 1 29.14 11 PRO B O 1
ATOM 2517 N N . MET B 1 12 ? 18.109 19.688 -13.812 1 28.69 12 MET B N 1
ATOM 2518 C CA . MET B 1 12 ? 17.578 19.391 -15.141 1 28.69 12 MET B CA 1
ATOM 2519 C C . MET B 1 12 ? 18.594 19.703 -16.219 1 28.69 12 MET B C 1
ATOM 2521 O O . MET B 1 12 ? 18.828 20.875 -16.531 1 28.69 12 MET B O 1
ATOM 2525 N N . GLN B 1 13 ? 19.781 19.312 -16.25 1 27.48 13 GLN B N 1
ATOM 2526 C CA . GLN B 1 13 ? 20.203 19.406 -17.641 1 27.48 13 GLN B CA 1
ATOM 2527 C C . GLN B 1 13 ? 19.016 19.297 -18.594 1 27.48 13 GLN B C 1
ATOM 2529 O O . GLN B 1 13 ? 18.016 18.656 -18.266 1 27.48 13 GLN B O 1
ATOM 2534 N N . SER B 1 14 ? 18.859 20.203 -19.562 1 27.31 14 SER B N 1
ATOM 2535 C CA . SER B 1 14 ? 18 20.094 -20.734 1 27.31 14 SER B CA 1
ATOM 2536 C C . SER B 1 14 ? 17.75 18.641 -21.109 1 27.31 14 SER B C 1
ATOM 2538 O O . SER B 1 14 ? 18.484 18.062 -21.922 1 27.31 14 SER B O 1
ATOM 2540 N N . PHE B 1 15 ? 17.75 17.766 -20.203 1 29.28 15 PHE B N 1
ATOM 2541 C CA . PHE B 1 15 ? 17.312 16.516 -20.797 1 29.28 15 PHE B CA 1
ATOM 2542 C C . PHE B 1 15 ? 15.992 16.688 -21.547 1 29.28 15 PHE B C 1
ATOM 2544 O O . PHE B 1 15 ? 15.055 17.297 -21.016 1 29.28 15 PHE B O 1
ATOM 2551 N N . SER B 1 16 ? 15.945 16.938 -22.781 1 30.38 16 SER B N 1
ATOM 2552 C CA . SER B 1 16 ? 14.758 16.703 -23.594 1 30.38 16 SER B CA 1
ATOM 2553 C C . SER B 1 16 ? 13.82 15.703 -22.922 1 30.38 16 SER B C 1
ATOM 2555 O O . SER B 1 16 ? 14.219 14.586 -22.594 1 30.38 16 SER B O 1
ATOM 2557 N N . PHE B 1 17 ? 13.008 16.062 -21.969 1 34.09 17 PHE B N 1
ATOM 2558 C CA . PHE B 1 17 ? 11.836 15.492 -21.312 1 34.09 17 PHE B CA 1
ATOM 2559 C C . PHE B 1 17 ? 11.211 14.398 -22.172 1 34.09 17 PHE B C 1
ATOM 2561 O O . PHE B 1 17 ? 10.055 14.031 -21.984 1 34.09 17 PHE B O 1
ATOM 2568 N N . ASN B 1 18 ? 11.664 14.312 -23.359 1 33.94 18 ASN B N 1
ATOM 2569 C CA . ASN B 1 18 ? 11.234 13.078 -24 1 33.94 18 ASN B CA 1
ATOM 2570 C C . ASN B 1 18 ? 11.555 11.852 -23.156 1 33.94 18 ASN B C 1
ATOM 2572 O O . ASN B 1 18 ? 12.531 11.148 -23.422 1 33.94 18 ASN B O 1
ATOM 2576 N N . GLN B 1 19 ? 11.766 11.992 -21.938 1 36.41 19 GLN B N 1
ATOM 2577 C CA . GLN B 1 19 ? 11.945 10.703 -21.266 1 36.41 19 GLN B CA 1
ATOM 2578 C C . GLN B 1 19 ? 10.938 9.68 -21.781 1 36.41 19 GLN B C 1
ATOM 2580 O O . GLN B 1 19 ? 9.758 9.719 -21.406 1 36.41 19 GLN B O 1
ATOM 2585 N N . VAL B 1 20 ? 10.906 9.344 -22.859 1 39.69 20 VAL B N 1
ATOM 2586 C CA . VAL B 1 20 ? 10.305 8.086 -23.297 1 39.69 20 VAL B CA 1
ATOM 2587 C C . VAL B 1 20 ? 10.367 7.066 -22.172 1 39.69 20 VAL B C 1
ATOM 2589 O O . VAL B 1 20 ? 11.445 6.711 -21.703 1 39.69 20 VAL B O 1
ATOM 2592 N N . LEU B 1 21 ? 9.57 7.273 -21.172 1 52.16 21 LEU B N 1
ATOM 2593 C CA . LEU B 1 21 ? 9.406 6.172 -20.234 1 52.16 21 LEU B CA 1
ATOM 2594 C C . LEU B 1 21 ? 9.898 4.863 -20.828 1 52.16 21 LEU B C 1
ATOM 2596 O O . LEU B 1 21 ? 9.352 4.391 -21.828 1 52.16 21 LEU B O 1
ATOM 2600 N N . ARG B 1 22 ? 11.188 4.711 -20.938 1 61.97 22 ARG B N 1
ATOM 2601 C CA . ARG B 1 22 ? 11.844 3.555 -21.547 1 61.97 22 ARG B CA 1
ATOM 2602 C C . ARG B 1 22 ? 11.234 2.254 -21.031 1 61.97 22 ARG B C 1
ATOM 2604 O O . ARG B 1 22 ? 11.156 2.035 -19.828 1 61.97 22 ARG B O 1
ATOM 2611 N N . LEU B 1 23 ? 10.469 1.688 -21.797 1 81.31 23 LEU B N 1
ATOM 2612 C CA . LEU B 1 23 ? 9.961 0.332 -21.625 1 81.31 23 LEU B CA 1
ATOM 2613 C C . LEU B 1 23 ? 11.102 -0.651 -21.375 1 81.31 23 LEU B C 1
ATOM 2615 O O . LEU B 1 23 ? 12.156 -0.549 -22 1 81.31 23 LEU B O 1
ATOM 2619 N N . THR B 1 24 ? 11.078 -1.372 -20.281 1 88.81 24 THR B N 1
ATOM 2620 C CA . THR B 1 24 ? 12.039 -2.434 -19.984 1 88.81 24 THR B CA 1
ATOM 2621 C C . THR B 1 24 ? 11.586 -3.75 -20.625 1 88.81 24 THR B C 1
ATOM 2623 O O . THR B 1 24 ? 10.445 -4.172 -20.438 1 88.81 24 THR B O 1
ATOM 2626 N N . ASP B 1 25 ? 12.508 -4.367 -21.312 1 92.19 25 ASP B N 1
ATOM 2627 C CA . ASP B 1 25 ? 12.203 -5.672 -21.891 1 92.19 25 ASP B CA 1
ATOM 2628 C C . ASP B 1 25 ? 12.32 -6.777 -20.844 1 92.19 25 ASP B C 1
ATOM 2630 O O . ASP B 1 25 ? 13.305 -6.836 -20.109 1 92.19 25 ASP B O 1
ATOM 2634 N N . VAL B 1 26 ? 11.305 -7.629 -20.828 1 95.12 26 VAL B N 1
ATOM 2635 C CA . VAL B 1 26 ? 11.266 -8.758 -19.891 1 95.12 26 VAL B CA 1
ATOM 2636 C C . VAL B 1 26 ? 10.992 -10.047 -20.656 1 95.12 26 VAL B C 1
ATOM 2638 O O . VAL B 1 26 ? 9.859 -10.297 -21.078 1 95.12 26 VAL B O 1
ATOM 2641 N N . PRO B 1 27 ? 12.008 -10.875 -20.781 1 96.19 27 PRO B N 1
ATOM 2642 C CA . PRO B 1 27 ? 11.766 -12.141 -21.469 1 96.19 27 PRO B CA 1
ATOM 2643 C C . PRO B 1 27 ? 10.898 -13.102 -20.656 1 96.19 27 PRO B C 1
ATOM 2645 O O . PRO B 1 27 ? 11.164 -13.32 -19.469 1 96.19 27 PRO B O 1
ATOM 2648 N N . LEU B 1 28 ? 9.891 -13.656 -21.281 1 97.5 28 LEU B N 1
ATOM 2649 C CA . LEU B 1 28 ? 9.117 -14.75 -20.703 1 97.5 28 LEU B CA 1
ATOM 2650 C C . LEU B 1 28 ? 9.789 -16.094 -20.969 1 97.5 28 LEU B C 1
ATOM 2652 O O . LEU B 1 28 ? 9.945 -16.5 -22.125 1 97.5 28 LEU B O 1
ATOM 2656 N N . THR B 1 29 ? 10.211 -16.734 -19.922 1 97.62 29 THR B N 1
ATOM 2657 C CA . THR B 1 29 ? 10.914 -18.016 -19.969 1 97.62 29 THR B CA 1
ATOM 2658 C C . THR B 1 29 ? 10.281 -19.016 -19.016 1 97.62 29 THR B C 1
ATOM 2660 O O . THR B 1 29 ? 9.164 -18.797 -18.531 1 97.62 29 THR B O 1
ATOM 2663 N N . MET B 1 30 ? 10.938 -20.109 -18.797 1 98.12 30 MET B N 1
ATOM 2664 C CA . MET B 1 30 ? 10.461 -21.094 -17.828 1 98.12 30 MET B CA 1
ATOM 2665 C C . MET B 1 30 ? 10.844 -20.688 -16.406 1 98.12 30 MET B C 1
ATOM 2667 O O . MET B 1 30 ? 10.727 -21.484 -15.484 1 98.12 30 MET B O 1
ATOM 2671 N N . ALA B 1 31 ? 11.375 -19.531 -16.188 1 97.81 31 ALA B N 1
ATOM 2672 C CA . ALA B 1 31 ? 11.688 -18.922 -14.898 1 97.81 31 ALA B CA 1
ATOM 2673 C C . ALA B 1 31 ? 12.508 -19.891 -14.039 1 97.81 31 ALA B C 1
ATOM 2675 O O . ALA B 1 31 ? 12.086 -20.266 -12.945 1 97.81 31 ALA B O 1
ATOM 2676 N N . PRO B 1 32 ? 13.688 -20.219 -14.445 1 97.12 32 PRO B N 1
ATOM 2677 C CA . PRO B 1 32 ? 14.469 -21.25 -13.766 1 97.12 32 PRO B CA 1
ATOM 2678 C C . PRO B 1 32 ? 14.852 -20.859 -12.336 1 97.12 32 PRO B C 1
ATOM 2680 O O . PRO B 1 32 ? 15.156 -21.719 -11.516 1 97.12 32 PRO B O 1
ATOM 2683 N N . ASN B 1 33 ? 14.82 -19.609 -12.016 1 97.5 33 ASN B N 1
ATOM 2684 C CA . ASN B 1 33 ? 15.273 -19.156 -10.703 1 97.5 33 ASN B CA 1
ATOM 2685 C C . ASN B 1 33 ? 14.109 -18.969 -9.742 1 97.5 33 ASN B C 1
ATOM 2687 O O . ASN B 1 33 ? 14.305 -18.547 -8.602 1 97.5 33 ASN B O 1
ATOM 2691 N N . SER B 1 34 ? 12.922 -19.312 -10.125 1 98.31 34 SER B N 1
ATOM 2692 C CA . SER B 1 34 ? 11.719 -19.109 -9.32 1 98.31 34 SER B CA 1
ATOM 2693 C C . SER B 1 34 ? 11.68 -20.047 -8.125 1 98.31 34 SER B C 1
ATOM 2695 O O . SER B 1 34 ? 12.023 -21.234 -8.25 1 98.31 34 SER B O 1
ATOM 2697 N N . TYR B 1 35 ? 11.367 -19.5 -6.973 1 98.38 35 TYR B N 1
ATOM 2698 C CA . TYR B 1 35 ? 10.938 -20.391 -5.906 1 98.38 35 TYR B CA 1
ATOM 2699 C C . TYR B 1 35 ? 9.492 -20.828 -6.117 1 98.38 35 TYR B C 1
ATOM 2701 O O . TYR B 1 35 ? 8.562 -20.094 -5.797 1 98.38 35 TYR B O 1
ATOM 2709 N N . ASP B 1 36 ? 9.336 -22.062 -6.52 1 98.31 36 ASP B N 1
ATOM 2710 C CA . ASP B 1 36 ? 8.07 -22.531 -7.07 1 98.31 36 ASP B CA 1
ATOM 2711 C C . ASP B 1 36 ? 7.57 -23.766 -6.324 1 98.31 36 ASP B C 1
ATOM 2713 O O . ASP B 1 36 ? 6.945 -24.641 -6.922 1 98.31 36 ASP B O 1
ATOM 2717 N N . ASP B 1 37 ? 7.867 -23.844 -5.027 1 98.06 37 ASP B N 1
ATOM 2718 C CA . ASP B 1 37 ? 7.527 -25 -4.211 1 98.06 37 ASP B CA 1
ATOM 2719 C C . ASP B 1 37 ? 6.016 -25.188 -4.121 1 98.06 37 ASP B C 1
ATOM 2721 O O . ASP B 1 37 ? 5.281 -24.219 -3.885 1 98.06 37 ASP B O 1
ATOM 2725 N N . GLN B 1 38 ? 5.586 -26.422 -4.336 1 97.31 38 GLN B N 1
ATOM 2726 C CA . GLN B 1 38 ? 4.176 -26.766 -4.18 1 97.31 38 GLN B CA 1
ATOM 2727 C C . GLN B 1 38 ? 3.93 -27.5 -2.867 1 97.31 38 GLN B C 1
ATOM 2729 O O . GLN B 1 38 ? 2.781 -27.719 -2.48 1 97.31 38 GLN B O 1
ATOM 2734 N N . TYR B 1 39 ? 4.957 -27.875 -2.248 1 97.31 39 TYR B N 1
ATOM 2735 C CA . TYR B 1 39 ? 4.91 -28.562 -0.966 1 97.31 39 TYR B CA 1
ATOM 2736 C C . TYR B 1 39 ? 4.125 -29.859 -1.077 1 97.31 39 TYR B C 1
ATOM 2738 O O . TYR B 1 39 ? 3.252 -30.141 -0.252 1 97.31 39 TYR B O 1
ATOM 2746 N N . GLU B 1 40 ? 4.422 -30.578 -2.135 1 96.06 40 GLU B N 1
ATOM 2747 C CA . GLU B 1 40 ? 3.771 -31.859 -2.373 1 96.06 40 GLU B CA 1
ATOM 2748 C C . GLU B 1 40 ? 4.199 -32.906 -1.339 1 96.06 40 GLU B C 1
ATOM 2750 O O . GLU B 1 40 ? 5.395 -33.094 -1.113 1 96.06 40 GLU B O 1
ATOM 2755 N N . LYS B 1 41 ? 3.238 -33.5 -0.681 1 96.06 41 LYS B N 1
ATOM 2756 C CA . LYS B 1 41 ? 3.398 -34.625 0.255 1 96.06 41 LYS B CA 1
ATOM 2757 C C . LYS B 1 41 ? 4.098 -34.156 1.533 1 96.06 41 LYS B C 1
ATOM 2759 O O . LYS B 1 41 ? 4.668 -34.969 2.262 1 96.06 41 LYS B O 1
ATOM 2764 N N . CYS B 1 42 ? 4.105 -32.906 1.796 1 97.31 42 CYS B N 1
ATOM 2765 C CA . CYS B 1 42 ? 4.762 -32.438 3.021 1 97.31 42 CYS B CA 1
ATOM 2766 C C . CYS B 1 42 ? 4.062 -31.219 3.602 1 97.31 42 CYS B C 1
ATOM 2768 O O . CYS B 1 42 ? 4.703 -30.375 4.215 1 97.31 42 CYS B O 1
ATOM 2770 N N . PRO B 1 43 ? 2.844 -30.953 3.359 1 96.06 43 PRO B N 1
ATOM 2771 C CA . PRO B 1 43 ? 2.232 -29.703 3.803 1 96.06 43 PRO B CA 1
ATOM 2772 C C . PRO B 1 43 ? 2.266 -29.531 5.32 1 96.06 43 PRO B C 1
ATOM 2774 O O . PRO B 1 43 ? 2.535 -28.438 5.82 1 96.06 43 PRO B O 1
ATOM 2777 N N . SER B 1 44 ? 2.002 -30.594 6.047 1 95.19 44 SER B N 1
ATOM 2778 C CA . SER B 1 44 ? 1.964 -30.5 7.504 1 95.19 44 SER B CA 1
ATOM 2779 C C . SER B 1 44 ? 3.355 -30.25 8.078 1 95.19 44 SER B C 1
ATOM 2781 O O . SER B 1 44 ? 3.527 -29.438 8.977 1 95.19 44 SER B O 1
ATOM 2783 N N . GLU B 1 45 ? 4.262 -31 7.574 1 95.69 45 GLU B N 1
ATOM 2784 C CA . GLU B 1 45 ? 5.641 -30.844 8.031 1 95.69 45 GLU B CA 1
ATOM 2785 C C . GLU B 1 45 ? 6.152 -29.438 7.758 1 95.69 45 GLU B C 1
ATOM 2787 O O . GLU B 1 45 ? 6.762 -28.812 8.633 1 95.69 45 GLU B O 1
ATOM 2792 N N . MET B 1 46 ? 5.91 -28.938 6.566 1 96.25 46 MET B N 1
ATOM 2793 C CA . MET B 1 46 ? 6.379 -27.609 6.184 1 96.25 46 MET B CA 1
ATOM 2794 C C . MET B 1 46 ? 5.676 -26.516 6.992 1 96.25 46 MET B C 1
ATOM 2796 O O . MET B 1 46 ? 6.289 -25.516 7.367 1 96.25 46 MET B O 1
ATOM 2800 N N . GLU B 1 47 ? 4.445 -26.719 7.25 1 94.62 47 GLU B N 1
ATOM 2801 C CA . GLU B 1 47 ? 3.721 -25.766 8.086 1 94.62 47 GLU B CA 1
ATOM 2802 C C . GLU B 1 47 ? 4.363 -25.641 9.461 1 94.62 47 GLU B C 1
ATOM 2804 O O . GLU B 1 47 ? 4.594 -24.531 9.953 1 94.62 47 GLU B O 1
ATOM 2809 N N . ASN B 1 48 ? 4.582 -26.75 10.047 1 93.06 48 ASN B N 1
ATOM 2810 C CA . ASN B 1 48 ? 5.207 -26.75 11.367 1 93.06 48 ASN B CA 1
ATOM 2811 C C . ASN B 1 48 ? 6.57 -26.062 11.336 1 93.06 48 ASN B C 1
ATOM 2813 O O . ASN B 1 48 ? 6.898 -25.297 12.234 1 93.06 48 ASN B O 1
ATOM 2817 N N . LYS B 1 49 ? 7.297 -26.312 10.367 1 92 49 LYS B N 1
ATOM 2818 C CA . LYS B 1 49 ? 8.641 -25.75 10.234 1 92 49 LYS B CA 1
ATOM 2819 C C . LYS B 1 49 ? 8.578 -24.234 9.977 1 92 49 LYS B C 1
ATOM 2821 O O . LYS B 1 49 ? 9.289 -23.469 10.625 1 92 49 LYS B O 1
ATOM 2826 N N . LEU B 1 50 ? 7.707 -23.766 9.102 1 91.81 50 LEU B N 1
ATOM 2827 C CA . LEU B 1 50 ? 7.738 -22.391 8.602 1 91.81 50 LEU B CA 1
ATOM 2828 C C . LEU B 1 50 ? 6.945 -21.453 9.508 1 91.81 50 LEU B C 1
ATOM 2830 O O . LEU B 1 50 ? 7.234 -20.266 9.578 1 91.81 50 LEU B O 1
ATOM 2834 N N . MET B 1 51 ? 5.957 -21.938 10.203 1 88.19 51 MET B N 1
ATOM 2835 C CA . MET B 1 51 ? 5.188 -21.094 11.117 1 88.19 51 MET B CA 1
ATOM 2836 C C . MET B 1 51 ? 5.973 -20.812 12.391 1 88.19 51 MET B C 1
ATOM 2838 O O . MET B 1 51 ? 5.648 -19.891 13.141 1 88.19 51 MET B O 1
ATOM 2842 N N . ASN B 1 52 ? 6.93 -21.5 12.594 1 79.06 52 ASN B N 1
ATOM 2843 C CA . ASN B 1 52 ? 7.75 -21.328 13.789 1 79.06 52 ASN B CA 1
ATOM 2844 C C . ASN B 1 52 ? 9.07 -20.641 13.461 1 79.06 52 ASN B C 1
ATOM 2846 O O . ASN B 1 52 ? 9.945 -20.516 14.32 1 79.06 52 ASN B O 1
ATOM 2850 N N . LEU B 1 53 ? 9.062 -20.281 12.203 1 71.81 53 LEU B N 1
ATOM 2851 C CA . LEU B 1 53 ? 10.281 -19.562 11.805 1 71.81 53 LEU B CA 1
ATOM 2852 C C . LEU B 1 53 ? 10.328 -18.188 12.438 1 71.81 53 LEU B C 1
ATOM 2854 O O . LEU B 1 53 ? 9.375 -17.406 12.328 1 71.81 53 LEU B O 1
ATOM 2858 N N . THR B 1 54 ? 11.141 -17.875 13.406 1 57.53 54 THR B N 1
ATOM 2859 C CA . THR B 1 54 ? 11.336 -16.578 14.039 1 57.53 54 THR B CA 1
ATOM 2860 C C . THR B 1 54 ? 12.133 -15.656 13.133 1 57.53 54 THR B C 1
ATOM 2862 O O . THR B 1 54 ? 12.055 -14.43 13.258 1 57.53 54 THR B O 1
ATOM 2865 N N . THR B 1 55 ? 12.805 -16.234 12.195 1 50.16 55 THR B N 1
ATOM 2866 C CA . THR B 1 55 ? 13.859 -15.516 11.492 1 50.16 55 THR B CA 1
ATOM 2867 C C . THR B 1 55 ? 13.344 -14.961 10.172 1 50.16 55 THR B C 1
ATOM 2869 O O . THR B 1 55 ? 14.086 -14.328 9.422 1 50.16 55 THR B O 1
ATOM 2872 N N . ASP B 1 56 ? 12.156 -15.141 9.805 1 58.25 56 ASP B N 1
ATOM 2873 C CA . ASP B 1 56 ? 11.945 -14.758 8.414 1 58.25 56 ASP B CA 1
ATOM 2874 C C . ASP B 1 56 ? 11.703 -13.25 8.289 1 58.25 56 ASP B C 1
ATOM 2876 O O . ASP B 1 56 ? 11.727 -12.703 7.184 1 58.25 56 ASP B O 1
ATOM 2880 N N . GLY B 1 57 ? 12 -12.523 9.266 1 62.62 57 GLY B N 1
ATOM 2881 C CA . GLY B 1 57 ? 11.922 -11.07 9.234 1 62.62 57 GLY B CA 1
ATOM 2882 C C . GLY B 1 57 ? 10.625 -10.562 8.641 1 62.62 57 GLY B C 1
ATOM 2883 O O . GLY B 1 57 ? 10.344 -9.359 8.688 1 62.62 57 GLY B O 1
ATOM 2884 N N . PHE B 1 58 ? 9.828 -11.422 7.984 1 70.81 58 PHE B N 1
ATOM 2885 C CA . PHE B 1 58 ? 8.562 -11.047 7.367 1 70.81 58 PHE B CA 1
ATOM 2886 C C . PHE B 1 58 ? 7.645 -10.383 8.383 1 70.81 58 PHE B C 1
ATOM 2888 O O . PHE B 1 58 ? 7.117 -9.289 8.133 1 70.81 58 PHE B O 1
ATOM 2895 N N . LYS B 1 59 ? 7.566 -10.969 9.492 1 68.06 59 LYS B N 1
ATOM 2896 C CA . LYS B 1 59 ? 6.629 -10.5 10.508 1 68.06 59 LYS B CA 1
ATOM 2897 C C . LYS B 1 59 ? 7.047 -9.141 11.055 1 68.06 59 LYS B C 1
ATOM 2899 O O . LYS B 1 59 ? 6.195 -8.32 11.414 1 68.06 59 LYS B O 1
ATOM 2904 N N . GLU B 1 60 ? 8.273 -9.023 11.031 1 71.5 60 GLU B N 1
ATOM 2905 C CA . GLU B 1 60 ? 8.742 -7.75 11.578 1 71.5 60 GLU B CA 1
ATOM 2906 C C . GLU B 1 60 ? 8.547 -6.617 10.57 1 71.5 60 GLU B C 1
ATOM 2908 O O . GLU B 1 60 ? 8.047 -5.547 10.914 1 71.5 60 GLU B O 1
ATOM 2913 N N . ARG B 1 61 ? 8.852 -6.906 9.367 1 77 61 ARG B N 1
ATOM 2914 C CA . ARG B 1 61 ? 8.844 -5.867 8.336 1 77 61 ARG B CA 1
ATOM 2915 C C . ARG B 1 61 ? 7.418 -5.566 7.879 1 77 61 ARG B C 1
ATOM 2917 O O . ARG B 1 61 ? 7.094 -4.426 7.551 1 77 61 ARG B O 1
ATOM 2924 N N . TYR B 1 62 ? 6.613 -6.594 7.965 1 87.75 62 TYR B N 1
ATOM 2925 C CA . TYR B 1 62 ? 5.273 -6.418 7.41 1 87.75 62 TYR B CA 1
ATOM 2926 C C . TYR B 1 62 ? 4.207 -6.633 8.477 1 87.75 62 TYR B C 1
ATOM 2928 O O . TYR B 1 62 ? 3.111 -7.113 8.18 1 87.75 62 TYR B O 1
ATOM 2936 N N . ASN B 1 63 ? 4.547 -6.285 9.703 1 85.75 63 ASN B N 1
ATOM 2937 C CA . ASN B 1 63 ? 3.666 -6.52 10.844 1 85.75 63 ASN B CA 1
ATOM 2938 C C . ASN B 1 63 ? 2.355 -5.75 10.711 1 85.75 63 ASN B C 1
ATOM 2940 O O . ASN B 1 63 ? 1.284 -6.281 11 1 85.75 63 ASN B O 1
ATOM 2944 N N . ILE B 1 64 ? 2.461 -4.535 10.281 1 86.38 64 ILE B N 1
ATOM 2945 C CA . ILE B 1 64 ? 1.264 -3.711 10.148 1 86.38 64 ILE B CA 1
ATOM 2946 C C . ILE B 1 64 ? 0.355 -4.285 9.07 1 86.38 64 ILE B C 1
ATOM 2948 O O . ILE B 1 64 ? -0.856 -4.406 9.266 1 86.38 64 ILE B O 1
ATOM 2952 N N . THR B 1 65 ? 0.944 -4.637 7.969 1 89.81 65 THR B N 1
ATOM 2953 C CA . THR B 1 65 ? 0.175 -5.262 6.898 1 89.81 65 THR B CA 1
ATOM 2954 C C . THR B 1 65 ? -0.523 -6.523 7.398 1 89.81 65 THR B C 1
ATOM 2956 O O . THR B 1 65 ? -1.705 -6.734 7.121 1 89.81 65 THR B O 1
ATOM 2959 N N . TRP B 1 66 ? 0.216 -7.293 8.117 1 91.25 66 TRP B N 1
ATOM 2960 C CA . TRP B 1 66 ? -0.348 -8.539 8.633 1 91.25 66 TRP B CA 1
ATOM 2961 C C . TRP B 1 66 ? -1.466 -8.258 9.633 1 91.25 66 TRP B C 1
ATOM 2963 O O . TRP B 1 66 ? -2.506 -8.922 9.609 1 91.25 66 TRP B O 1
ATOM 2973 N N . GLU B 1 67 ? -1.285 -7.34 10.477 1 89.88 67 GLU B N 1
ATOM 2974 C CA . GLU B 1 67 ? -2.303 -6.973 11.453 1 89.88 67 GLU B CA 1
ATOM 2975 C C . GLU B 1 67 ? -3.566 -6.457 10.773 1 89.88 67 GLU B C 1
ATOM 2977 O O . GLU B 1 67 ? -4.68 -6.824 11.156 1 89.88 67 GLU B O 1
ATOM 2982 N N . ASN B 1 68 ? -3.35 -5.594 9.852 1 90.5 68 ASN B N 1
ATOM 2983 C CA . ASN B 1 68 ? -4.492 -5.102 9.094 1 90.5 68 ASN B CA 1
ATOM 2984 C C . ASN B 1 68 ? -5.258 -6.238 8.422 1 90.5 68 ASN B C 1
ATOM 2986 O O . ASN B 1 68 ? -6.488 -6.27 8.453 1 90.5 68 ASN B O 1
ATOM 2990 N N . ALA B 1 69 ? -4.527 -7.121 7.836 1 93.69 69 ALA B N 1
ATOM 2991 C CA . ALA B 1 69 ? -5.145 -8.266 7.18 1 93.69 69 ALA B CA 1
ATOM 2992 C C . ALA B 1 69 ? -5.891 -9.141 8.18 1 93.69 69 ALA B C 1
ATOM 2994 O O . ALA B 1 69 ? -6.977 -9.648 7.887 1 93.69 69 ALA B O 1
ATOM 2995 N N . THR B 1 70 ? -5.309 -9.32 9.336 1 94.12 70 THR B N 1
ATOM 2996 C CA . THR B 1 70 ? -5.953 -10.094 10.391 1 94.12 70 THR B CA 1
ATOM 2997 C C . THR B 1 70 ? -7.277 -9.453 10.789 1 94.12 70 THR B C 1
ATOM 2999 O O . THR B 1 70 ? -8.297 -10.141 10.891 1 94.12 70 THR B O 1
ATOM 3002 N N . ASN B 1 71 ? -7.242 -8.172 11.016 1 92.56 71 ASN B N 1
ATOM 3003 C CA . ASN B 1 71 ? -8.461 -7.453 11.383 1 92.56 71 ASN B CA 1
ATOM 3004 C C . ASN B 1 71 ? -9.523 -7.566 10.297 1 92.56 71 ASN B C 1
ATOM 3006 O O . ASN B 1 71 ? -10.711 -7.75 10.602 1 92.56 71 ASN B O 1
ATOM 3010 N N . ARG B 1 72 ? -9.109 -7.469 9.125 1 92.94 72 ARG B N 1
ATOM 3011 C CA . ARG B 1 72 ? -10.047 -7.617 8.016 1 92.94 72 ARG B CA 1
ATOM 3012 C C . ARG B 1 72 ? -10.609 -9.031 7.957 1 92.94 72 ARG B C 1
ATOM 3014 O O . ARG B 1 72 ? -11.805 -9.219 7.719 1 92.94 72 ARG B O 1
ATOM 3021 N N . TRP B 1 73 ? -9.789 -10 8.117 1 95.88 73 TRP B N 1
ATOM 3022 C CA . TRP B 1 73 ? -10.227 -11.391 8.117 1 95.88 73 TRP B CA 1
ATOM 3023 C C . TRP B 1 73 ? -11.312 -11.617 9.156 1 95.88 73 TRP B C 1
ATOM 3025 O O . TRP B 1 73 ? -12.352 -12.211 8.859 1 95.88 73 TRP B O 1
ATOM 3035 N N . ILE B 1 74 ? -11.125 -11.133 10.328 1 95.5 74 ILE B N 1
ATOM 3036 C CA . ILE B 1 74 ? -12.094 -11.297 11.414 1 95.5 74 ILE B CA 1
ATOM 3037 C C . ILE B 1 74 ? -13.445 -10.727 10.992 1 95.5 74 ILE B C 1
ATOM 3039 O O . ILE B 1 74 ? -14.492 -11.297 11.305 1 95.5 74 ILE B O 1
ATOM 3043 N N . LYS B 1 75 ? -13.422 -9.75 10.211 1 91.94 75 LYS B N 1
ATOM 3044 C CA . LYS B 1 75 ? -14.648 -9.062 9.812 1 91.94 75 LYS B CA 1
ATOM 3045 C C . LYS B 1 75 ? -15.359 -9.812 8.695 1 91.94 75 LYS B C 1
ATOM 3047 O O . LYS B 1 75 ? -16.594 -9.797 8.609 1 91.94 75 LYS B O 1
ATOM 3052 N N . ILE B 1 76 ? -14.555 -10.5 7.887 1 94.19 76 ILE B N 1
ATOM 3053 C CA . ILE B 1 76 ? -15.211 -10.977 6.676 1 94.19 76 ILE B CA 1
ATOM 3054 C C . ILE B 1 76 ? -15.383 -12.492 6.742 1 94.19 76 ILE B C 1
ATOM 3056 O O . ILE B 1 76 ? -16.141 -13.07 5.965 1 94.19 76 ILE B O 1
ATOM 3060 N N . GLU B 1 77 ? -14.609 -13.156 7.512 1 94.62 77 GLU B N 1
ATOM 3061 C CA . GLU B 1 77 ? -14.586 -14.617 7.52 1 94.62 77 GLU B CA 1
ATOM 3062 C C . GLU B 1 77 ? -16 -15.188 7.66 1 94.62 77 GLU B C 1
ATOM 3064 O O . GLU B 1 77 ? -16.344 -16.172 7.008 1 94.62 77 GLU B O 1
ATOM 3069 N N . GLY B 1 78 ? -16.828 -14.594 8.438 1 92.69 78 GLY B N 1
ATOM 3070 C CA . GLY B 1 78 ? -18.172 -15.086 8.656 1 92.69 78 GLY B CA 1
ATOM 3071 C C . GLY B 1 78 ? -19.062 -14.977 7.422 1 92.69 78 GLY B C 1
ATOM 3072 O O . GLY B 1 78 ? -20.031 -15.719 7.281 1 92.69 78 GLY B O 1
ATOM 3073 N N . SER B 1 79 ? -18.734 -14.078 6.637 1 91.56 79 SER B N 1
ATOM 3074 C CA . SER B 1 79 ? -19.562 -13.836 5.457 1 91.56 79 SER B CA 1
ATOM 3075 C C . SER B 1 79 ? -19.156 -14.742 4.301 1 91.56 79 SER B C 1
ATOM 3077 O O . SER B 1 79 ? -19.875 -14.836 3.301 1 91.56 79 SER B O 1
ATOM 3079 N N . LEU B 1 80 ? -17.938 -15.25 4.418 1 90.88 80 LEU B N 1
ATOM 3080 C CA . LEU B 1 80 ? -17.469 -16.125 3.35 1 90.88 80 LEU B CA 1
ATOM 3081 C C . LEU B 1 80 ? -18.141 -17.484 3.42 1 90.88 80 LEU B C 1
ATOM 3083 O O . LEU B 1 80 ? -18.031 -18.188 4.434 1 90.88 80 LEU B O 1
ATOM 3087 N N . LYS B 1 81 ? -19.031 -17.703 2.564 1 81.25 81 LYS B N 1
ATOM 3088 C CA . LYS B 1 81 ? -19.781 -18.969 2.51 1 81.25 81 LYS B CA 1
ATOM 3089 C C . LYS B 1 81 ? -18.969 -20.062 1.853 1 81.25 81 LYS B C 1
ATOM 3091 O O . LYS B 1 81 ? -18.203 -19.812 0.915 1 81.25 81 LYS B O 1
ATOM 3096 N N . SER B 1 82 ? -19 -21.172 2.506 1 83.06 82 SER B N 1
ATOM 3097 C CA . SER B 1 82 ? -18.578 -22.391 1.833 1 83.06 82 SER B CA 1
ATOM 3098 C C . SER B 1 82 ? -17.047 -22.484 1.758 1 83.06 82 SER B C 1
ATOM 3100 O O . SER B 1 82 ? -16.5 -22.906 0.741 1 83.06 82 SER B O 1
ATOM 3102 N N . LEU B 1 83 ? -16.344 -21.969 2.738 1 89.44 83 LEU B N 1
ATOM 3103 C CA . LEU B 1 83 ? -14.914 -22.281 2.76 1 89.44 83 LEU B CA 1
ATOM 3104 C C . LEU B 1 83 ? -14.695 -23.766 3.037 1 89.44 83 LEU B C 1
ATOM 3106 O O . LEU B 1 83 ? -15.461 -24.375 3.783 1 89.44 83 LEU B O 1
ATOM 3110 N N . PRO B 1 84 ? -13.742 -24.328 2.305 1 90.75 84 PRO B N 1
ATOM 3111 C CA . PRO B 1 84 ? -13.445 -25.734 2.586 1 90.75 84 PRO B CA 1
ATOM 3112 C C . PRO B 1 84 ? -13.125 -25.984 4.059 1 90.75 84 PRO B C 1
ATOM 3114 O O . PRO B 1 84 ? -12.633 -25.094 4.75 1 90.75 84 PRO B O 1
ATOM 3117 N N . ASN B 1 85 ? -13.398 -27.172 4.527 1 89.38 85 ASN B N 1
ATOM 3118 C CA . ASN B 1 85 ? -13.203 -27.516 5.93 1 89.38 85 ASN B CA 1
ATOM 3119 C C . ASN B 1 85 ? -11.75 -27.359 6.355 1 89.38 85 ASN B C 1
ATOM 3121 O O . ASN B 1 85 ? -11.469 -27.031 7.508 1 89.38 85 ASN B O 1
ATOM 3125 N N . ASP B 1 86 ? -10.875 -27.562 5.438 1 90.81 86 ASP B N 1
ATOM 3126 C CA . ASP B 1 86 ? -9.461 -27.516 5.793 1 90.81 86 ASP B CA 1
ATOM 3127 C C . ASP B 1 86 ? -8.891 -26.125 5.586 1 90.81 86 ASP B C 1
ATOM 3129 O O . ASP B 1 86 ? -7.676 -25.922 5.684 1 90.81 86 ASP B O 1
ATOM 3133 N N . PHE B 1 87 ? -9.734 -25.172 5.387 1 95.06 87 PHE B N 1
ATOM 3134 C CA . PHE B 1 87 ? -9.258 -23.812 5.191 1 95.06 87 PHE B CA 1
ATOM 3135 C C . PHE B 1 87 ? -8.938 -23.156 6.527 1 95.06 87 PHE B C 1
ATOM 3137 O O . PHE B 1 87 ? -9.82 -22.984 7.371 1 95.06 87 PHE B O 1
ATOM 3144 N N . LYS B 1 88 ? -7.723 -22.766 6.688 1 95.75 88 LYS B N 1
ATOM 3145 C CA . LYS B 1 88 ? -7.273 -22.203 7.957 1 95.75 88 LYS B CA 1
ATOM 3146 C C . LYS B 1 88 ? -7.32 -20.672 7.922 1 95.75 88 LYS B C 1
ATOM 3148 O O . LYS B 1 88 ? -7.16 -20.062 6.863 1 95.75 88 LYS B O 1
ATOM 3153 N N . ASP B 1 89 ? -7.445 -20.094 9.102 1 96.25 89 ASP B N 1
ATOM 3154 C CA . ASP B 1 89 ? -7.512 -18.641 9.227 1 96.25 89 ASP B CA 1
ATOM 3155 C C . ASP B 1 89 ? -6.277 -17.984 8.617 1 96.25 89 ASP B C 1
ATOM 3157 O O . ASP B 1 89 ? -6.387 -16.969 7.922 1 96.25 89 ASP B O 1
ATOM 3161 N N . LYS B 1 90 ? -5.129 -18.578 8.867 1 95.69 90 LYS B N 1
ATOM 3162 C CA . LYS B 1 90 ? -3.879 -18 8.391 1 95.69 90 LYS B CA 1
ATOM 3163 C C . LYS B 1 90 ? -3.842 -17.938 6.867 1 95.69 90 LYS B C 1
ATOM 3165 O O . LYS B 1 90 ? -3.172 -17.078 6.289 1 95.69 90 LYS B O 1
ATOM 3170 N N . TYR B 1 91 ? -4.566 -18.812 6.168 1 96.19 91 TYR B N 1
ATOM 3171 C CA . TYR B 1 91 ? -4.664 -18.781 4.715 1 96.19 91 TYR B CA 1
ATOM 3172 C C . TYR B 1 91 ? -5.422 -17.531 4.254 1 96.19 91 TYR B C 1
ATOM 3174 O O . TYR B 1 91 ? -4.973 -16.828 3.352 1 96.19 91 TYR B O 1
ATOM 3182 N N . GLY B 1 92 ? -6.574 -17.297 4.93 1 96.12 92 GLY B N 1
ATOM 3183 C CA . GLY B 1 92 ? -7.355 -16.109 4.617 1 96.12 92 GLY B CA 1
ATOM 3184 C C . GLY B 1 92 ? -6.602 -14.82 4.859 1 96.12 92 GLY B C 1
ATOM 3185 O O . GLY B 1 92 ? -6.641 -13.906 4.035 1 96.12 92 GLY B O 1
ATOM 3186 N N . ILE B 1 93 ? -5.898 -14.789 5.93 1 95.75 93 ILE B N 1
ATOM 3187 C CA . ILE B 1 93 ? -5.117 -13.609 6.285 1 95.75 93 ILE B CA 1
ATOM 3188 C C . ILE B 1 93 ? -4.035 -13.367 5.234 1 95.75 93 ILE B C 1
ATOM 3190 O O . ILE B 1 93 ? -3.824 -12.234 4.797 1 95.75 93 ILE B O 1
ATOM 3194 N N . ALA B 1 94 ? -3.379 -14.414 4.797 1 95.25 94 ALA B N 1
ATOM 3195 C CA . ALA B 1 94 ? -2.33 -14.297 3.785 1 95.25 94 ALA B CA 1
ATOM 3196 C C . ALA B 1 94 ? -2.896 -13.773 2.467 1 95.25 94 ALA B C 1
ATOM 3198 O O . ALA B 1 94 ? -2.291 -12.922 1.817 1 95.25 94 ALA B O 1
ATOM 3199 N N . LEU B 1 95 ? -4.047 -14.266 2.08 1 95.56 95 LEU B N 1
ATOM 3200 C CA . LEU B 1 95 ? -4.68 -13.812 0.848 1 95.56 95 LEU B CA 1
ATOM 3201 C C . LEU B 1 95 ? -5.023 -12.328 0.93 1 95.56 95 LEU B C 1
ATOM 3203 O O . LEU B 1 95 ? -4.742 -11.57 -0.001 1 95.56 95 LEU B O 1
ATOM 3207 N N . ILE B 1 96 ? -5.539 -11.93 2.014 1 94.62 96 ILE B N 1
ATOM 3208 C CA . ILE B 1 96 ? -5.895 -10.531 2.215 1 94.62 96 ILE B CA 1
ATOM 3209 C C . ILE B 1 96 ? -4.637 -9.664 2.188 1 94.62 96 ILE B C 1
ATOM 3211 O O . ILE B 1 96 ? -4.602 -8.633 1.52 1 94.62 96 ILE B O 1
ATOM 3215 N N . ALA B 1 97 ? -3.621 -10.078 2.9 1 93.25 97 ALA B N 1
ATOM 3216 C CA . ALA B 1 97 ? -2.363 -9.336 2.936 1 93.25 97 ALA B CA 1
ATOM 3217 C C . ALA B 1 97 ? -1.796 -9.148 1.53 1 93.25 97 ALA B C 1
ATOM 3219 O O . ALA B 1 97 ? -1.278 -8.078 1.199 1 93.25 97 ALA B O 1
ATOM 3220 N N . TYR B 1 98 ? -1.924 -10.094 0.738 1 92.94 98 TYR B N 1
ATOM 3221 C CA . TYR B 1 98 ? -1.4 -10.047 -0.623 1 92.94 98 TYR B CA 1
ATOM 3222 C C . TYR B 1 98 ? -2.105 -8.977 -1.442 1 92.94 98 TYR B C 1
ATOM 3224 O O . TYR B 1 98 ? -1.499 -8.359 -2.318 1 92.94 98 TYR B O 1
ATOM 3232 N N . THR B 1 99 ? -3.359 -8.688 -1.204 1 90.88 99 THR B N 1
ATOM 3233 C CA . THR B 1 99 ? -4.148 -7.789 -2.037 1 90.88 99 THR B CA 1
ATOM 3234 C C . THR B 1 99 ? -3.979 -6.344 -1.583 1 90.88 99 THR B C 1
ATOM 3236 O O . THR B 1 99 ? -4.438 -5.418 -2.256 1 90.88 99 THR B O 1
ATOM 3239 N N . ALA B 1 100 ? -3.396 -6.008 -0.468 1 82.5 100 ALA B N 1
ATOM 3240 C CA . ALA B 1 100 ? -3.332 -4.684 0.149 1 82.5 100 ALA B CA 1
ATOM 3241 C C . ALA B 1 100 ? -2.52 -3.717 -0.706 1 82.5 100 ALA B C 1
ATOM 3243 O O . ALA B 1 100 ? -2.539 -2.506 -0.476 1 82.5 100 ALA B O 1
ATOM 3244 N N . ASN 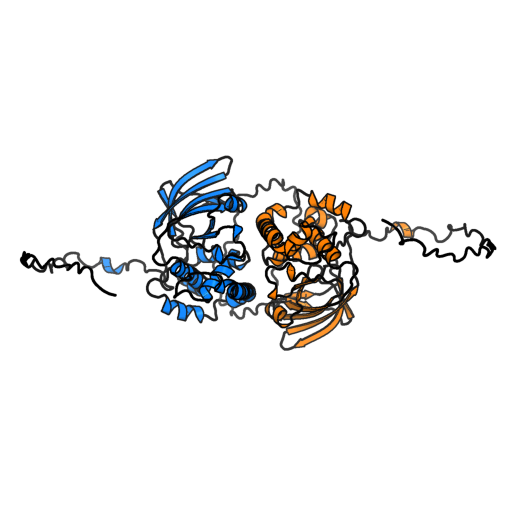B 1 101 ? -1.962 -4.074 -1.834 1 69.56 101 ASN B N 1
ATOM 3245 C CA . ASN B 1 101 ? -1.254 -3.211 -2.773 1 69.56 101 ASN B CA 1
ATOM 3246 C C . ASN B 1 101 ? -0.204 -2.355 -2.066 1 69.56 101 ASN B C 1
ATOM 3248 O O . ASN B 1 101 ? -0.149 -1.142 -2.268 1 69.56 101 ASN B O 1
ATOM 3252 N N . ASN B 1 102 ? 0.585 -2.875 -1.207 1 79.06 102 ASN B N 1
ATOM 3253 C CA . ASN B 1 102 ? 1.625 -2.178 -0.458 1 79.06 102 ASN B CA 1
ATOM 3254 C C . ASN B 1 102 ? 3 -2.791 -0.705 1 79.06 102 ASN B C 1
ATOM 3256 O O . ASN B 1 102 ? 3.209 -3.473 -1.71 1 79.06 102 ASN B O 1
ATOM 3260 N N . SER B 1 103 ? 3.916 -2.428 0.129 1 77.5 103 SER B N 1
ATOM 3261 C CA . SER B 1 103 ? 5.309 -2.818 -0.066 1 77.5 103 SER B CA 1
ATOM 3262 C C . SER B 1 103 ? 5.465 -4.336 -0.046 1 77.5 103 SER B C 1
ATOM 3264 O O . SER B 1 103 ? 6.348 -4.883 -0.709 1 77.5 103 SER B O 1
ATOM 3266 N N . LEU B 1 104 ? 4.582 -5.027 0.729 1 84.19 104 LEU B N 1
ATOM 3267 C CA . LEU B 1 104 ? 4.637 -6.488 0.728 1 84.19 104 LEU B CA 1
ATOM 3268 C C . LEU B 1 104 ? 4.434 -7.039 -0.679 1 84.19 104 LEU B C 1
ATOM 3270 O O . LEU B 1 104 ? 5.223 -7.863 -1.148 1 84.19 104 LEU B O 1
ATOM 3274 N N . TYR B 1 105 ? 3.453 -6.57 -1.308 1 81.69 105 TYR B N 1
ATOM 3275 C CA . TYR B 1 105 ? 3.152 -6.988 -2.672 1 81.69 105 TYR B CA 1
ATOM 3276 C C . TYR B 1 105 ? 4.312 -6.672 -3.607 1 81.69 105 TYR B C 1
ATOM 3278 O O . TYR B 1 105 ? 4.734 -7.52 -4.398 1 81.69 105 TYR B O 1
ATOM 3286 N N . GLU B 1 106 ? 4.887 -5.527 -3.457 1 84.38 106 GLU B N 1
ATOM 3287 C CA . GLU B 1 106 ? 5.941 -5.047 -4.348 1 84.38 106 GLU B CA 1
ATOM 3288 C C . GLU B 1 106 ? 7.23 -5.84 -4.148 1 84.38 106 GLU B C 1
ATOM 3290 O O . GLU B 1 106 ? 7.973 -6.082 -5.105 1 84.38 106 GLU B O 1
ATOM 3295 N N . ASP B 1 107 ? 7.504 -6.223 -2.924 1 88.38 107 ASP B N 1
ATOM 3296 C CA . ASP B 1 107 ? 8.75 -6.906 -2.594 1 88.38 107 ASP B CA 1
ATOM 3297 C C . ASP B 1 107 ? 8.648 -8.406 -2.873 1 88.38 107 ASP B C 1
ATOM 3299 O O . ASP B 1 107 ? 9.641 -9.047 -3.217 1 88.38 107 ASP B O 1
ATOM 3303 N N . PHE B 1 108 ? 7.508 -8.938 -2.707 1 94.25 108 PHE B N 1
ATOM 3304 C CA . PHE B 1 108 ? 7.301 -10.375 -2.686 1 94.25 108 PHE B CA 1
ATOM 3305 C C . PHE B 1 108 ? 7.508 -10.977 -4.07 1 94.25 108 PHE B C 1
ATOM 3307 O O . PHE B 1 108 ? 8.195 -11.992 -4.219 1 94.25 108 PHE B O 1
ATOM 3314 N N . GLY B 1 109 ? 7.004 -10.375 -5.113 1 93.62 109 GLY B N 1
ATOM 3315 C CA . GLY B 1 109 ? 7.094 -10.891 -6.469 1 93.62 109 GLY B CA 1
ATOM 3316 C C . GLY B 1 109 ? 8.523 -11.086 -6.941 1 93.62 109 GLY B C 1
ATOM 3317 O O . GLY B 1 109 ? 8.93 -12.211 -7.238 1 93.62 109 GLY B O 1
ATOM 3318 N N . PRO B 1 110 ? 9.289 -9.992 -6.949 1 93.25 110 PRO B N 1
ATOM 3319 C CA . PRO B 1 110 ? 10.695 -10.125 -7.336 1 93.25 110 PRO B CA 1
ATOM 3320 C C . PRO B 1 110 ? 11.445 -11.133 -6.473 1 93.25 110 PRO B C 1
ATOM 3322 O O . PRO B 1 110 ? 12.289 -11.883 -6.977 1 93.25 110 PRO B O 1
ATOM 3325 N N . ALA B 1 111 ? 11.117 -11.164 -5.207 1 94.25 111 ALA B N 1
ATOM 3326 C CA . ALA B 1 111 ? 11.773 -12.125 -4.324 1 94.25 111 ALA B CA 1
ATOM 3327 C C . ALA B 1 111 ? 11.484 -13.555 -4.754 1 94.25 111 ALA B C 1
ATOM 3329 O O . ALA B 1 111 ? 12.383 -14.398 -4.777 1 94.25 111 ALA B O 1
ATOM 3330 N N . VAL B 1 112 ? 10.289 -13.852 -5.109 1 97.56 112 VAL B N 1
ATOM 3331 C CA . VAL B 1 112 ? 9.898 -15.195 -5.527 1 97.56 112 VAL B CA 1
ATOM 3332 C C . VAL B 1 112 ? 10.586 -15.547 -6.848 1 97.56 112 VAL B C 1
ATOM 3334 O O . VAL B 1 112 ? 11.055 -16.672 -7.035 1 97.56 112 VAL B O 1
ATOM 3337 N N . ARG B 1 113 ? 10.719 -14.625 -7.738 1 97 113 ARG B N 1
ATOM 3338 C CA . ARG B 1 113 ? 11.32 -14.852 -9.047 1 97 113 ARG B CA 1
ATOM 3339 C C . ARG B 1 113 ? 12.773 -15.297 -8.906 1 97 113 ARG B C 1
ATOM 3341 O O . ARG B 1 113 ? 13.273 -16.062 -9.734 1 97 113 ARG B O 1
ATOM 3348 N N . GLU B 1 114 ? 13.367 -14.844 -7.863 1 96.69 114 GLU B N 1
ATOM 3349 C CA . GLU B 1 114 ? 14.797 -15.117 -7.707 1 96.69 114 GLU B CA 1
ATOM 3350 C C . GLU B 1 114 ? 15.047 -16.094 -6.566 1 96.69 114 GLU B C 1
ATOM 3352 O O . GLU B 1 114 ? 16.172 -16.547 -6.367 1 96.69 114 GLU B O 1
ATOM 3357 N N . GLY B 1 115 ? 14.047 -16.438 -5.848 1 96.38 115 GLY B N 1
ATOM 3358 C CA . GLY B 1 115 ? 14.203 -17.156 -4.586 1 96.38 115 GLY B CA 1
ATOM 3359 C C . GLY B 1 115 ? 14.742 -18.562 -4.75 1 96.38 115 GLY B C 1
ATOM 3360 O O . GLY B 1 115 ? 15.328 -19.125 -3.822 1 96.38 115 GLY B O 1
ATOM 3361 N N . GLY B 1 116 ? 14.531 -19.156 -5.922 1 96.62 116 GLY B N 1
ATOM 3362 C CA . GLY B 1 116 ? 14.969 -20.531 -6.168 1 96.62 116 GLY B CA 1
ATOM 3363 C C . GLY B 1 116 ? 16.25 -20.609 -6.98 1 96.62 116 GLY B C 1
ATOM 3364 O O . GLY B 1 116 ? 16.531 -21.641 -7.598 1 96.62 116 GLY B O 1
ATOM 3365 N N . ARG B 1 117 ? 17.016 -19.594 -7.051 1 96.38 117 ARG B N 1
ATOM 3366 C CA . ARG B 1 117 ? 18.203 -19.578 -7.895 1 96.38 117 ARG B CA 1
ATOM 3367 C C . ARG B 1 117 ? 19.234 -20.594 -7.395 1 96.38 117 ARG B C 1
ATOM 3369 O O . ARG B 1 117 ? 19.953 -21.203 -8.195 1 96.38 117 ARG B O 1
ATOM 3376 N N . SER B 1 118 ? 19.344 -20.719 -6.102 1 94.06 118 SER B N 1
ATOM 3377 C CA . SER B 1 118 ? 20.172 -21.734 -5.465 1 94.06 118 SER B CA 1
ATOM 3378 C C . SER B 1 118 ? 19.641 -22.078 -4.078 1 94.06 118 SER B C 1
ATOM 3380 O O . SER B 1 118 ? 18.844 -21.344 -3.502 1 94.06 118 SER B O 1
ATOM 3382 N N . SER B 1 119 ? 20.094 -23.234 -3.666 1 94.19 119 SER B N 1
ATOM 3383 C CA . SER B 1 119 ? 19.734 -23.609 -2.305 1 94.19 119 SER B CA 1
ATOM 3384 C C . SER B 1 119 ? 20.234 -22.594 -1.291 1 94.19 119 SER B C 1
ATOM 3386 O O . SER B 1 119 ? 19.547 -22.281 -0.32 1 94.19 119 SER B O 1
ATOM 3388 N N . GLU B 1 120 ? 21.391 -22.109 -1.518 1 93.62 120 GLU B N 1
ATOM 3389 C CA . GLU B 1 120 ? 22 -21.125 -0.626 1 93.62 120 GLU B CA 1
ATOM 3390 C C . GLU B 1 120 ? 21.188 -19.828 -0.602 1 93.62 120 GLU B C 1
ATOM 3392 O O . GLU B 1 120 ? 20.938 -19.281 0.467 1 93.62 120 GLU B O 1
ATOM 3397 N N . HIS B 1 121 ? 20.828 -19.422 -1.75 1 93.5 121 HIS B N 1
ATOM 3398 C CA . HIS B 1 121 ? 20.047 -18.203 -1.825 1 93.5 121 HIS B CA 1
ATOM 3399 C C . HIS B 1 121 ? 18.703 -18.359 -1.124 1 93.5 121 HIS B C 1
ATOM 3401 O O . HIS B 1 121 ? 18.266 -17.469 -0.398 1 93.5 121 HIS B O 1
ATOM 3407 N N . TYR B 1 122 ? 18.062 -19.469 -1.364 1 94.06 122 TYR B N 1
ATOM 3408 C CA . TYR B 1 122 ? 16.812 -19.766 -0.68 1 94.06 122 TYR B CA 1
ATOM 3409 C C . TYR B 1 122 ? 16.984 -19.688 0.833 1 94.06 122 TYR B C 1
ATOM 3411 O O . TYR B 1 122 ? 16.203 -19.031 1.523 1 94.06 122 TYR B O 1
ATOM 3419 N N . GLU B 1 123 ? 17.984 -20.281 1.288 1 91 123 GLU B N 1
ATOM 3420 C CA . GLU B 1 123 ? 18.172 -20.406 2.73 1 91 123 GLU B CA 1
ATOM 3421 C C . GLU B 1 123 ? 18.547 -19.062 3.352 1 91 123 GLU B C 1
ATOM 3423 O O . GLU B 1 123 ? 18.016 -18.703 4.406 1 91 123 GLU B O 1
ATOM 3428 N N . LYS B 1 124 ? 19.312 -18.328 2.697 1 88.12 124 LYS B N 1
ATOM 3429 C CA . LYS B 1 124 ? 19.938 -17.188 3.354 1 88.12 124 LYS B CA 1
ATOM 3430 C C . LYS B 1 124 ? 19.234 -15.883 2.971 1 88.12 124 LYS B C 1
ATOM 3432 O O . LYS B 1 124 ? 19.234 -14.922 3.742 1 88.12 124 LYS B O 1
ATOM 3437 N N . CYS B 1 125 ? 18.672 -15.93 1.749 1 88.38 125 CYS B N 1
ATOM 3438 C CA . CYS B 1 125 ? 18.25 -14.625 1.234 1 88.38 125 CYS B CA 1
ATOM 3439 C C . CYS B 1 125 ? 16.734 -14.57 1.044 1 88.38 125 CYS B C 1
ATOM 3441 O O . CYS B 1 125 ? 16.156 -13.484 1.009 1 88.38 125 CYS B O 1
ATOM 3443 N N . PHE B 1 126 ? 16.078 -15.656 0.89 1 92.81 126 PHE B N 1
ATOM 3444 C CA . PHE B 1 126 ? 14.633 -15.656 0.69 1 92.81 126 PHE B CA 1
ATOM 3445 C C . PHE B 1 126 ? 13.898 -15.578 2.025 1 92.81 126 PHE B C 1
ATOM 3447 O O . PHE B 1 126 ? 13.727 -16.594 2.703 1 92.81 126 PHE B O 1
ATOM 3454 N N . THR B 1 127 ? 13.328 -14.398 2.326 1 89.94 127 THR B N 1
ATOM 3455 C CA . THR B 1 127 ? 12.781 -14.148 3.654 1 89.94 127 THR B CA 1
ATOM 3456 C C . THR B 1 127 ? 11.258 -14.289 3.648 1 89.94 127 THR B C 1
ATOM 3458 O O . THR B 1 127 ? 10.594 -13.938 4.625 1 89.94 127 THR B O 1
ATOM 3461 N N . PHE B 1 128 ? 10.68 -14.836 2.543 1 93.81 128 PHE B N 1
ATOM 3462 C CA . PHE B 1 128 ? 9.227 -14.906 2.418 1 93.81 128 PHE B CA 1
ATOM 3463 C C . PHE B 1 128 ? 8.742 -16.344 2.473 1 93.81 128 PHE B C 1
ATOM 3465 O O . PHE B 1 128 ? 7.703 -16.688 1.905 1 93.81 128 PHE B O 1
ATOM 3472 N N . LYS B 1 129 ? 9.492 -17.188 3.137 1 94.44 129 LYS B N 1
ATOM 3473 C CA . LYS B 1 129 ? 9.203 -18.609 3.129 1 94.44 129 LYS B CA 1
ATOM 3474 C C . LYS B 1 129 ? 7.805 -18.891 3.668 1 94.44 129 LYS B C 1
ATOM 3476 O O . LYS B 1 129 ? 7.02 -19.594 3.029 1 94.44 129 LYS B O 1
ATOM 3481 N N . SER B 1 130 ? 7.512 -18.344 4.793 1 93.75 130 SER B N 1
ATOM 3482 C CA . SER B 1 130 ? 6.215 -18.609 5.414 1 93.75 130 SER B CA 1
ATOM 3483 C C . SER B 1 130 ? 5.074 -18.031 4.582 1 93.75 130 SER B C 1
ATOM 3485 O O . SER B 1 130 ? 4.047 -18.688 4.391 1 93.75 130 SER B O 1
ATOM 3487 N N . PHE B 1 131 ? 5.266 -16.828 4.125 1 94.81 131 PHE B N 1
ATOM 3488 C CA . PHE B 1 131 ? 4.219 -16.188 3.34 1 94.81 131 PHE B CA 1
ATOM 3489 C C . PHE B 1 131 ? 3.971 -16.938 2.041 1 94.81 131 PHE B C 1
ATOM 3491 O O . PHE B 1 131 ? 2.822 -17.156 1.65 1 94.81 131 PHE B O 1
ATOM 3498 N N . HIS B 1 132 ? 5.035 -17.344 1.325 1 96.19 132 HIS B N 1
ATOM 3499 C CA . HIS B 1 132 ? 4.922 -18.172 0.129 1 96.19 132 HIS B CA 1
ATOM 3500 C C . HIS B 1 132 ? 4.137 -19.438 0.415 1 96.19 132 HIS B C 1
ATOM 3502 O O . HIS B 1 132 ? 3.236 -19.797 -0.347 1 96.19 132 HIS B O 1
ATOM 3508 N N . PHE B 1 133 ? 4.477 -20.094 1.466 1 96.44 133 PHE B N 1
ATOM 3509 C CA . PHE B 1 133 ? 3.807 -21.328 1.863 1 96.44 133 PHE B CA 1
ATOM 3510 C C . PHE B 1 133 ? 2.316 -21.094 2.072 1 96.44 133 PHE B C 1
ATOM 3512 O O . PHE B 1 133 ? 1.484 -21.828 1.54 1 96.44 133 PHE B O 1
ATOM 3519 N N . LEU B 1 134 ? 2.021 -20.109 2.846 1 95.75 134 LEU B N 1
ATOM 3520 C CA . LEU B 1 134 ? 0.63 -19.828 3.191 1 95.75 134 LEU B CA 1
ATOM 3521 C C . LEU B 1 134 ? -0.191 -19.531 1.943 1 95.75 134 LEU B C 1
ATOM 3523 O O . LEU B 1 134 ? -1.312 -20.016 1.796 1 95.75 134 LEU B O 1
ATOM 3527 N N . LEU B 1 135 ? 0.326 -18.734 1.01 1 96 135 LEU B N 1
ATOM 3528 C CA . LEU B 1 135 ? -0.398 -18.422 -0.216 1 96 135 LEU B CA 1
ATOM 3529 C C . LEU B 1 135 ? -0.581 -19.656 -1.079 1 96 135 LEU B C 1
ATOM 3531 O O . LEU B 1 135 ? -1.648 -19.859 -1.661 1 96 135 LEU B O 1
ATOM 3535 N N . THR B 1 136 ? 0.467 -20.422 -1.185 1 96.81 136 THR B N 1
ATOM 3536 C CA . THR B 1 136 ? 0.4 -21.656 -1.968 1 96.81 136 THR B CA 1
ATOM 3537 C C . THR B 1 136 ? -0.661 -22.594 -1.406 1 96.81 136 THR B C 1
ATOM 3539 O O . THR B 1 136 ? -1.518 -23.078 -2.145 1 96.81 136 THR B O 1
ATOM 3542 N N . ARG B 1 137 ? -0.62 -22.75 -0.133 1 95.88 137 ARG B N 1
ATOM 3543 C CA . ARG B 1 137 ? -1.576 -23.641 0.499 1 95.88 137 ARG B CA 1
ATOM 3544 C C . ARG B 1 137 ? -2.996 -23.094 0.399 1 95.88 137 ARG B C 1
ATOM 3546 O O . ARG B 1 137 ? -3.941 -23.844 0.153 1 95.88 137 ARG B O 1
ATOM 3553 N N . ALA B 1 138 ? -3.117 -21.781 0.658 1 95.12 138 ALA B N 1
ATOM 3554 C CA . ALA B 1 138 ? -4.434 -21.172 0.509 1 95.12 138 ALA B CA 1
ATOM 3555 C C . ALA B 1 138 ? -5.023 -21.453 -0.868 1 95.12 138 ALA B C 1
ATOM 3557 O O . ALA B 1 138 ? -6.188 -21.844 -0.981 1 95.12 138 ALA B O 1
ATOM 3558 N N . SER B 1 139 ? -4.211 -21.312 -1.823 1 90.94 139 SER B N 1
ATOM 3559 C CA . SER B 1 139 ? -4.633 -21.531 -3.201 1 90.94 139 SER B CA 1
ATOM 3560 C C . SER B 1 139 ? -5.016 -22.984 -3.438 1 90.94 139 SER B C 1
ATOM 3562 O O . SER B 1 139 ? -6.043 -23.281 -4.055 1 90.94 139 SER B O 1
ATOM 3564 N N . GLN B 1 140 ? -4.293 -23.844 -2.975 1 92.06 140 GLN B N 1
ATOM 3565 C CA . GLN B 1 140 ? -4.523 -25.281 -3.158 1 92.06 140 GLN B CA 1
ATOM 3566 C C . GLN B 1 140 ? -5.789 -25.734 -2.436 1 92.06 140 GLN B C 1
ATOM 3568 O O . GLN B 1 140 ? -6.578 -26.5 -2.977 1 92.06 140 GLN B O 1
ATOM 3573 N N . VAL B 1 141 ? -5.961 -25.219 -1.285 1 91.94 141 VAL B N 1
ATOM 3574 C CA . VAL B 1 141 ? -7.113 -25.625 -0.49 1 91.94 141 VAL B CA 1
ATOM 3575 C C . VAL B 1 141 ? -8.391 -25.047 -1.093 1 91.94 141 VAL B C 1
ATOM 3577 O O . VAL B 1 141 ? -9.422 -25.719 -1.154 1 91.94 141 VAL B O 1
ATOM 3580 N N . LEU B 1 142 ? -8.344 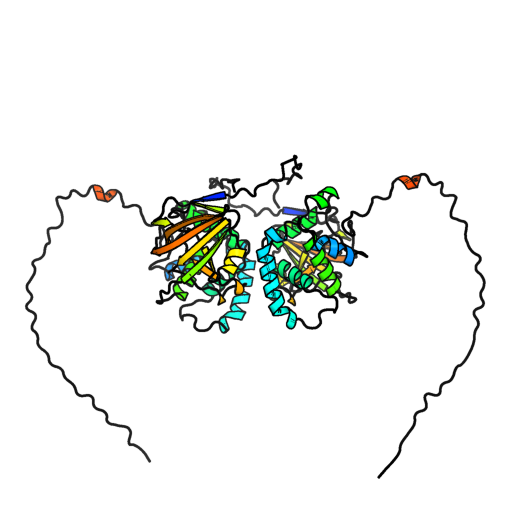-23.812 -1.496 1 88.69 142 LEU B N 1
ATOM 3581 C CA . LEU B 1 142 ? -9.508 -23.188 -2.105 1 88.69 142 LEU B CA 1
ATOM 3582 C C . LEU B 1 142 ? -9.906 -23.906 -3.387 1 88.69 142 LEU B C 1
ATOM 3584 O O . LEU B 1 142 ? -11.102 -24.047 -3.678 1 88.69 142 LEU B O 1
ATOM 3588 N N . LYS B 1 143 ? -9 -24.234 -4.18 1 84.81 143 LYS B N 1
ATOM 3589 C CA . LYS B 1 143 ? -9.273 -24.891 -5.457 1 84.81 143 LYS B CA 1
ATOM 3590 C C . LYS B 1 143 ? -9.891 -26.281 -5.242 1 84.81 143 LYS B C 1
ATOM 3592 O O . LYS B 1 143 ? -10.789 -26.688 -5.977 1 84.81 143 LYS B O 1
ATOM 3597 N N . GLY B 1 144 ? -9.461 -26.891 -4.219 1 78.38 144 GLY B N 1
ATOM 3598 C CA . GLY B 1 144 ? -9.945 -28.234 -3.986 1 78.38 144 GLY B CA 1
ATOM 3599 C C . GLY B 1 144 ? -9.75 -29.156 -5.18 1 78.38 144 GLY B C 1
ATOM 3600 O O . GLY B 1 144 ? -8.664 -29.203 -5.762 1 78.38 144 GLY B O 1
ATOM 3601 N N . SER B 1 145 ? -10.891 -30.016 -5.379 1 64 145 SER B N 1
ATOM 3602 C CA . SER B 1 145 ? -10.82 -31.016 -6.434 1 64 145 SER B CA 1
ATOM 3603 C C . SER B 1 145 ? -11.359 -30.469 -7.754 1 64 145 SER B C 1
ATOM 3605 O O . SER B 1 145 ? -11.203 -31.109 -8.797 1 64 145 SER B O 1
ATOM 3607 N N . LYS B 1 146 ? -11.969 -29.25 -7.625 1 63.62 146 LYS B N 1
ATOM 3608 C CA . LYS B 1 146 ? -12.531 -28.672 -8.836 1 63.62 146 LYS B CA 1
ATOM 3609 C C . LYS B 1 146 ? -11.461 -27.969 -9.664 1 63.62 146 LYS B C 1
ATOM 3611 O O . LYS B 1 146 ? -10.531 -27.391 -9.117 1 63.62 146 LYS B O 1
ATOM 3616 N N . GLU B 1 147 ? -11.359 -28.438 -11.008 1 62.56 147 GLU B N 1
ATOM 3617 C CA . GLU B 1 147 ? -10.297 -27.844 -11.805 1 62.56 147 GLU B CA 1
ATOM 3618 C C . GLU B 1 147 ? -10.859 -26.922 -12.883 1 62.56 147 GLU B C 1
ATOM 3620 O O . GLU B 1 147 ? -10.633 -27.156 -14.07 1 62.56 147 GLU B O 1
ATOM 3625 N N . PRO B 1 148 ? -11.664 -25.906 -12.453 1 78 148 PRO B N 1
ATOM 3626 C CA . PRO B 1 148 ? -12.078 -25.047 -13.57 1 78 148 PRO B CA 1
ATOM 3627 C C . PRO B 1 148 ? -10.961 -24.141 -14.07 1 78 148 PRO B C 1
ATOM 3629 O O . PRO B 1 148 ? -10.023 -23.859 -13.328 1 78 148 PRO B O 1
ATOM 3632 N N . CYS B 1 149 ? -10.938 -24.062 -15.383 1 91.81 149 CYS B N 1
ATOM 3633 C CA . CYS B 1 149 ? -10.055 -23.062 -15.984 1 91.81 149 CYS B CA 1
ATOM 3634 C C . CYS B 1 149 ? -10.773 -21.734 -16.156 1 91.81 149 CYS B C 1
ATOM 3636 O O . CYS B 1 149 ? -11.992 -21.688 -16.297 1 91.81 149 CYS B O 1
ATOM 3638 N N . TYR B 1 150 ? -10.031 -20.672 -16.078 1 93.94 150 TYR B N 1
ATOM 3639 C CA . TYR B 1 150 ? -10.578 -19.328 -16.266 1 93.94 150 TYR B CA 1
ATOM 3640 C C . TYR B 1 150 ? -9.859 -18.594 -17.391 1 93.94 150 TYR B C 1
ATOM 3642 O O . TYR B 1 150 ? -8.656 -18.797 -17.594 1 93.94 150 TYR B O 1
ATOM 3650 N N . ASP B 1 151 ? -10.633 -17.844 -18.156 1 97.06 151 ASP B N 1
ATOM 3651 C CA . ASP B 1 151 ? -10.055 -16.844 -19.047 1 97.06 151 ASP B CA 1
ATOM 3652 C C . ASP B 1 151 ? -9.883 -15.508 -18.312 1 97.06 151 ASP B C 1
ATOM 3654 O O . ASP B 1 151 ? -10.867 -14.906 -17.875 1 97.06 151 ASP B O 1
ATOM 3658 N N . VAL B 1 152 ? -8.617 -15.102 -18.25 1 98.19 152 VAL B N 1
ATOM 3659 C CA . VAL B 1 152 ? -8.344 -13.891 -17.469 1 98.19 152 VAL B CA 1
ATOM 3660 C C . VAL B 1 152 ? -7.445 -12.953 -18.281 1 98.19 152 VAL B C 1
ATOM 3662 O O . VAL B 1 152 ? -6.945 -13.328 -19.344 1 98.19 152 VAL B O 1
ATOM 3665 N N . TYR B 1 153 ? -7.293 -11.758 -17.781 1 98.44 153 TYR B N 1
ATOM 3666 C CA . TYR B 1 153 ? -6.52 -10.703 -18.422 1 98.44 153 TYR B CA 1
ATOM 3667 C C . TYR B 1 153 ? -5.484 -10.125 -17.453 1 98.44 153 TYR B C 1
ATOM 3669 O O . TYR B 1 153 ? -5.691 -10.117 -16.25 1 98.44 153 TYR B O 1
ATOM 3677 N N . ARG B 1 154 ? -4.426 -9.68 -18 1 97.81 154 ARG B N 1
ATOM 3678 C CA . ARG B 1 154 ? -3.408 -8.977 -17.234 1 97.81 154 ARG B CA 1
ATOM 3679 C C . ARG B 1 154 ? -2.797 -7.836 -18.031 1 97.81 154 ARG B C 1
ATOM 3681 O O . ARG B 1 154 ? -2.342 -8.039 -19.156 1 97.81 154 ARG B O 1
ATOM 3688 N N . GLY B 1 155 ? -2.869 -6.637 -17.453 1 96.5 155 GLY B N 1
ATOM 3689 C CA . GLY B 1 155 ? -2.189 -5.484 -18.016 1 96.5 155 GLY B CA 1
ATOM 3690 C C . GLY B 1 155 ? -0.925 -5.109 -17.266 1 96.5 155 GLY B C 1
ATOM 3691 O O . GLY B 1 155 ? -0.863 -5.238 -16.047 1 96.5 155 GLY B O 1
ATOM 3692 N N . THR B 1 156 ? 0.075 -4.695 -18.031 1 94.56 156 THR B N 1
ATOM 3693 C CA . THR B 1 156 ? 1.332 -4.277 -17.422 1 94.56 156 THR B CA 1
ATOM 3694 C C . THR B 1 156 ? 1.766 -2.914 -17.953 1 94.56 156 THR B C 1
ATOM 3696 O O . THR B 1 156 ? 1.445 -2.557 -19.094 1 94.56 156 THR B O 1
ATOM 3699 N N . ARG B 1 157 ? 2.418 -2.186 -17.062 1 88.81 157 ARG B N 1
ATOM 3700 C CA . ARG B 1 157 ? 2.959 -0.877 -17.406 1 88.81 157 ARG B CA 1
ATOM 3701 C C . ARG B 1 157 ? 4.48 -0.87 -17.312 1 88.81 157 ARG B C 1
ATOM 3703 O O . ARG B 1 157 ? 5.055 -1.474 -16.406 1 88.81 157 ARG B O 1
ATOM 3710 N N . ASP B 1 158 ? 5.176 -0.265 -18.219 1 87.19 158 ASP B N 1
ATOM 3711 C CA . ASP B 1 158 ? 6.609 0.008 -18.234 1 87.19 158 ASP B CA 1
ATOM 3712 C C . ASP B 1 158 ? 7.41 -1.271 -18.484 1 87.19 158 ASP B C 1
ATOM 3714 O O . ASP B 1 158 ? 8.602 -1.331 -18.172 1 87.19 158 ASP B O 1
ATOM 3718 N N . LYS B 1 159 ? 6.703 -2.322 -18.875 1 92 159 LYS B N 1
ATOM 3719 C CA . LYS B 1 159 ? 7.348 -3.594 -19.203 1 92 159 LYS B CA 1
ATOM 3720 C C . LYS B 1 159 ? 6.875 -4.117 -20.562 1 92 159 LYS B C 1
ATOM 3722 O O . LYS B 1 159 ? 5.676 -4.109 -20.844 1 92 159 LYS B O 1
ATOM 3727 N N . ARG B 1 160 ? 7.82 -4.492 -21.312 1 93.88 160 ARG B N 1
ATOM 3728 C CA . ARG B 1 160 ? 7.543 -5.211 -22.547 1 93.88 160 ARG B CA 1
ATOM 3729 C C . ARG B 1 160 ? 7.992 -6.664 -22.438 1 93.88 160 ARG B C 1
ATOM 3731 O O . ARG B 1 160 ? 9.188 -6.957 -22.5 1 93.88 160 ARG B O 1
ATOM 3738 N N . PHE B 1 161 ? 7.074 -7.465 -22.359 1 96.19 161 PHE B N 1
ATOM 3739 C CA . PHE B 1 161 ? 7.367 -8.891 -22.312 1 96.19 161 PHE B CA 1
ATOM 3740 C C . PHE B 1 161 ? 7.648 -9.43 -23.703 1 96.19 161 PHE B C 1
ATOM 3742 O O . PHE B 1 161 ? 6.965 -9.07 -24.672 1 96.19 161 PHE B O 1
ATOM 3749 N N . THR B 1 162 ? 8.672 -10.211 -23.734 1 95.69 162 THR B N 1
ATOM 3750 C CA . THR B 1 162 ? 9.055 -10.828 -25 1 95.69 162 THR B CA 1
ATOM 3751 C C . THR B 1 162 ? 9.047 -12.352 -24.891 1 95.69 162 THR B C 1
ATOM 3753 O O . THR B 1 162 ? 9.219 -12.898 -23.797 1 95.69 162 THR B O 1
ATOM 3756 N N . VAL B 1 163 ? 8.742 -12.984 -25.969 1 96.31 163 VAL B N 1
ATOM 3757 C CA . VAL B 1 163 ? 8.75 -14.438 -26.016 1 96.31 163 VAL B CA 1
ATOM 3758 C C . VAL B 1 163 ? 9.711 -14.914 -27.109 1 96.31 163 VAL B C 1
ATOM 3760 O O . VAL B 1 163 ? 9.984 -14.188 -28.062 1 96.31 163 VAL B O 1
ATOM 3763 N N . SER B 1 164 ? 10.211 -16.125 -26.969 1 93.81 164 SER B N 1
ATOM 3764 C CA . SER B 1 164 ? 11.141 -16.672 -27.953 1 93.81 164 SER B CA 1
ATOM 3765 C C . SER B 1 164 ? 10.414 -17.125 -29.219 1 93.81 164 SER B C 1
ATOM 3767 O O . SER B 1 164 ? 10.914 -16.906 -30.328 1 93.81 164 SER B O 1
ATOM 3769 N N . ASP B 1 165 ? 9.336 -17.766 -29.062 1 94.94 165 ASP B N 1
ATOM 3770 C CA . ASP B 1 165 ? 8.586 -18.312 -30.188 1 94.94 165 ASP B CA 1
ATOM 3771 C C . ASP B 1 165 ? 7.141 -18.594 -29.812 1 94.94 165 ASP B C 1
ATOM 3773 O O . ASP B 1 165 ? 6.816 -18.703 -28.625 1 94.94 165 ASP B O 1
ATOM 3777 N N . ILE B 1 166 ? 6.371 -18.688 -30.859 1 96 166 ILE B N 1
ATOM 3778 C CA . ILE B 1 166 ? 5.035 -19.25 -30.656 1 96 166 ILE B CA 1
ATOM 3779 C C . ILE B 1 166 ? 5.145 -20.703 -30.219 1 96 166 ILE B C 1
ATOM 3781 O O . ILE B 1 166 ? 6.02 -21.438 -30.703 1 96 166 ILE B O 1
ATOM 3785 N N . ASN B 1 167 ? 4.383 -21.062 -29.297 1 97.12 167 ASN B N 1
ATOM 3786 C CA . ASN B 1 167 ? 4.309 -22.406 -28.719 1 97.12 167 ASN B CA 1
ATOM 3787 C C . ASN B 1 167 ? 5.383 -22.625 -27.656 1 97.12 167 ASN B C 1
ATOM 3789 O O . ASN B 1 167 ? 5.465 -23.703 -27.062 1 97.12 167 ASN B O 1
ATOM 3793 N N . ALA B 1 168 ? 6.16 -21.594 -27.469 1 98.06 168 ALA B N 1
ATOM 3794 C CA . ALA B 1 168 ? 7.125 -21.703 -26.375 1 98.06 168 ALA B CA 1
ATOM 3795 C C . ALA B 1 168 ? 6.418 -21.922 -25.047 1 98.06 168 ALA B C 1
ATOM 3797 O O . ALA B 1 168 ? 5.32 -21.406 -24.828 1 98.06 168 ALA B O 1
ATOM 3798 N N . ARG B 1 169 ? 7.059 -22.734 -24.156 1 98.44 169 ARG B N 1
ATOM 3799 C CA . ARG B 1 169 ? 6.586 -22.906 -22.797 1 98.44 169 ARG B CA 1
ATOM 3800 C C . ARG B 1 169 ? 7.168 -21.828 -21.875 1 98.44 169 ARG B C 1
ATOM 3802 O O . ARG B 1 169 ? 8.383 -21.609 -21.859 1 98.44 169 ARG B O 1
ATOM 3809 N N . VAL B 1 170 ? 6.328 -21.172 -21.172 1 98.62 170 VAL B N 1
ATOM 3810 C CA . VAL B 1 170 ? 6.77 -20.047 -20.344 1 98.62 170 VAL B CA 1
ATOM 3811 C C . VAL B 1 170 ? 6.043 -20.078 -19 1 98.62 170 VAL B C 1
ATOM 3813 O O . VAL B 1 170 ? 5.023 -20.766 -18.859 1 98.62 170 VAL B O 1
ATOM 3816 N N . ARG B 1 171 ? 6.59 -19.375 -17.969 1 98.19 171 ARG B N 1
ATOM 3817 C CA . ARG B 1 171 ? 6 -19.141 -16.656 1 98.19 171 ARG B CA 1
ATOM 3818 C C . ARG B 1 171 ? 6.238 -17.688 -16.219 1 98.19 171 ARG B C 1
ATOM 3820 O O . ARG B 1 171 ? 7.184 -17.047 -16.672 1 98.19 171 ARG B O 1
ATOM 3827 N N . PHE B 1 172 ? 5.383 -17.297 -15.336 1 97.62 172 PHE B N 1
ATOM 3828 C CA . PHE B 1 172 ? 5.613 -15.969 -14.773 1 97.62 172 PHE B CA 1
ATOM 3829 C C . PHE B 1 172 ? 6.68 -16.016 -13.68 1 97.62 172 PHE B C 1
ATOM 3831 O O . PHE B 1 172 ? 7.348 -15.023 -13.414 1 97.62 172 PHE B O 1
ATOM 3838 N N . GLY B 1 173 ? 6.797 -17.141 -13 1 97.31 173 GLY B N 1
ATOM 3839 C CA . GLY B 1 173 ? 7.848 -17.328 -12.016 1 97.31 173 GLY B CA 1
ATOM 3840 C C . GLY B 1 173 ? 7.547 -16.656 -10.688 1 97.31 173 GLY B C 1
ATOM 3841 O O . GLY B 1 173 ? 8.391 -16.625 -9.797 1 97.31 173 GLY B O 1
ATOM 3842 N N . GLN B 1 174 ? 6.488 -16.094 -10.484 1 97.62 174 GLN B N 1
ATOM 3843 C CA . GLN B 1 174 ? 5.961 -15.461 -9.273 1 97.62 174 GLN B CA 1
ATOM 3844 C C . GLN B 1 174 ? 4.441 -15.578 -9.211 1 97.62 174 GLN B C 1
ATOM 3846 O O . GLN B 1 174 ? 3.803 -15.984 -10.188 1 97.62 174 GLN B O 1
ATOM 3851 N N . PHE B 1 175 ? 3.871 -15.312 -7.988 1 96.94 175 PHE B N 1
ATOM 3852 C CA . PHE B 1 175 ? 2.426 -15.125 -7.965 1 96.94 175 PHE B CA 1
ATOM 3853 C C . PHE B 1 175 ? 2.021 -13.938 -8.828 1 96.94 175 PHE B C 1
ATOM 3855 O O . PHE B 1 175 ? 2.592 -12.852 -8.711 1 96.94 175 PHE B O 1
ATOM 3862 N N . THR B 1 176 ? 1.121 -14.203 -9.695 1 96.31 176 THR B N 1
ATOM 3863 C CA . THR B 1 176 ? 0.786 -13.195 -10.695 1 96.31 176 THR B CA 1
ATOM 3864 C C . THR B 1 176 ? -0.704 -12.867 -10.656 1 96.31 176 THR B C 1
ATOM 3866 O O . THR B 1 176 ? -1.546 -13.758 -10.773 1 96.31 176 THR B O 1
ATOM 3869 N N . SER B 1 177 ? -0.913 -11.547 -10.469 1 94.88 177 SER B N 1
ATOM 3870 C CA . SER B 1 177 ? -2.291 -11.07 -10.445 1 94.88 177 SER B CA 1
ATOM 3871 C C . SER B 1 177 ? -2.861 -10.977 -11.859 1 94.88 177 SER B C 1
ATOM 3873 O O . SER B 1 177 ? -2.168 -10.555 -12.789 1 94.88 177 SER B O 1
ATOM 3875 N N . SER B 1 178 ? -4.031 -11.398 -12.008 1 96.94 178 SER B N 1
ATOM 3876 C CA . SER B 1 178 ? -4.852 -11.258 -13.203 1 96.94 178 SER B CA 1
ATOM 3877 C C . SER B 1 178 ? -6.297 -10.922 -12.852 1 96.94 178 SER B C 1
ATOM 3879 O O . SER B 1 178 ? -6.645 -10.82 -11.672 1 96.94 178 SER B O 1
ATOM 3881 N N . SER B 1 179 ? -7.07 -10.648 -13.938 1 97.44 179 SER B N 1
ATOM 3882 C CA . SER B 1 179 ? -8.438 -10.227 -13.68 1 97.44 179 SER B CA 1
ATOM 3883 C C . SER B 1 179 ? -9.422 -10.914 -14.617 1 97.44 179 SER B C 1
ATOM 3885 O O . SER B 1 179 ? -9.109 -11.156 -15.781 1 97.44 179 SER B O 1
ATOM 3887 N N . LEU B 1 180 ? -10.578 -11.219 -14.117 1 97.06 180 LEU B N 1
ATOM 3888 C CA . LEU B 1 180 ? -11.68 -11.672 -14.961 1 97.06 180 LEU B CA 1
ATOM 3889 C C . LEU B 1 180 ? -12.172 -10.547 -15.867 1 97.06 180 LEU B C 1
ATOM 3891 O O . LEU B 1 180 ? -12.836 -10.805 -16.875 1 97.06 180 LEU B O 1
ATOM 3895 N N . SER B 1 181 ? -11.898 -9.336 -15.531 1 97.19 181 SER B N 1
ATOM 3896 C CA . SER B 1 181 ? -12.352 -8.156 -16.266 1 97.19 181 SER B CA 1
ATOM 3897 C C . SER B 1 181 ? -11.242 -7.574 -17.125 1 97.19 181 SER B C 1
ATOM 3899 O O . SER B 1 181 ? -10.227 -7.113 -16.609 1 97.19 181 SER B O 1
ATOM 3901 N N . GLN B 1 182 ? -11.547 -7.508 -18.391 1 97.62 182 GLN B N 1
ATOM 3902 C CA . GLN B 1 182 ? -10.586 -6.887 -19.297 1 97.62 182 GLN B CA 1
ATOM 3903 C C . GLN B 1 182 ? -10.391 -5.41 -18.953 1 97.62 182 GLN B C 1
ATOM 3905 O O . GLN B 1 182 ? -9.258 -4.914 -18.953 1 97.62 182 GLN B O 1
ATOM 3910 N N . GLN B 1 183 ? -11.438 -4.754 -18.672 1 95.62 183 GLN B N 1
ATOM 3911 C CA . GLN B 1 183 ? -11.391 -3.332 -18.359 1 95.62 183 GLN B CA 1
ATOM 3912 C C . GLN B 1 183 ? -10.578 -3.072 -17.094 1 95.62 183 GLN B C 1
ATOM 3914 O O . GLN B 1 183 ? -9.781 -2.131 -17.047 1 95.62 183 GLN B O 1
ATOM 3919 N N . ALA B 1 184 ? -10.773 -3.906 -16.141 1 94.06 184 ALA B N 1
ATOM 3920 C CA . ALA B 1 184 ? -10.008 -3.76 -14.906 1 94.06 184 ALA B CA 1
ATOM 3921 C C . ALA B 1 184 ? -8.516 -3.973 -15.164 1 94.06 184 ALA B C 1
ATOM 3923 O O . ALA B 1 184 ? -7.68 -3.232 -14.641 1 94.06 184 ALA B O 1
ATOM 3924 N N . ALA B 1 185 ? -8.195 -4.906 -15.945 1 96.25 185 ALA B N 1
ATOM 3925 C CA . ALA B 1 185 ? -6.797 -5.211 -16.25 1 96.25 185 ALA B CA 1
ATOM 3926 C C . ALA B 1 185 ? -6.137 -4.059 -17 1 96.25 185 ALA B C 1
ATOM 3928 O O . ALA B 1 185 ? -4.965 -3.752 -16.766 1 96.25 185 ALA B O 1
ATOM 3929 N N . GLN B 1 186 ? -6.828 -3.434 -17.844 1 94.69 186 GLN B N 1
ATOM 3930 C CA . GLN B 1 186 ? -6.293 -2.355 -18.672 1 94.69 186 GLN B CA 1
ATOM 3931 C C . GLN B 1 186 ? -5.844 -1.177 -17.812 1 94.69 186 GLN B C 1
ATOM 3933 O O . GLN B 1 186 ? -4.918 -0.451 -18.172 1 94.69 186 GLN B O 1
ATOM 3938 N N . LYS B 1 187 ? -6.41 -1.041 -16.688 1 89 187 LYS B N 1
ATOM 3939 C CA . LYS B 1 187 ? -6.055 0.053 -15.797 1 89 187 LYS B CA 1
ATOM 3940 C C . LYS B 1 187 ? -4.645 -0.128 -15.242 1 89 187 LYS B C 1
ATOM 3942 O O . LYS B 1 187 ? -4.016 0.837 -14.797 1 89 187 LYS B O 1
ATOM 3947 N N . PHE B 1 188 ? -4.191 -1.296 -15.234 1 90.56 188 PHE B N 1
ATOM 3948 C CA . PHE B 1 188 ? -2.861 -1.58 -14.703 1 90.56 188 PHE B CA 1
ATOM 3949 C C . PHE B 1 188 ? -1.799 -1.405 -15.781 1 90.56 188 PHE B C 1
ATOM 3951 O O . PHE B 1 188 ? -0.602 -1.477 -15.5 1 90.56 188 PHE B O 1
ATOM 3958 N N . GLY B 1 189 ? -2.215 -1.227 -17.062 1 91.19 189 GLY B N 1
ATOM 3959 C CA . GLY B 1 189 ? -1.29 -0.962 -18.156 1 91.19 189 GLY B CA 1
ATOM 3960 C C . GLY B 1 189 ? -1.599 -1.763 -19.406 1 91.19 189 GLY B C 1
ATOM 3961 O O . GLY B 1 189 ? -2.318 -2.762 -19.344 1 91.19 189 GLY B O 1
ATOM 3962 N N . GLU B 1 190 ? -0.953 -1.229 -20.484 1 93.19 190 GLU B N 1
ATOM 3963 C CA . GLU B 1 190 ? -1.225 -1.88 -21.766 1 93.19 190 GLU B CA 1
ATOM 3964 C C . GLU B 1 190 ? 0.055 -2.051 -22.578 1 93.19 190 GLU B C 1
ATOM 3966 O O . GLU B 1 190 ? 0.005 -2.432 -23.75 1 93.19 190 GLU B O 1
ATOM 3971 N N . ASP B 1 191 ? 1.17 -1.77 -21.922 1 94.62 191 ASP B N 1
ATOM 3972 C CA . ASP B 1 191 ? 2.418 -1.962 -22.656 1 94.62 191 ASP B CA 1
ATOM 3973 C C . ASP B 1 191 ? 2.572 -3.412 -23.109 1 94.62 191 ASP B C 1
ATOM 3975 O O . ASP B 1 191 ? 2.973 -3.676 -24.234 1 94.62 191 ASP B O 1
ATOM 3979 N N . THR B 1 192 ? 2.369 -4.289 -22.281 1 97 192 THR B N 1
ATOM 3980 C CA . THR B 1 192 ? 2.059 -5.676 -22.609 1 97 192 THR B CA 1
ATOM 3981 C C . THR B 1 192 ? 0.729 -6.094 -21.984 1 97 192 THR B C 1
ATOM 3983 O O . THR B 1 192 ? 0.503 -5.883 -20.797 1 97 192 THR B O 1
ATOM 3986 N N . PHE B 1 193 ? -0.096 -6.59 -22.797 1 98 193 PHE B N 1
ATOM 3987 C CA . PHE B 1 193 ? -1.406 -7.043 -22.359 1 98 193 PHE B CA 1
ATOM 3988 C C . PHE B 1 193 ? -1.583 -8.531 -22.609 1 98 193 PHE B C 1
ATOM 3990 O O . PHE B 1 193 ? -1.439 -8.992 -23.75 1 98 193 PHE B O 1
ATOM 3997 N N . PHE B 1 194 ? -1.94 -9.25 -21.578 1 98.5 194 PHE B N 1
ATOM 3998 C CA . PHE B 1 194 ? -2.047 -10.703 -21.656 1 98.5 194 PHE B CA 1
ATOM 3999 C C . PHE B 1 194 ? -3.506 -11.141 -21.688 1 98.5 194 PHE B C 1
ATOM 4001 O O . PHE B 1 194 ? -4.336 -10.586 -20.969 1 98.5 194 PHE B O 1
ATOM 4008 N N . ARG B 1 195 ? -3.785 -12.07 -22.5 1 98.38 195 ARG B N 1
ATOM 4009 C CA . ARG B 1 195 ? -4.953 -12.938 -22.406 1 98.38 195 ARG B CA 1
ATOM 4010 C C . ARG B 1 195 ? -4.551 -14.352 -22.016 1 98.38 195 ARG B C 1
ATOM 4012 O O . ARG B 1 195 ? -3.791 -15.016 -22.719 1 98.38 195 ARG B O 1
ATOM 4019 N N . ILE B 1 196 ? -5.082 -14.805 -20.906 1 98.5 196 ILE B N 1
ATOM 4020 C CA . ILE B 1 196 ? -4.535 -16.016 -20.297 1 98.5 196 ILE B CA 1
ATOM 4021 C C . ILE B 1 196 ? -5.664 -17 -20 1 98.5 196 ILE B C 1
ATOM 4023 O O . ILE B 1 196 ? -6.637 -16.641 -19.328 1 98.5 196 ILE B O 1
ATOM 4027 N N . LYS B 1 197 ? -5.555 -18.156 -20.5 1 97.81 197 LYS B N 1
ATOM 4028 C CA . LYS B 1 197 ? -6.336 -19.281 -19.969 1 97.81 197 LYS B CA 1
ATOM 4029 C C . LYS B 1 197 ? -5.574 -20.016 -18.875 1 97.81 197 LYS B C 1
ATOM 4031 O O . LYS B 1 197 ? -4.605 -20.719 -19.141 1 97.81 197 LYS B O 1
ATOM 4036 N N . THR B 1 198 ? -5.973 -19.828 -17.641 1 96.75 198 THR B N 1
ATOM 4037 C CA . THR B 1 198 ? -5.301 -20.422 -16.5 1 96.75 198 THR B CA 1
ATOM 4038 C C . THR B 1 198 ? -6.168 -21.516 -15.875 1 96.75 198 THR B C 1
ATOM 4040 O O . THR B 1 198 ? -7.391 -21.375 -15.797 1 96.75 198 THR B O 1
ATOM 4043 N N . CYS B 1 199 ? -5.492 -22.609 -15.414 1 93.88 199 CYS B N 1
ATOM 4044 C CA . CYS B 1 199 ? -6.234 -23.734 -14.875 1 93.88 199 CYS B CA 1
ATOM 4045 C C . CYS B 1 199 ? -5.801 -24.031 -13.445 1 93.88 199 CYS B C 1
ATOM 4047 O O . CYS B 1 199 ? -6.301 -24.969 -12.82 1 93.88 199 CYS B O 1
ATOM 4049 N N . LEU B 1 200 ? -4.816 -23.359 -12.938 1 82.12 200 LEU B N 1
ATOM 4050 C CA . LEU B 1 200 ? -4.367 -23.5 -11.555 1 82.12 200 LEU B CA 1
ATOM 4051 C C . LEU B 1 200 ? -4.641 -22.234 -10.75 1 82.12 200 LEU B C 1
ATOM 4053 O O . LEU B 1 200 ? -3.963 -21.969 -9.758 1 82.12 200 LEU B O 1
ATOM 4057 N N . GLU B 1 201 ? -5.672 -21.562 -11.117 1 70.88 201 GLU B N 1
ATOM 4058 C CA . GLU B 1 201 ? -6.004 -20.219 -10.648 1 70.88 201 GLU B CA 1
ATOM 4059 C C . GLU B 1 201 ? -6.633 -20.266 -9.258 1 70.88 201 GLU B C 1
ATOM 4061 O O . GLU B 1 201 ? -7.141 -21.297 -8.828 1 70.88 201 GLU B O 1
ATOM 4066 N N . ASN B 1 202 ? -6.441 -19.156 -8.625 1 81.69 202 ASN B N 1
ATOM 4067 C CA . ASN B 1 202 ? -7.188 -18.922 -7.395 1 81.69 202 ASN B CA 1
ATOM 4068 C C . ASN B 1 202 ? -8.047 -17.656 -7.492 1 81.69 202 ASN B C 1
ATOM 4070 O O . ASN B 1 202 ? -7.535 -16.578 -7.773 1 81.69 202 ASN B O 1
ATOM 4074 N N . ASN B 1 203 ? -9.312 -17.938 -7.379 1 88.56 203 ASN B N 1
ATOM 4075 C CA . ASN B 1 203 ? -10.242 -16.828 -7.273 1 88.56 203 ASN B CA 1
ATOM 4076 C C . ASN B 1 203 ? -10.195 -16.172 -5.887 1 88.56 203 ASN B C 1
ATOM 4078 O O . ASN B 1 203 ? -10.719 -16.734 -4.922 1 88.56 203 ASN B O 1
ATOM 4082 N N . ILE B 1 204 ? -9.578 -14.977 -5.801 1 91.44 204 ILE B N 1
ATOM 4083 C CA . ILE B 1 204 ? -9.383 -14.391 -4.48 1 91.44 204 ILE B CA 1
ATOM 4084 C C . ILE B 1 204 ? -10.203 -13.102 -4.363 1 91.44 204 ILE B C 1
ATOM 4086 O O . ILE B 1 204 ? -9.883 -12.227 -3.553 1 91.44 204 ILE B O 1
ATOM 4090 N N . ILE B 1 205 ? -11.234 -12.953 -5.129 1 92.81 205 ILE B N 1
ATOM 4091 C CA . ILE B 1 205 ? -12.055 -11.75 -5.191 1 92.81 205 ILE B CA 1
ATOM 4092 C C . ILE B 1 205 ? -12.641 -11.453 -3.814 1 92.81 205 ILE B C 1
ATOM 4094 O O . ILE B 1 205 ? -12.578 -10.312 -3.336 1 92.81 205 ILE B O 1
ATOM 4098 N N . LYS B 1 206 ? -13.102 -12.438 -3.152 1 92.44 206 LYS B N 1
ATOM 4099 C CA . LYS B 1 206 ? -13.812 -12.25 -1.888 1 92.44 206 LYS B CA 1
ATOM 4100 C C . LYS B 1 206 ? -12.844 -11.891 -0.764 1 92.44 206 LYS B C 1
ATOM 4102 O O . LYS B 1 206 ? -13.258 -11.438 0.303 1 92.44 206 LYS B O 1
ATOM 4107 N N . PHE B 1 207 ? -11.586 -12.109 -0.997 1 94.06 207 PHE B N 1
ATOM 4108 C CA . PHE B 1 207 ? -10.586 -11.836 0.021 1 94.06 207 PHE B CA 1
ATOM 4109 C C 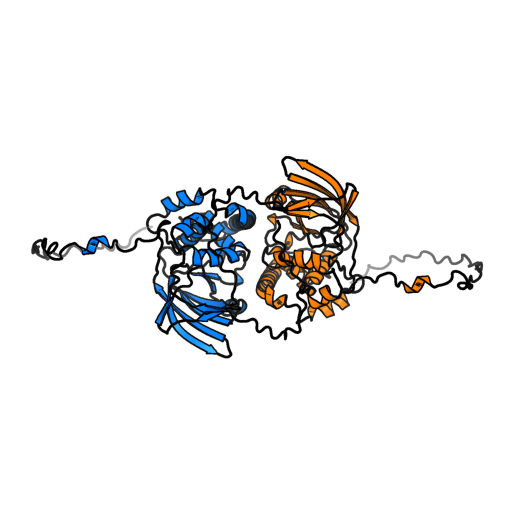. PHE B 1 207 ? -9.93 -10.484 -0.217 1 94.06 207 PHE B C 1
ATOM 4111 O O . PHE B 1 207 ? -9.141 -10.008 0.61 1 94.06 207 PHE B O 1
ATOM 4118 N N . SER B 1 208 ? -10.242 -9.852 -1.305 1 92.25 208 SER B N 1
ATOM 4119 C CA . SER B 1 208 ? -9.492 -8.68 -1.748 1 92.25 208 SER B CA 1
ATOM 4120 C C . SER B 1 208 ? -10.023 -7.406 -1.095 1 92.25 208 SER B C 1
ATOM 4122 O O . SER B 1 208 ? -11.234 -7.254 -0.917 1 92.25 208 SER B O 1
ATOM 4124 N N . TYR B 1 209 ? -9.07 -6.441 -0.809 1 87.56 209 TYR B N 1
ATOM 4125 C CA . TYR B 1 209 ? -9.453 -5.094 -0.414 1 87.56 209 TYR B CA 1
ATOM 4126 C C . TYR B 1 209 ? -10.18 -4.375 -1.55 1 87.56 209 TYR B C 1
ATOM 4128 O O . TYR B 1 209 ? -10.914 -3.416 -1.317 1 87.56 209 TYR B O 1
ATOM 4136 N N . PHE B 1 210 ? -10.008 -4.922 -2.75 1 90.12 210 PHE B N 1
ATOM 4137 C CA . PHE B 1 210 ? -10.516 -4.258 -3.947 1 90.12 210 PHE B CA 1
ATOM 4138 C C . PHE B 1 210 ? -11.258 -5.246 -4.836 1 90.12 210 PHE B C 1
ATOM 4140 O O . PHE B 1 210 ? -10.82 -5.539 -5.949 1 90.12 210 PHE B O 1
ATOM 4147 N N . PRO B 1 211 ? -12.398 -5.641 -4.402 1 91.25 211 PRO B N 1
ATOM 4148 C CA . PRO B 1 211 ? -13.133 -6.676 -5.129 1 91.25 211 PRO B CA 1
ATOM 4149 C C . PRO B 1 211 ? -13.453 -6.273 -6.566 1 91.25 211 PRO B C 1
ATOM 4151 O O . PRO B 1 211 ? -13.617 -7.137 -7.43 1 91.25 211 PRO B O 1
ATOM 4154 N N . GLU B 1 212 ? -13.461 -4.992 -6.848 1 90.69 212 GLU B N 1
ATOM 4155 C CA . GLU B 1 212 ? -13.781 -4.52 -8.188 1 90.69 212 GLU B CA 1
ATOM 4156 C C . GLU B 1 212 ? -12.695 -4.914 -9.188 1 90.69 212 GLU B C 1
ATOM 4158 O O . GLU B 1 212 ? -12.922 -4.918 -10.398 1 90.69 212 GLU B O 1
ATOM 4163 N N . GLN B 1 213 ? -11.602 -5.227 -8.703 1 93 213 GLN B N 1
ATOM 4164 C CA . GLN B 1 213 ? -10.5 -5.648 -9.57 1 93 213 GLN B CA 1
ATOM 4165 C C . GLN B 1 213 ? -10.719 -7.074 -10.07 1 93 213 GLN B C 1
ATOM 4167 O O . GLN B 1 213 ? -10.07 -7.504 -11.031 1 93 213 GLN B O 1
ATOM 4172 N N . GLN B 1 214 ? -11.547 -7.867 -9.43 1 95 214 GLN B N 1
ATOM 4173 C CA . GLN B 1 214 ? -11.875 -9.234 -9.82 1 95 214 GLN B CA 1
ATOM 4174 C C . GLN B 1 214 ? -10.617 -10.07 -10.008 1 95 214 GLN B C 1
ATOM 4176 O O . GLN B 1 214 ? -10.438 -10.703 -11.055 1 95 214 GLN B O 1
ATOM 4181 N N . GLU B 1 215 ? -9.938 -10.188 -8.953 1 94.25 215 GLU B N 1
ATOM 4182 C CA . GLU B 1 215 ? -8.578 -10.711 -9 1 94.25 215 GLU B CA 1
ATOM 4183 C C . GLU B 1 215 ? -8.562 -12.234 -9 1 94.25 215 GLU B C 1
ATOM 4185 O O . GLU B 1 215 ? -9.227 -12.867 -8.172 1 94.25 215 GLU B O 1
ATOM 4190 N N . ILE B 1 216 ? -7.855 -12.766 -9.945 1 95 216 ILE B N 1
ATOM 4191 C CA . ILE B 1 216 ? -7.48 -14.172 -10.039 1 95 216 ILE B CA 1
ATOM 4192 C C . ILE B 1 216 ? -5.969 -14.312 -9.898 1 95 216 ILE B C 1
ATOM 4194 O O . ILE B 1 216 ? -5.211 -13.664 -10.617 1 95 216 ILE B O 1
ATOM 4198 N N . LEU B 1 217 ? -5.559 -15.141 -8.945 1 95.5 217 LEU B N 1
ATOM 4199 C CA . LEU B 1 217 ? -4.141 -15.289 -8.641 1 95.5 217 LEU B CA 1
ATOM 4200 C C . LEU B 1 217 ? -3.57 -16.547 -9.289 1 95.5 217 LEU B C 1
ATOM 4202 O O . LEU B 1 217 ? -4.082 -17.641 -9.07 1 95.5 217 LEU B O 1
ATOM 4206 N N . ILE B 1 218 ? -2.506 -16.328 -10.102 1 96.69 218 ILE B N 1
ATOM 4207 C CA . ILE B 1 218 ? -1.82 -17.422 -10.789 1 96.69 218 ILE B CA 1
ATOM 4208 C C . ILE B 1 218 ? -0.572 -17.828 -10 1 96.69 218 ILE B C 1
ATOM 4210 O O . ILE B 1 218 ? 0.265 -16.984 -9.688 1 96.69 218 ILE B O 1
ATOM 4214 N N . PRO B 1 219 ? -0.426 -19.094 -9.664 1 96.88 219 PRO B N 1
ATOM 4215 C CA . PRO B 1 219 ? 0.757 -19.5 -8.906 1 96.88 219 PRO B CA 1
ATOM 4216 C C . PRO B 1 219 ? 2.021 -19.547 -9.758 1 96.88 219 PRO B C 1
ATOM 4218 O O . PRO B 1 219 ? 1.941 -19.609 -10.984 1 96.88 219 PRO B O 1
ATOM 4221 N N . PRO B 1 220 ? 3.195 -19.516 -9.062 1 97.88 220 PRO B N 1
ATOM 4222 C CA . PRO B 1 220 ? 4.457 -19.453 -9.805 1 97.88 220 PRO B CA 1
ATOM 4223 C C . PRO B 1 220 ? 4.762 -20.734 -10.578 1 97.88 220 PRO B C 1
ATOM 4225 O O . PRO B 1 220 ? 5.578 -20.719 -11.5 1 97.88 220 PRO B O 1
ATOM 4228 N N . TYR B 1 221 ? 4.105 -21.812 -10.266 1 97.56 221 TYR B N 1
ATOM 4229 C CA . TYR B 1 221 ? 4.48 -23.094 -10.844 1 97.56 221 TYR B CA 1
ATOM 4230 C C . TYR B 1 221 ? 3.598 -23.438 -12.031 1 97.56 221 TYR B C 1
ATOM 4232 O O . TYR B 1 221 ? 3.781 -24.484 -12.672 1 97.56 221 TYR B O 1
ATOM 4240 N N . GLU B 1 222 ? 2.635 -22.562 -12.375 1 97.12 222 GLU B N 1
ATOM 4241 C CA . GLU B 1 222 ? 1.832 -22.844 -13.562 1 97.12 222 GLU B CA 1
ATOM 4242 C C . GLU B 1 222 ? 2.609 -22.531 -14.844 1 97.12 222 GLU B C 1
ATOM 4244 O O . GLU B 1 222 ? 3.246 -21.484 -14.945 1 97.12 222 GLU B O 1
ATOM 4249 N N . VAL B 1 223 ? 2.523 -23.469 -15.766 1 98.38 223 VAL B N 1
ATOM 4250 C CA . VAL B 1 223 ? 3.199 -23.359 -17.047 1 98.38 223 VAL B CA 1
ATOM 4251 C C . VAL B 1 223 ? 2.189 -22.984 -18.141 1 98.38 223 VAL B C 1
ATOM 4253 O O . VAL B 1 223 ? 1.044 -23.438 -18.109 1 98.38 223 VAL B O 1
ATOM 4256 N N . PHE B 1 224 ? 2.688 -22.156 -19.062 1 98.56 224 PHE B N 1
ATOM 4257 C CA . PHE B 1 224 ? 1.825 -21.75 -20.172 1 98.56 224 PHE B CA 1
ATOM 4258 C C . PHE B 1 224 ? 2.508 -22 -21.516 1 98.56 224 PHE B C 1
ATOM 4260 O O . PHE B 1 224 ? 3.738 -21.953 -21.594 1 98.56 224 PHE B O 1
ATOM 4267 N N . LYS B 1 225 ? 1.695 -22.203 -22.484 1 98.75 225 LYS B N 1
ATOM 4268 C CA . LYS B 1 225 ? 2.119 -22.172 -23.891 1 98.75 225 LYS B CA 1
ATOM 4269 C C . LYS B 1 225 ? 1.723 -20.859 -24.562 1 98.75 225 LYS B C 1
ATOM 4271 O O . LYS B 1 225 ? 0.592 -20.391 -24.406 1 98.75 225 LYS B O 1
ATOM 4276 N N . VAL B 1 226 ? 2.672 -20.297 -25.281 1 98.75 226 VAL B N 1
ATOM 4277 C CA . VAL B 1 226 ? 2.383 -19.062 -26.031 1 98.75 226 VAL B CA 1
ATOM 4278 C C . VAL B 1 226 ? 1.556 -19.391 -27.266 1 98.75 226 VAL B C 1
ATOM 4280 O O . VAL B 1 226 ? 2.01 -20.125 -28.141 1 98.75 226 VAL B O 1
ATOM 4283 N N . LYS B 1 227 ? 0.398 -18.797 -27.375 1 98.62 227 LYS B N 1
ATOM 4284 C CA . LYS B 1 227 ? -0.484 -19.094 -28.5 1 98.62 227 LYS B CA 1
ATOM 4285 C C . LYS B 1 227 ? -0.379 -18.031 -29.594 1 98.62 227 LYS B C 1
ATOM 4287 O O . LYS B 1 227 ? -0.551 -18.328 -30.766 1 98.62 227 LYS B O 1
ATOM 4292 N N . ASP B 1 228 ? -0.162 -16.828 -29.172 1 97.94 228 ASP B N 1
ATOM 4293 C CA . ASP B 1 228 ? -0.113 -15.719 -30.125 1 97.94 228 ASP B CA 1
ATOM 4294 C C . ASP B 1 228 ? 0.595 -14.508 -29.531 1 97.94 228 ASP B C 1
ATOM 4296 O O . ASP B 1 228 ? 0.58 -14.305 -28.312 1 97.94 228 ASP B O 1
ATOM 4300 N N . VAL B 1 229 ? 1.304 -13.75 -30.359 1 97.38 229 VAL B N 1
ATOM 4301 C CA . VAL B 1 229 ? 1.915 -12.469 -30.016 1 97.38 229 VAL B CA 1
ATOM 4302 C C . VAL B 1 229 ? 1.629 -11.445 -31.109 1 97.38 229 VAL B C 1
ATOM 4304 O O . VAL B 1 229 ? 1.962 -11.672 -32.281 1 97.38 229 VAL B O 1
ATOM 4307 N N . THR B 1 230 ? 1.04 -10.367 -30.719 1 95.62 230 THR B N 1
ATOM 4308 C CA . THR B 1 230 ? 0.755 -9.305 -31.672 1 95.62 230 THR B CA 1
ATOM 4309 C C . THR B 1 230 ? 1.267 -7.965 -31.156 1 95.62 230 THR B C 1
ATOM 4311 O O . THR B 1 230 ? 1.249 -7.707 -29.953 1 95.62 230 THR B O 1
ATOM 4314 N N . ASN B 1 231 ? 1.768 -7.203 -32.062 1 91.81 231 ASN B N 1
ATOM 4315 C CA . ASN B 1 231 ? 2.203 -5.844 -31.75 1 91.81 231 ASN B CA 1
ATOM 4316 C C . ASN B 1 231 ? 1.381 -4.809 -32.531 1 91.81 231 ASN B C 1
ATOM 4318 O O . ASN B 1 231 ? 1.38 -4.801 -33.75 1 91.81 231 ASN B O 1
ATOM 4322 N N . VAL B 1 232 ? 0.646 -4.027 -31.75 1 86 232 VAL B N 1
ATOM 4323 C CA . VAL B 1 232 ? -0.176 -2.992 -32.375 1 86 232 VAL B CA 1
ATOM 4324 C C . VAL B 1 232 ? 0.158 -1.632 -31.766 1 86 232 VAL B C 1
ATOM 4326 O O . VAL B 1 232 ? -0.086 -1.396 -30.578 1 86 232 VAL B O 1
ATOM 4329 N N . SER B 1 233 ? 0.609 -0.665 -32.5 1 88.19 233 SER B N 1
ATOM 4330 C CA . SER B 1 233 ? 0.868 0.712 -32.094 1 88.19 233 SER B CA 1
ATOM 4331 C C . SER B 1 233 ? 1.771 0.766 -30.875 1 88.19 233 SER B C 1
ATOM 4333 O O . SER B 1 233 ? 1.483 1.486 -29.922 1 88.19 233 SER B O 1
ATOM 4335 N N . GLY B 1 234 ? 2.713 -0.146 -30.875 1 87.25 234 GLY B N 1
ATOM 4336 C CA . GLY B 1 234 ? 3.701 -0.094 -29.797 1 87.25 234 GLY B CA 1
ATOM 4337 C C . GLY B 1 234 ? 3.297 -0.894 -28.578 1 87.25 234 GLY B C 1
ATOM 4338 O O . GLY B 1 234 ? 4.043 -0.96 -27.594 1 87.25 234 GLY B O 1
ATOM 4339 N N . LYS B 1 235 ? 2.121 -1.487 -28.609 1 93 235 LYS B N 1
ATOM 4340 C CA . LYS B 1 235 ? 1.646 -2.336 -27.531 1 93 235 LYS B CA 1
ATOM 4341 C C . LYS B 1 235 ? 1.715 -3.811 -27.906 1 93 235 LYS B C 1
ATOM 4343 O O . LYS B 1 235 ? 1.431 -4.176 -29.047 1 93 235 LYS B O 1
ATOM 4348 N N . THR B 1 236 ? 2.131 -4.582 -27 1 95.94 236 THR B N 1
ATOM 4349 C CA . THR B 1 236 ? 2.258 -6.02 -27.234 1 95.94 236 THR B CA 1
ATOM 4350 C C . THR B 1 236 ? 1.096 -6.773 -26.594 1 95.94 236 THR B C 1
ATOM 4352 O O . THR B 1 236 ? 0.731 -6.508 -25.438 1 95.94 236 THR B O 1
ATOM 4355 N N . GLN B 1 237 ? 0.513 -7.633 -27.359 1 97.38 237 GLN B N 1
ATOM 4356 C CA . GLN B 1 237 ? -0.508 -8.531 -26.844 1 97.38 237 GLN B CA 1
ATOM 4357 C C . GLN B 1 237 ? -0.044 -9.984 -26.906 1 97.38 237 GLN B C 1
ATOM 4359 O O . GLN B 1 237 ? 0.418 -10.453 -27.938 1 97.38 237 GLN B O 1
ATOM 4364 N N . ILE B 1 238 ? -0.165 -10.68 -25.797 1 98.25 238 ILE B N 1
ATOM 4365 C CA . ILE B 1 238 ? 0.282 -12.062 -25.719 1 98.25 238 ILE B CA 1
ATOM 4366 C C . ILE B 1 238 ? -0.866 -12.953 -25.25 1 98.25 238 ILE B C 1
ATOM 4368 O O . ILE B 1 238 ? -1.545 -12.625 -24.266 1 98.25 238 ILE B O 1
ATOM 4372 N N . GLU B 1 239 ? -1.091 -14.016 -25.953 1 98.69 239 GLU B N 1
ATOM 4373 C CA . GLU B 1 239 ? -2.08 -15.008 -25.547 1 98.69 239 GLU B CA 1
ATOM 4374 C C . GLU B 1 239 ? -1.409 -16.266 -24.984 1 98.69 239 GLU B C 1
ATOM 4376 O O . GLU B 1 239 ? -0.551 -16.859 -25.641 1 98.69 239 GLU B O 1
ATOM 4381 N N . LEU B 1 240 ? -1.835 -16.625 -23.781 1 98.62 240 LEU B N 1
ATOM 4382 C CA . LEU B 1 240 ? -1.261 -17.766 -23.094 1 98.62 240 LEU B CA 1
ATOM 4383 C C . LEU B 1 240 ? -2.334 -18.812 -22.781 1 98.62 240 LEU B C 1
ATOM 4385 O O . LEU B 1 240 ? -3.461 -18.453 -22.422 1 98.62 240 LEU B O 1
ATOM 4389 N N . GLU B 1 241 ? -1.908 -20.062 -22.875 1 98.38 241 GLU B N 1
ATOM 4390 C CA . GLU B 1 241 ? -2.768 -21.188 -22.5 1 98.38 241 GLU B CA 1
ATOM 4391 C C . GLU B 1 241 ? -2.078 -22.109 -21.5 1 98.38 241 GLU B C 1
ATOM 4393 O O . GLU B 1 241 ? -0.913 -22.469 -21.672 1 98.38 241 GLU B O 1
ATOM 4398 N N . SER B 1 242 ? -2.842 -22.453 -20.5 1 97.62 242 SER B N 1
ATOM 4399 C CA . SER B 1 242 ? -2.275 -23.312 -19.469 1 97.62 242 SER B CA 1
ATOM 4400 C C . SER B 1 242 ? -1.706 -24.594 -20.062 1 97.62 242 SER B C 1
ATOM 4402 O O . SER B 1 242 ? -2.32 -25.203 -20.938 1 97.62 242 SER B O 1
ATOM 4404 N N . ASP B 1 243 ? -0.522 -24.938 -19.625 1 97.75 243 ASP B N 1
ATOM 4405 C CA . ASP B 1 243 ? 0.163 -26.141 -20.094 1 97.75 243 ASP B CA 1
ATOM 4406 C C . ASP B 1 243 ? 0.801 -26.891 -18.938 1 97.75 243 ASP B C 1
ATOM 4408 O O . ASP B 1 243 ? 1.989 -27.219 -18.984 1 97.75 243 ASP B O 1
ATOM 4412 N N . GLY B 1 244 ? 0.054 -27.141 -17.875 1 95.5 244 GLY B N 1
ATOM 4413 C CA . GLY B 1 244 ? 0.491 -27.953 -16.75 1 95.5 244 GLY B CA 1
ATOM 4414 C C . GLY B 1 244 ? 1.247 -27.156 -15.703 1 95.5 244 GLY B C 1
ATOM 4415 O O . GLY B 1 244 ? 0.993 -25.953 -15.523 1 95.5 244 GLY B O 1
ATOM 4416 N N . LYS B 1 245 ? 2.018 -27.891 -14.875 1 96.19 245 LYS B N 1
ATOM 4417 C CA . LYS B 1 245 ? 2.785 -27.281 -13.797 1 96.19 245 LYS B CA 1
ATOM 4418 C C . LYS B 1 245 ? 4.23 -27.766 -13.797 1 96.19 245 LYS B C 1
ATOM 4420 O O . LYS B 1 245 ? 4.527 -28.828 -14.352 1 96.19 245 LYS B O 1
ATOM 4425 N N . HIS B 1 246 ? 5.02 -27 -13.273 1 96.25 246 HIS B N 1
ATOM 4426 C CA . HIS B 1 246 ? 6.434 -27.312 -13.109 1 96.25 246 HIS B CA 1
ATOM 4427 C C . HIS B 1 246 ? 6.988 -26.703 -11.828 1 96.25 246 HIS B C 1
ATOM 4429 O O . HIS B 1 246 ? 6.684 -25.562 -11.5 1 96.25 246 HIS B O 1
ATOM 4435 N N . SER B 1 247 ? 7.797 -27.531 -11.039 1 96.56 247 SER B N 1
ATOM 4436 C CA . SER B 1 247 ? 8.453 -27.047 -9.836 1 96.56 247 SER B CA 1
ATOM 4437 C C . SER B 1 247 ? 9.891 -27.547 -9.742 1 96.56 247 SER B C 1
ATOM 4439 O O . SER B 1 247 ? 10.148 -28.734 -9.953 1 96.56 247 SER B O 1
ATOM 4441 N N . ASN B 1 248 ? 10.75 -26.625 -9.492 1 96.38 248 ASN B N 1
ATOM 4442 C CA . ASN B 1 248 ? 12.133 -26.984 -9.203 1 96.38 248 ASN B CA 1
ATOM 4443 C C . ASN B 1 248 ? 12.336 -27.266 -7.719 1 96.38 248 ASN B C 1
ATOM 4445 O O . ASN B 1 248 ? 13.344 -27.859 -7.328 1 96.38 248 ASN B O 1
ATOM 4449 N N . PHE B 1 249 ? 11.438 -26.828 -6.898 1 97.38 249 PHE B N 1
ATOM 4450 C CA . PHE B 1 249 ? 11.523 -27.016 -5.453 1 97.38 249 PHE B CA 1
ATOM 4451 C C . PHE B 1 249 ? 10.359 -27.844 -4.938 1 97.38 249 PHE B C 1
ATOM 4453 O O . PHE B 1 249 ? 9.266 -27.812 -5.512 1 97.38 249 PHE B O 1
ATOM 4460 N N . ASN B 1 250 ? 10.688 -28.594 -3.953 1 97.19 250 ASN B N 1
ATOM 4461 C CA . ASN B 1 250 ? 9.664 -29.281 -3.168 1 97.19 250 ASN B CA 1
ATOM 4462 C C . ASN B 1 250 ? 10.078 -29.406 -1.706 1 97.19 250 ASN B C 1
ATOM 4464 O O . ASN B 1 250 ? 11.18 -29.875 -1.409 1 97.19 250 ASN B O 1
ATOM 4468 N N . CYS B 1 251 ? 9.242 -28.969 -0.853 1 97.19 251 CYS B N 1
ATOM 4469 C CA . CYS B 1 251 ? 9.414 -29.047 0.593 1 97.19 251 CYS B CA 1
ATOM 4470 C C . CYS B 1 251 ? 10.703 -28.344 1.02 1 97.19 251 CYS B C 1
ATOM 4472 O O . CYS B 1 251 ? 11.461 -28.859 1.837 1 97.19 251 CYS B O 1
ATOM 4474 N N . GLY B 1 252 ? 10.938 -27.281 0.407 1 94.31 252 GLY B N 1
ATOM 4475 C CA . GLY B 1 252 ? 12.039 -26.438 0.809 1 94.31 252 GLY B CA 1
ATOM 4476 C C . GLY B 1 252 ? 13.367 -26.859 0.221 1 94.31 252 GLY B C 1
ATOM 4477 O O . GLY B 1 252 ? 14.406 -26.266 0.519 1 94.31 252 GLY B O 1
ATOM 4478 N N . SER B 1 253 ? 13.312 -27.891 -0.666 1 94.56 253 SER B N 1
ATOM 4479 C CA . SER B 1 253 ? 14.562 -28.391 -1.245 1 94.56 253 SER B CA 1
ATOM 4480 C C . SER B 1 253 ? 14.492 -28.406 -2.768 1 94.56 253 SER B C 1
ATOM 4482 O O . SER B 1 253 ? 13.453 -28.734 -3.344 1 94.56 253 SER B O 1
ATOM 4484 N N . LYS B 1 254 ? 15.57 -28.047 -3.359 1 93.56 254 LYS B N 1
ATOM 4485 C CA . LYS B 1 254 ? 15.641 -28.094 -4.816 1 93.56 254 LYS B CA 1
ATOM 4486 C C . LYS B 1 254 ? 15.664 -29.547 -5.312 1 93.56 254 LYS B C 1
ATOM 4488 O O . LYS B 1 254 ? 16.406 -30.375 -4.789 1 93.56 254 LYS B O 1
ATOM 4493 N N . ARG B 1 255 ? 14.836 -29.922 -6.117 1 84.75 255 ARG B N 1
ATOM 4494 C CA . ARG B 1 255 ? 14.734 -31.266 -6.668 1 84.75 255 ARG B CA 1
ATOM 4495 C C . ARG B 1 255 ? 16 -31.641 -7.426 1 84.75 255 ARG B C 1
ATOM 4497 O O . ARG B 1 255 ? 16.625 -30.797 -8.062 1 84.75 255 ARG B O 1
ATOM 4504 N N . GLY B 1 256 ? 17 -32.562 -6.703 1 60.56 256 GLY B N 1
ATOM 4505 C CA . GLY B 1 256 ? 18.297 -33.031 -7.156 1 60.56 256 GLY B CA 1
ATOM 4506 C C . GLY B 1 256 ? 18.406 -33.125 -8.664 1 60.56 256 GLY B C 1
ATOM 4507 O O . GLY B 1 256 ? 17.391 -33.188 -9.367 1 60.56 256 GLY B O 1
ATOM 4508 N N . LYS B 1 257 ? 19.656 -32.719 -9.242 1 47.47 257 LYS B N 1
ATOM 4509 C CA . LYS B 1 257 ? 20.375 -33.188 -10.414 1 47.47 257 LYS B CA 1
ATOM 4510 C C . LYS B 1 257 ? 20.25 -34.688 -10.555 1 47.47 257 LYS B C 1
ATOM 4512 O O . LYS B 1 257 ? 20.094 -35.406 -9.562 1 47.47 257 LYS B O 1
ATOM 4517 N N . THR B 1 258 ? 19.891 -35.344 -11.492 1 40.62 258 THR B N 1
ATOM 4518 C CA . THR B 1 258 ? 20.266 -36.719 -11.664 1 40.62 258 THR B CA 1
ATOM 4519 C C . THR B 1 258 ? 21.594 -37.031 -10.969 1 40.62 258 THR B C 1
ATOM 4521 O O . THR B 1 258 ? 22.578 -36.312 -11.172 1 40.62 258 THR B O 1
ATOM 4524 N N . PRO B 1 259 ? 21.719 -37.719 -9.898 1 37.47 259 PRO B N 1
ATOM 4525 C CA . PRO B 1 259 ? 23.031 -38.156 -9.445 1 37.47 259 PRO B CA 1
ATOM 4526 C C . PRO B 1 259 ? 23.922 -38.625 -10.594 1 37.47 259 PRO B C 1
ATOM 4528 O O . PRO B 1 259 ? 23.469 -39.375 -11.469 1 37.47 259 PRO B O 1
ATOM 4531 N N . ILE B 1 260 ? 24.891 -38 -11.102 1 36.03 260 ILE B N 1
ATOM 4532 C CA . ILE B 1 260 ? 25.891 -38.5 -12.031 1 36.03 260 ILE B CA 1
ATOM 4533 C C . ILE B 1 260 ? 26.328 -39.906 -11.578 1 36.03 260 ILE B C 1
ATOM 4535 O O . ILE B 1 260 ? 27.188 -40.531 -12.219 1 36.03 260 ILE B O 1
ATOM 4539 N N . TRP B 1 261 ? 26.031 -40.406 -10.367 1 34.38 261 TRP B N 1
ATOM 4540 C CA . TRP B 1 261 ? 26.641 -41.719 -10.102 1 34.38 261 TRP B CA 1
ATOM 4541 C C . TRP B 1 261 ? 26.062 -42.781 -11.016 1 34.38 261 TRP B C 1
ATOM 4543 O O . TRP B 1 261 ? 26.516 -43.938 -11.016 1 34.38 261 TRP B O 1
ATOM 4553 N N . ALA B 1 262 ? 24.828 -42.594 -11.469 1 33.47 262 ALA B N 1
ATOM 4554 C CA . ALA B 1 262 ? 24.328 -43.875 -11.984 1 33.47 262 ALA B CA 1
ATOM 4555 C C . ALA B 1 262 ? 24.906 -44.156 -13.367 1 33.47 262 ALA B C 1
ATOM 4557 O O . ALA B 1 262 ? 24.453 -45.062 -14.055 1 33.47 262 ALA B O 1
ATOM 4558 N N . ASP B 1 263 ? 25.734 -43.312 -13.906 1 31.84 263 ASP B N 1
ATOM 4559 C CA . ASP B 1 263 ? 26.203 -43.781 -15.211 1 31.84 263 ASP B CA 1
ATOM 4560 C C . ASP B 1 263 ? 27.094 -45 -15.07 1 31.84 263 ASP B C 1
ATOM 4562 O O . ASP B 1 263 ? 27.469 -45.625 -16.062 1 31.84 263 ASP B O 1
ATOM 4566 N N . ASN B 1 264 ? 27.812 -45.125 -13.977 1 31.17 264 ASN B N 1
ATOM 4567 C CA . ASN B 1 264 ? 28.734 -46.25 -14.172 1 31.17 264 ASN B CA 1
ATOM 4568 C C . ASN B 1 264 ? 28.047 -47.594 -14.008 1 31.17 264 ASN B C 1
ATOM 4570 O O . ASN B 1 264 ? 28.672 -48.562 -13.617 1 31.17 264 ASN B O 1
ATOM 4574 N N . LEU B 1 265 ? 26.719 -47.625 -13.766 1 27.2 265 LEU B N 1
ATOM 4575 C CA . LEU B 1 265 ? 26.297 -49.031 -13.734 1 27.2 265 LEU B CA 1
ATOM 4576 C C . LEU B 1 265 ? 26.406 -49.656 -15.117 1 27.2 265 LEU B C 1
ATOM 4578 O O . LEU B 1 265 ? 25.891 -49.094 -16.094 1 27.2 265 LEU B O 1
ATOM 4582 N N . ASP B 1 266 ? 27.328 -50.531 -15.445 1 30.03 266 ASP B N 1
ATOM 4583 C CA . ASP B 1 266 ? 27.578 -51.5 -16.516 1 30.03 266 ASP B CA 1
ATOM 4584 C C . ASP B 1 266 ? 26.312 -52.25 -16.859 1 30.03 266 ASP B C 1
ATOM 4586 O O . ASP B 1 266 ? 25.578 -52.688 -15.977 1 30.03 266 ASP B O 1
ATOM 4590 N N . PRO B 1 267 ? 25.641 -52.156 -18.031 1 31.02 267 PRO B N 1
ATOM 4591 C CA . PRO B 1 267 ? 24.469 -52.906 -18.469 1 31.02 267 PRO B CA 1
ATOM 4592 C C . PRO B 1 267 ? 24.516 -54.375 -18.031 1 31.02 267 PRO B C 1
ATOM 4594 O O . PRO B 1 267 ? 23.625 -55.156 -18.375 1 31.02 267 PRO B O 1
ATOM 4597 N N . ALA B 1 268 ? 25.703 -54.875 -17.844 1 29.53 268 ALA B N 1
ATOM 4598 C CA . ALA B 1 268 ? 25.781 -56.312 -17.859 1 29.53 268 ALA B CA 1
ATOM 4599 C C . ALA B 1 268 ? 24.938 -56.938 -16.766 1 29.53 268 ALA B C 1
ATOM 4601 O O . ALA B 1 268 ? 24.312 -58 -16.969 1 29.53 268 ALA B O 1
ATOM 4602 N N . ALA B 1 269 ? 25.172 -56.625 -15.484 1 24.62 269 ALA B N 1
ATOM 4603 C CA . ALA B 1 269 ? 25.031 -57.781 -14.57 1 24.62 269 ALA B CA 1
ATOM 4604 C C . ALA B 1 269 ? 23.578 -57.969 -14.156 1 24.62 269 ALA B C 1
ATOM 4606 O O . ALA B 1 269 ? 23.203 -59.062 -13.695 1 24.62 269 ALA B O 1
ATOM 4607 N N . SER B 1 270 ? 22.734 -56.875 -13.898 1 20.61 270 SER B N 1
ATOM 4608 C CA . SER B 1 270 ? 21.844 -57.281 -12.828 1 20.61 270 SER B CA 1
ATOM 4609 C C . SER B 1 270 ? 20.766 -58.25 -13.336 1 20.61 270 SER B C 1
ATOM 4611 O O . SER B 1 270 ? 20.547 -59.312 -12.75 1 20.61 270 SER B O 1
ATOM 4613 N N . ALA B 1 271 ? 19.484 -57.812 -13.68 1 24.34 271 ALA B N 1
ATOM 4614 C CA . ALA B 1 271 ? 18.328 -58.344 -12.961 1 24.34 271 ALA B CA 1
ATOM 4615 C C . ALA B 1 271 ? 17.859 -59.656 -13.547 1 24.34 271 ALA B C 1
ATOM 4617 O O . ALA B 1 271 ? 17.438 -59.719 -14.711 1 24.34 271 ALA B O 1
ATOM 4618 N N . LEU B 1 272 ? 18.328 -60.781 -12.969 1 21.61 272 LEU B N 1
ATOM 4619 C CA . LEU B 1 272 ? 18.078 -62.219 -12.969 1 21.61 272 LEU B CA 1
ATOM 4620 C C . LEU B 1 272 ? 16.594 -62.5 -12.719 1 21.61 272 LEU B C 1
ATOM 4622 O O . LEU B 1 272 ? 16.125 -63.594 -13.031 1 21.61 272 LEU B O 1
ATOM 4626 N N . PHE B 1 273 ? 16 -61.844 -11.602 1 20.92 273 PHE B N 1
ATOM 4627 C CA . PHE B 1 273 ? 15.078 -62.719 -10.898 1 20.92 273 PHE B CA 1
ATOM 4628 C C . PHE B 1 273 ? 13.758 -62.844 -11.656 1 20.92 273 PHE B C 1
ATOM 4630 O O . PHE B 1 273 ? 12.844 -62.062 -11.445 1 20.92 273 PHE B O 1
ATOM 4637 N N . LEU B 1 274 ? 13.734 -62.969 -12.891 1 20.41 274 LEU B N 1
ATOM 4638 C CA . LEU B 1 274 ? 12.477 -63.062 -13.609 1 20.41 274 LEU B CA 1
ATOM 4639 C C . LEU B 1 274 ? 11.656 -64.25 -13.086 1 20.41 274 LEU B C 1
ATOM 4641 O O . LEU B 1 274 ? 12.031 -65.438 -13.297 1 20.41 274 LEU B O 1
ATOM 4645 N N . ALA B 1 275 ? 11.125 -64.062 -11.727 1 21.84 275 ALA B N 1
ATOM 4646 C CA . ALA B 1 275 ? 10.414 -65.25 -11.25 1 21.84 275 ALA B CA 1
ATOM 4647 C C . ALA B 1 275 ? 9.336 -65.688 -12.242 1 21.84 275 ALA B C 1
ATOM 4649 O O . ALA B 1 275 ? 8.719 -64.812 -12.898 1 21.84 275 ALA B O 1
ATOM 4650 N N . PRO B 1 276 ? 9.117 -66.938 -12.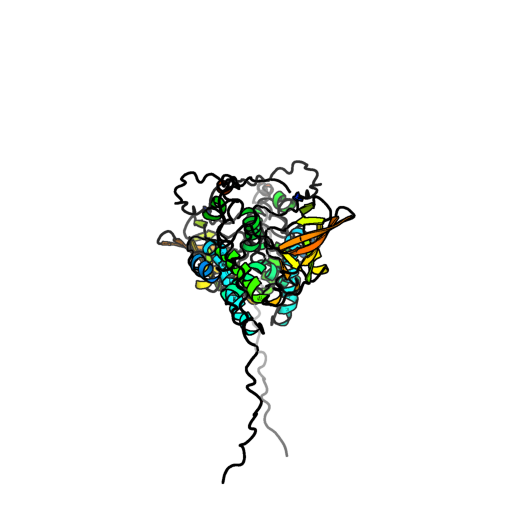328 1 22.55 276 PRO B N 1
ATOM 4651 C CA . PRO B 1 276 ? 8.281 -67.688 -13.273 1 22.55 276 PRO B CA 1
ATOM 4652 C C . PRO B 1 276 ? 6.793 -67.375 -13.086 1 22.55 276 PRO B C 1
ATOM 4654 O O . PRO B 1 276 ? 6.352 -67.062 -11.977 1 22.55 276 PRO B O 1
ATOM 4657 N N . LYS B 1 277 ? 6.117 -66.938 -14.078 1 23.56 277 LYS B N 1
ATOM 4658 C CA . LYS B 1 277 ? 4.703 -66.75 -14.398 1 23.56 277 LYS B CA 1
ATOM 4659 C C . LYS B 1 277 ? 3.85 -67.875 -13.859 1 23.56 277 LYS B C 1
ATOM 4661 O O . LYS B 1 277 ? 3.734 -68.938 -14.492 1 23.56 277 LYS B O 1
ATOM 4666 N N . LEU B 1 278 ? 3.914 -68.125 -12.406 1 19.95 278 LEU B N 1
ATOM 4667 C CA . LEU B 1 278 ? 3.102 -69.25 -12.148 1 19.95 278 LEU B CA 1
ATOM 4668 C C . LEU B 1 278 ? 1.634 -69 -12.469 1 19.95 278 LEU B C 1
ATOM 4670 O O . LEU B 1 278 ? 1.107 -67.938 -12.148 1 19.95 278 LEU B O 1
ATOM 4674 N N . GLN B 1 279 ? 1.076 -69.688 -13.289 1 19.98 279 GLN B N 1
ATOM 4675 C CA . GLN B 1 279 ? -0.217 -69.875 -13.938 1 19.98 279 GLN B CA 1
ATOM 4676 C C . GLN B 1 279 ? -1.31 -70.125 -12.906 1 19.98 279 GLN B C 1
ATOM 4678 O O . GLN B 1 279 ? -1.599 -71.312 -12.609 1 19.98 279 GLN B O 1
ATOM 4683 N N . VAL B 1 280 ? -1.376 -69.25 -11.742 1 19.33 280 VAL B N 1
ATOM 4684 C CA . VAL B 1 280 ? -2.295 -69.812 -10.781 1 19.33 280 VAL B CA 1
ATOM 4685 C C . VAL B 1 280 ? -3.723 -69.75 -11.32 1 19.33 280 VAL B C 1
ATOM 4687 O O . VAL B 1 280 ? -4.152 -68.688 -11.812 1 19.33 280 VAL B O 1
ATOM 4690 N N . SER B 1 281 ? -4.395 -70.812 -11.359 1 19.22 281 SER B N 1
ATOM 4691 C CA . SER B 1 281 ? -5.68 -71.312 -11.82 1 19.22 281 SER B CA 1
ATOM 4692 C C . SER B 1 281 ? -6.805 -70.938 -10.867 1 19.22 281 SER B C 1
ATOM 4694 O O . SER B 1 281 ? -7.91 -71.438 -10.953 1 19.22 281 SER B O 1
ATOM 4696 N N . THR B 1 282 ? -6.75 -69.562 -10.297 1 19.66 282 THR B N 1
ATOM 4697 C CA . THR B 1 282 ? -7.699 -69.625 -9.195 1 19.66 282 THR B CA 1
ATOM 4698 C C . THR B 1 282 ? -9.125 -69.75 -9.711 1 19.66 282 THR B C 1
ATOM 4700 O O . THR B 1 282 ? -9.492 -69.125 -10.719 1 19.66 282 THR B O 1
ATOM 4703 N N . PRO B 1 283 ? -9.992 -70.5 -8.906 1 20.25 283 PRO B N 1
ATOM 4704 C CA . PRO B 1 283 ? -11.328 -71.062 -9.125 1 20.25 283 PRO B CA 1
ATOM 4705 C C . PRO B 1 283 ? -12.445 -70.062 -8.852 1 20.25 283 PRO B C 1
ATOM 4707 O O . PRO B 1 283 ? -12.266 -69.125 -8.055 1 20.25 283 PRO B O 1
ATOM 4710 N N . SER B 1 284 ? -13.547 -69.812 -9.648 1 18.11 284 SER B N 1
ATOM 4711 C CA . SER B 1 284 ? -14.734 -69.062 -9.961 1 18.11 284 SER B CA 1
ATOM 4712 C C . SER B 1 284 ? -15.781 -69.188 -8.859 1 18.11 284 SER B C 1
ATOM 4714 O O . SER B 1 284 ? -16.906 -68.688 -9.008 1 18.11 284 SER B O 1
ATOM 4716 N N . ASN B 1 285 ? -15.594 -69.562 -7.562 1 16.61 285 ASN B N 1
ATOM 4717 C CA . ASN B 1 285 ? -16.891 -70.062 -7.152 1 16.61 285 ASN B CA 1
ATOM 4718 C C . ASN B 1 285 ? -17.859 -68.938 -6.816 1 16.61 285 ASN B C 1
ATOM 4720 O O . ASN B 1 285 ? -19 -68.938 -7.273 1 16.61 285 ASN B O 1
ATOM 4724 N N . LEU B 1 286 ? -17.984 -68.25 -5.465 1 18.58 286 LEU B N 1
ATOM 4725 C CA . LEU B 1 286 ? -19.141 -68.438 -4.59 1 18.58 286 LEU B CA 1
ATOM 4726 C C . LEU B 1 286 ? -20.141 -67.312 -4.77 1 18.58 286 LEU B C 1
ATOM 4728 O O . LEU B 1 286 ? -19.734 -66.125 -4.836 1 18.58 286 LEU B O 1
ATOM 4732 N N . ALA B 1 287 ? -21.578 -67.5 -4.68 1 18.8 287 ALA B N 1
ATOM 4733 C CA . ALA B 1 287 ? -22.953 -67.188 -5.035 1 18.8 287 ALA B CA 1
ATOM 4734 C C . ALA B 1 287 ? -23.562 -66.25 -4.016 1 18.8 287 ALA B C 1
ATOM 4736 O O . ALA B 1 287 ? -24.734 -65.875 -4.125 1 18.8 287 ALA B O 1
ATOM 4737 N N . ILE B 1 288 ? -22.953 -65.562 -2.939 1 19.14 288 ILE B N 1
ATOM 4738 C CA . ILE B 1 288 ? -23.891 -65.375 -1.836 1 19.14 288 ILE B CA 1
ATOM 4739 C C . ILE B 1 288 ? -24.828 -64.25 -2.131 1 19.14 288 ILE B C 1
ATOM 4741 O O . ILE B 1 288 ? -24.375 -63.094 -2.301 1 19.14 288 ILE B O 1
ATOM 4745 N N . ALA B 1 289 ? -26.156 -64.5 -2.42 1 18.22 289 ALA B N 1
ATOM 4746 C CA . ALA B 1 289 ? -27.344 -63.812 -2.895 1 18.22 289 ALA B CA 1
ATOM 4747 C C . ALA B 1 289 ? -27.812 -62.781 -1.871 1 18.22 289 ALA B C 1
ATOM 4749 O O . ALA B 1 289 ? -27.438 -62.844 -0.698 1 18.22 289 ALA B O 1
ATOM 4750 N N . ARG B 1 290 ? -29.25 -62.406 -1.775 1 18.14 290 ARG B N 1
ATOM 4751 C CA . ARG B 1 290 ? -30.266 -61.406 -2.123 1 18.14 290 ARG B CA 1
ATOM 4752 C C . ARG B 1 290 ? -30.938 -60.844 -0.873 1 18.14 290 ARG B C 1
ATOM 4754 O O . ARG B 1 290 ? -31.672 -59.875 -0.946 1 18.14 290 ARG B O 1
ATOM 4761 N N . ASP B 1 291 ? -31.062 -61.312 0.473 1 18.38 291 ASP B N 1
ATOM 4762 C CA . ASP B 1 291 ? -32.406 -61.219 1.025 1 18.38 291 ASP B CA 1
ATOM 4763 C C . ASP B 1 291 ? -32.625 -59.906 1.765 1 18.38 291 ASP B C 1
ATOM 4765 O O . ASP B 1 291 ? -31.938 -59.625 2.736 1 18.38 291 ASP B O 1
ATOM 4769 N N . VAL B 1 292 ? -33.156 -58.812 1.146 1 18.44 292 VAL B N 1
ATOM 4770 C CA . VAL B 1 292 ? -33.406 -57.5 1.679 1 18.44 292 VAL B CA 1
ATOM 4771 C C . VAL B 1 292 ? -34.656 -57.531 2.578 1 18.44 292 VAL B C 1
ATOM 4773 O O . VAL B 1 292 ? -35.75 -57.812 2.113 1 18.44 292 VAL B O 1
ATOM 4776 N N . VAL B 1 293 ? -34.75 -57.75 3.916 1 18.17 293 VAL B N 1
ATOM 4777 C CA . VAL B 1 293 ? -35.844 -57.875 4.863 1 18.17 293 VAL B CA 1
ATOM 4778 C C . VAL B 1 293 ? -36.375 -56.469 5.23 1 18.17 293 VAL B C 1
ATOM 4780 O O . VAL B 1 293 ? -35.594 -55.656 5.742 1 18.17 293 VAL B O 1
ATOM 4783 N N . ILE B 1 294 ? -37.625 -55.844 4.809 1 19.56 294 ILE B N 1
ATOM 4784 C CA . ILE B 1 294 ? -38.344 -54.562 4.914 1 19.56 294 ILE B CA 1
ATOM 4785 C C . ILE B 1 294 ? -39.125 -54.531 6.227 1 19.56 294 ILE B C 1
ATOM 4787 O O . ILE B 1 294 ? -39.844 -53.562 6.5 1 19.56 294 ILE B O 1
ATOM 4791 N N . PRO B 1 295 ? -39.125 -55.031 7.477 1 18.5 295 PRO B N 1
ATOM 4792 C CA . PRO B 1 295 ? -40.312 -55.219 8.305 1 18.5 295 PRO B CA 1
ATOM 4793 C C . PRO B 1 295 ? -40.812 -53.938 8.93 1 18.5 295 PRO B C 1
ATOM 4795 O O . PRO B 1 295 ? -42.031 -53.688 8.914 1 18.5 295 PRO B O 1
ATOM 4798 N N . HIS B 1 296 ? -40.469 -53 9.977 1 19.05 296 HIS B N 1
ATOM 4799 C CA . HIS B 1 296 ? -41.031 -53.094 11.312 1 19.05 296 HIS B CA 1
ATOM 4800 C C . HIS B 1 296 ? -42 -51.969 11.594 1 19.05 296 HIS B C 1
ATOM 4802 O O . HIS B 1 296 ? -42.594 -51.906 12.68 1 19.05 296 HIS B O 1
ATOM 4808 N N . LYS B 1 297 ? -42.5 -50.75 11.031 1 21.69 297 LYS B N 1
ATOM 4809 C CA . LYS B 1 297 ? -42.812 -49.75 12.039 1 21.69 297 LYS B CA 1
ATOM 4810 C C . LYS B 1 297 ? -44.25 -49.938 12.586 1 21.69 297 LYS B C 1
ATOM 4812 O O . LYS B 1 297 ? -45.188 -49.312 12.117 1 21.69 297 LYS B O 1
ATOM 4817 N N . LYS B 1 298 ? -45.062 -50.938 13.016 1 20.22 298 LYS B N 1
ATOM 4818 C CA . LYS B 1 298 ? -46.469 -50.812 13.383 1 20.22 298 LYS B CA 1
ATOM 4819 C C . LYS B 1 298 ? -46.594 -50.188 14.773 1 20.22 298 LYS B C 1
ATOM 4821 O O . LYS B 1 298 ? -47.719 -49.844 15.188 1 20.22 298 LYS B O 1
ATOM 4826 N N . GLU B 1 299 ? -45.844 -50.094 15.695 1 18.39 299 GLU B N 1
ATOM 4827 C CA . GLU B 1 299 ? -46.344 -50.375 17.031 1 18.39 299 GLU B CA 1
ATOM 4828 C C . GLU B 1 299 ? -47.281 -49.281 17.516 1 18.39 299 GLU B C 1
ATOM 4830 O O . GLU B 1 299 ? -47.312 -48.156 16.953 1 18.39 299 GLU B O 1
ATOM 4835 N N . CYS B 1 300 ? -47.125 -48.656 18.891 1 19.36 300 CYS B N 1
ATOM 4836 C CA . CYS B 1 300 ? -47.875 -48.844 20.125 1 19.36 300 CYS B CA 1
ATOM 4837 C C . CYS B 1 300 ? -48.969 -47.812 20.281 1 19.36 300 CYS B C 1
ATOM 4839 O O . CYS B 1 300 ? -48.906 -46.719 19.703 1 19.36 300 CYS B O 1
ATOM 4841 N N . GLY B 1 301 ? -49.844 -47.875 21.5 1 20.45 301 GLY B N 1
ATOM 4842 C CA . GLY B 1 301 ? -50.75 -47.75 22.656 1 20.45 301 GLY B CA 1
ATOM 4843 C C . GLY B 1 301 ? -50.5 -46.469 23.438 1 20.45 301 GLY B C 1
ATOM 4844 O O . GLY B 1 301 ? -49.375 -46 23.547 1 20.45 301 GLY B O 1
#

pLDDT: mean 77.1, std 28.82, range [13.09, 98.75]

Organism: Anolis carolinensis (NCBI:txid28377)

Solvent-accessible surface area (backbone atoms only — not comparable to full-atom values): 34065 Å² total; per-residue (Å²): 86,74,89,65,77,71,74,60,75,61,72,73,56,87,59,71,78,71,61,62,78,59,62,9,79,40,77,50,35,69,38,82,25,18,47,22,54,73,32,73,96,33,56,67,62,48,47,61,56,39,74,63,51,82,75,41,52,44,65,70,76,39,37,60,54,47,50,53,18,44,57,49,37,69,69,42,54,82,72,55,73,83,67,53,90,85,60,48,70,66,26,54,25,41,48,22,39,55,46,51,61,23,67,66,44,68,52,46,37,63,45,26,34,51,22,34,63,35,70,65,46,29,71,76,65,39,45,52,60,45,60,53,49,33,42,49,49,36,38,53,53,70,38,57,90,59,71,68,64,44,71,31,19,33,30,29,58,57,33,34,69,40,68,90,48,79,62,37,65,26,26,81,11,20,70,38,78,28,8,66,34,61,71,50,17,49,68,53,18,54,37,23,29,38,41,35,38,38,50,72,49,25,81,44,30,92,47,34,81,53,48,84,45,35,37,31,39,34,51,30,26,44,24,24,27,31,72,45,77,48,76,58,94,85,22,34,38,38,33,35,34,54,60,62,70,54,60,57,28,43,68,91,37,66,63,74,71,80,72,78,70,70,71,76,67,74,82,79,63,92,70,65,83,70,73,78,81,72,71,80,74,73,81,82,85,85,79,85,84,78,83,76,82,75,88,89,80,78,78,87,130,56,84,88,72,89,70,77,59,75,63,71,74,59,87,58,72,77,71,63,62,78,50,60,20,78,40,76,50,34,69,39,81,26,18,47,22,54,73,32,74,97,34,56,67,61,49,46,60,56,40,73,63,51,81,73,41,53,45,64,71,76,40,37,60,53,48,49,52,18,44,56,48,36,69,70,43,55,81,71,54,74,84,67,54,90,84,61,49,68,67,25,54,24,42,49,21,40,54,47,51,61,24,67,65,43,66,52,46,36,63,45,26,34,52,22,35,63,37,71,65,44,30,72,75,66,40,46,52,59,46,60,52,50,32,44,49,48,35,37,52,52,71,38,58,90,59,71,67,64,42,72,30,18,32,30,28,60,60,34,34,69,38,70,90,47,79,60,36,64,25,26,81,12,20,70,37,79,28,8,67,35,61,71,50,16,49,69,54,18,54,36,22,29,39,41,33,38,38,51,74,49,25,83,44,29,91,48,33,81,52,46,84,47,35,36,30,40,34,52,28,25,44,24,24,27,31,72,45,78,45,77,57,95,85,22,36,37,38,32,35,34,57,59,60,71,54,62,57,28,44,67,92,35,66,64,75,71,78,70,76,69,65,69,74,65,68,88,76,72,70,95,69,79,74,74,78,83,73,79,75,75,81,81,83,78,94,77,91,82,79,90,82,84,83,82,77,90,74,83,91,134

Sequence (602 aa):
PIFRHLWSCCPMQSFSFNQVLRLTDVPLTMAPNSYDDQYEKCPSEMENKLMNLTTDGFKERYNITWENATNRWIKIEGSLKSLPNDFKDKYGIALIAYTANNSLYEDFGPAVREGGRSSEHYEKCFTFKSFHFLLTRASQVLKGSKEPCYDVYRGTRDKRFTVSDINARVRFGQFTSSSLSQQAAQKFGEDTFFRIKTCLENNIIKFSYFPEQQEILIPPYEVFKVKDVTNVSGKTQIELESDGKHSNFNCGSKRGKTPIWADNLDPAASALFLAPKLQVSTPSNLAIARDVVIPHKKECGPIFRHLWSCCPMQSFSFNQVLRLTDVPLTMAPNSYDDQYEKCPSEMENKLMNLTTDGFKERYNITWENATNRWIKIEGSLKSLPNDFKDKYGIALIAYTANNSLYEDFGPAVREGGRSSEHYEKCFTFKSFHFLLTRASQVLKGSKEPCYDVYRGTRDKRFTVSDINARVRFGQFTSSSLSQQAAQKFGEDTFFRIKTCLENNIIKFSYFPEQQEILIPPYEVFKVKDVTNVSGKTQIELESDGKHSNFNCGSKRGKTPIWADNLDPAASALFLAPKLQVSTPSNLAIARDVVIPHKKECG

Secondary structure (DSSP, 8-state):
----------------S-----PEEEE-B--TT------TT-HHHHHHHHHT-S--SHHHHTHHHHHHHHHHHHHHGGG-TT--TT--HHHHHHHHHHHT-SHHHHHHHHHHHHHTS-HHHHHHH---HHHHHHHHHHHHHHHTT----EEEEEEESSEEEE-SSTT-EEB-SS-EEEES-HHHHHTT-SSEEEEEEESS-EE-GGG-S-GGG-EEEEPTTEEEEEEEEEEETTEEEEEEEEEEE--SEETTEE-----GGGGGS-TTSTT------------------------------/----------------S-----PEEEE-B--TT------TT-HHHHHHHHHT-S--SHHHHTHHHHHHHHHHHHHHGGG-TT--TT--HHHHHHHHHHHT-SHHHHHHHHHHHHHTS-HHHHHHH---HHHHHHHHHHHHHHHTT----EEEEEEESSEEEE-SSTT-EEB-SS-EEEES-HHHHHTT-SSEEEEEEESS-EE-GGG-S-GGG-EEEEPTTEEEEEEEEEEETTEEEEEEEEEEE--SEETTEE-----GGGGG--TTS---------------------------TT---

Radius of gyration: 33.83 Å; Cα contacts (8 Å, |Δi|>4): 998; chains: 2; bounding box: 100×136×63 Å

Foldseek 3Di:
DDPCPVPPVPPPPVPVVVPVLQQAEDEFAALQQAQFALQPPHLPVLLVVLVPDPPLCCCVVCVVLLVVLLVVLVVCVVVDPDQDPPADSLLLSLLASCQPPDPCVVVQFVLRSRCRNDLVSVVPPRSCSNSLSSPSVSLDRRCDPPFDKAWWKAAADSYDYDYDDAFHKGFSSGWDKTASDPVLRCVNHFQEMETETGGSKGQSLSSHPCNVSRIIIDGRFWMWGWHDWDDDPNGIYTYIYTDGGHHQDHSSDGDDDPPPPVVPDDPPPDPPDPPDPPPPDPDDDDDDDDCPDPDDDDDDD/DDDDDPPPVPPPPPPVVVVVLAQAEDEFAALQQAQFALQPPHLPVLLVVLVPPPPLCCCVVCVVLLVVLLVVLVVCVVVDPDQDPPADSLLLSLLASCQPPDPCVVVQFVLRSRCRNDLVSVVPPRSCSNSLSSPSVSLDRRCDPPFDKAWWKAAAPSYDYDYDDAFHKGFSSGWDKTASDPVLRCVRHFQEMETETGRSKGQSLSSHPCNVSRIIIDGRFWMWGWHDWDDDPNGIYTYIYTDGGHHQDHSSDGDDDPPVVVVPPDVPDDDPCPPDPPPDPDDPDDDDDDDDDPDDDDDDD